Protein AF-A0A292ZFF1-F1 (afdb_monomer_lite)

Foldseek 3Di:
DQLLCQLQQVPHFPDDAPDDRRHDGDDPPDDAWDWDWDDFLWTQAQQVFFPVLADQKDWAQFKAKDKFWWFFDDKDWAPWDDPVPWDKDKDKDADQDPVRLCVVFAPDDWPKDFPFDKFAWFADPVDGPPPQDKIKIKTKMKTKHKHWDDADNVGSMTMIIMTMDITMMMTIITTDDPPDPRIDMHMWMKGATDMDRQCQQDDRRHGDVQSKDKGQRFDQDFDPDSGFDPNRRDIDIFTFLRIKAAAFAAADPFCVVHDPRHLLLDLADRADPPNNNGIHGQGQVRAWFQAPAPSGLPHGDQDMYIGRGRHTHGAAEDYQQQHIGATDDDNDNVVVVVSVVSGDDDHFHQLLNSLSVLLNSAACRHPVVVPHVADPVRHHDQAEAEAEDADQGFFDQRHQGSNHRCLRRVRHHDPPDDSDDPCSRVSVSSSSLSSNLSSLVVQVPGPNYFYAYEHQYDDDPVVQVSSVSSGDPPRYYYQPDPSSVSVSSVVVSVVVVVVVVVD

Sequence (503 aa):
MRCFYEIVARLDTVAQCDGDAPSGGTSAETQIRFGFVPYDTNVNVGKLLPSNWFKDFATYQSRERTVVYGKVVSTEDVGKTDWANISWTDKSARTATEALCKSTYVEPGELTASTAALTNGMNETNGGVQGNGNWQASQKWKDDQREFTSWVSGNNGCKYRIRSRSYTRWYTYVSTFQFDPNAVTFNAWRYHPVQVDLRALKNGTGWNSPASLVLPVGTTGLDTTDKVSSTNYSDQTISWDGCIEERRTVAATSYMPRPDDALDLDLDTPPTNDPDTQWAPALGQIIYKRGASFSDPTTRNRSEVVTFYNKFGKGSYTCTTAAAHLLEPWPNASAFDSYVDTLTPGGATYHDIGLIWGGRLLSPTGLFAANNATTPRGGEIQRHLIFMTDGEANAEVDTYQAYGIPYWDRRQTTDTQTEDLPNLDATLTQQINLRTQAACAAIKNMPNTTVWVVWFGTKNTTIENMLKSCASKDRFFSAQSSAALQQTFRNIANQISQLRLTS

Structure (mmCIF, N/CA/C/O backbone):
data_AF-A0A292ZFF1-F1
#
_entry.id   AF-A0A292ZFF1-F1
#
loop_
_atom_site.group_PDB
_atom_site.id
_atom_site.type_symbol
_atom_site.label_atom_id
_atom_site.label_alt_id
_atom_site.label_comp_id
_atom_site.label_asym_id
_atom_site.label_entity_id
_atom_site.label_seq_id
_atom_site.pdbx_PDB_ins_code
_atom_site.Cartn_x
_atom_site.Cartn_y
_atom_site.Cartn_z
_atom_site.occupancy
_atom_site.B_iso_or_equiv
_atom_site.auth_seq_id
_atom_site.auth_comp_id
_atom_site.auth_asym_id
_atom_site.auth_atom_id
_atom_site.pdbx_PDB_model_num
ATOM 1 N N . MET A 1 1 ? -5.929 11.041 27.156 1.00 87.75 1 MET A N 1
ATOM 2 C CA . MET A 1 1 ? -5.613 9.608 27.367 1.00 87.75 1 MET A CA 1
ATOM 3 C C . MET A 1 1 ? -4.994 9.361 28.737 1.00 87.75 1 MET A C 1
ATOM 5 O O . MET A 1 1 ? -5.653 8.714 29.532 1.00 87.75 1 MET A O 1
ATOM 9 N N . ARG A 1 2 ? -3.825 9.932 29.063 1.00 90.31 2 ARG A N 1
ATOM 10 C CA . ARG A 1 2 ? -3.194 9.834 30.401 1.00 90.31 2 ARG A CA 1
ATOM 11 C C . ARG A 1 2 ? -4.147 10.081 31.579 1.00 90.31 2 ARG A C 1
ATOM 13 O O . ARG A 1 2 ? -4.420 9.160 32.333 1.00 90.31 2 ARG A O 1
ATOM 20 N N . CYS A 1 3 ? -4.811 11.236 31.618 1.00 88.25 3 CYS A N 1
ATOM 21 C CA . CYS A 1 3 ? -5.791 11.546 32.673 1.00 88.25 3 CYS A CA 1
ATOM 22 C C . CYS A 1 3 ? -6.982 10.578 32.761 1.00 88.25 3 CYS A C 1
ATOM 24 O O . CYS A 1 3 ? -7.569 10.403 33.821 1.00 88.25 3 CYS A O 1
ATOM 26 N N . PHE A 1 4 ? -7.376 9.958 31.645 1.00 89.69 4 PHE A N 1
ATOM 27 C CA . PHE A 1 4 ? -8.429 8.941 31.661 1.00 89.69 4 PHE A CA 1
ATOM 28 C C . PHE A 1 4 ? -7.930 7.665 32.348 1.00 89.69 4 PHE A C 1
ATOM 30 O O . PHE A 1 4 ? -8.627 7.100 33.189 1.00 89.69 4 PHE A O 1
ATOM 37 N N . TYR A 1 5 ? -6.712 7.240 32.006 1.00 90.81 5 TYR A N 1
ATOM 38 C CA . TYR A 1 5 ? -6.061 6.086 32.610 1.00 90.81 5 TYR A CA 1
ATOM 39 C C . TYR A 1 5 ? -5.857 6.274 34.115 1.00 90.81 5 TYR A C 1
ATOM 41 O O . TYR A 1 5 ? -6.229 5.379 34.865 1.00 90.81 5 TYR A O 1
ATOM 49 N N . GLU A 1 6 ? -5.383 7.439 34.567 1.00 89.31 6 GLU A N 1
ATOM 50 C CA . GLU A 1 6 ? -5.208 7.725 36.001 1.00 89.31 6 GLU A CA 1
ATOM 51 C C . GLU A 1 6 ? -6.498 7.503 36.794 1.00 89.31 6 GLU A C 1
ATOM 53 O O . GLU A 1 6 ? -6.486 6.861 37.838 1.00 89.31 6 GLU A O 1
ATOM 58 N N . ILE A 1 7 ? -7.642 7.947 36.267 1.00 87.50 7 ILE A N 1
ATOM 59 C CA . ILE A 1 7 ? -8.927 7.813 36.963 1.00 87.50 7 ILE A CA 1
ATOM 60 C C . ILE A 1 7 ? -9.416 6.366 36.994 1.00 87.50 7 ILE A C 1
ATOM 62 O O . ILE A 1 7 ? -9.900 5.894 38.024 1.00 87.50 7 ILE A O 1
ATOM 66 N N . VAL A 1 8 ? -9.317 5.661 35.867 1.00 88.81 8 VAL A N 1
ATOM 67 C CA . VAL A 1 8 ? -9.838 4.293 35.752 1.00 88.81 8 VAL A CA 1
ATOM 68 C C . VAL A 1 8 ? -8.913 3.294 36.458 1.00 88.81 8 VAL A C 1
ATOM 70 O O . VAL A 1 8 ? -9.387 2.446 37.214 1.00 88.81 8 VAL A O 1
ATOM 73 N N . ALA A 1 9 ? -7.599 3.401 36.249 1.00 88.69 9 ALA A N 1
ATOM 74 C CA . ALA A 1 9 ? -6.589 2.502 36.809 1.00 88.69 9 ALA A CA 1
ATOM 75 C C . ALA A 1 9 ? -6.153 2.876 38.234 1.00 88.69 9 ALA A C 1
ATOM 77 O O . ALA A 1 9 ? -5.608 2.025 38.938 1.00 88.69 9 ALA A O 1
ATOM 78 N N . ARG A 1 10 ? -6.411 4.116 38.671 1.00 87.38 10 ARG A N 1
ATOM 79 C CA . ARG A 1 10 ? -5.931 4.686 39.941 1.00 87.38 10 ARG A CA 1
ATOM 80 C C . ARG A 1 10 ? -4.403 4.660 40.081 1.00 87.38 10 ARG A C 1
ATOM 82 O O . ARG A 1 10 ? -3.871 4.298 41.134 1.00 87.38 10 ARG A O 1
ATOM 89 N N . LEU A 1 11 ? -3.709 4.961 38.986 1.00 88.19 11 LEU A N 1
ATOM 90 C CA . LEU A 1 11 ? -2.250 4.967 38.882 1.00 88.19 11 LEU A CA 1
ATOM 91 C C . LEU A 1 11 ? -1.790 6.256 38.206 1.00 88.19 11 LEU A C 1
ATOM 93 O O . LEU A 1 11 ? -2.190 6.509 37.072 1.00 88.19 11 LEU A O 1
ATOM 97 N N . ASP A 1 12 ? -0.927 7.008 38.881 1.00 88.50 12 ASP A N 1
ATOM 98 C CA . ASP A 1 12 ? -0.452 8.318 38.427 1.00 88.50 12 ASP A CA 1
ATOM 99 C C . ASP A 1 12 ? 0.499 8.187 37.227 1.00 88.50 12 ASP A C 1
ATOM 101 O O . ASP A 1 12 ? 1.397 7.340 37.223 1.00 88.50 12 ASP A O 1
ATOM 105 N N . THR A 1 13 ? 0.312 9.035 36.215 1.00 89.88 13 THR A N 1
ATOM 106 C CA . THR A 1 13 ? 1.177 9.141 35.028 1.00 89.88 13 THR A CA 1
ATOM 107 C C . THR A 1 13 ? 2.023 10.414 35.090 1.00 89.88 13 THR A C 1
ATOM 109 O O . THR A 1 13 ? 1.974 11.168 36.060 1.00 89.88 13 THR A O 1
ATOM 112 N N . VAL A 1 14 ? 2.799 10.703 34.040 1.00 90.00 14 VAL A N 1
ATOM 113 C CA . VAL A 1 14 ? 3.518 11.989 33.923 1.00 90.00 14 VAL A CA 1
ATOM 114 C C . VAL A 1 14 ? 2.610 13.193 33.615 1.00 90.00 14 VAL A C 1
ATOM 116 O O . VAL A 1 14 ? 3.092 14.328 33.577 1.00 90.00 14 VAL A O 1
ATOM 119 N N . ALA A 1 15 ? 1.318 12.987 33.335 1.00 86.88 15 ALA A N 1
ATOM 120 C CA . ALA A 1 15 ? 0.411 14.080 32.995 1.00 86.88 15 ALA A CA 1
ATOM 121 C C . ALA A 1 15 ? 0.051 14.959 34.203 1.00 86.88 15 ALA A C 1
ATOM 123 O O . ALA A 1 15 ? 0.044 14.528 35.347 1.00 86.88 15 ALA A O 1
ATOM 124 N N . GLN A 1 16 ? -0.288 16.217 33.923 1.00 85.31 16 GLN A N 1
ATOM 125 C CA . GLN A 1 16 ? -0.939 17.107 34.883 1.00 85.31 16 GLN A CA 1
ATOM 126 C C . GLN A 1 16 ? -2.430 17.137 34.552 1.00 85.31 16 GLN A C 1
ATOM 128 O O . GLN A 1 16 ? -2.830 17.683 33.520 1.00 85.31 16 GLN A O 1
ATOM 133 N N . CYS A 1 17 ? -3.237 16.497 35.389 1.00 81.94 17 CYS A N 1
ATOM 134 C CA . CYS A 1 17 ? -4.666 16.313 35.172 1.00 81.94 17 CYS A CA 1
ATOM 135 C C . CYS A 1 17 ? -5.461 17.144 36.180 1.00 81.94 17 CYS A C 1
ATOM 137 O O . CYS A 1 17 ? -5.122 17.156 37.357 1.00 81.94 17 CYS A O 1
ATOM 139 N N . ASP A 1 18 ? -6.516 17.846 35.745 1.00 73.69 18 ASP A N 1
ATOM 140 C CA . ASP A 1 18 ? -7.317 18.622 36.708 1.00 73.69 18 ASP A CA 1
ATOM 141 C C . ASP A 1 18 ? -8.061 17.693 37.686 1.00 73.69 18 ASP A C 1
ATOM 143 O O . ASP A 1 18 ? -8.800 16.801 37.248 1.00 73.69 18 ASP A O 1
ATOM 147 N N . GLY A 1 19 ? -7.921 17.966 38.988 1.00 69.38 19 GLY A N 1
ATOM 148 C CA . GLY A 1 19 ? -8.511 17.209 40.099 1.00 69.38 19 GLY A CA 1
ATOM 149 C C . GLY A 1 19 ? -7.469 16.449 40.931 1.00 69.38 19 GLY A C 1
ATOM 150 O O . GLY A 1 19 ? -6.293 16.425 40.584 1.00 69.38 19 GLY A O 1
ATOM 151 N N . ASP A 1 20 ? -7.897 15.829 42.035 1.00 66.50 20 ASP A N 1
ATOM 152 C CA . ASP A 1 20 ? -7.018 14.958 42.826 1.00 66.50 20 ASP A CA 1
ATOM 153 C C . ASP A 1 20 ? -6.737 13.662 42.051 1.00 66.50 20 ASP A C 1
ATOM 155 O O . ASP A 1 20 ? -7.673 12.963 41.650 1.00 66.50 20 ASP A O 1
ATOM 159 N N . ALA A 1 21 ? -5.458 13.332 41.851 1.00 63.50 21 ALA A N 1
ATOM 160 C CA . ALA A 1 21 ? -5.031 12.105 41.185 1.00 63.50 21 ALA A CA 1
ATOM 161 C C . ALA A 1 21 ? -5.426 10.874 42.028 1.00 63.50 21 ALA A C 1
ATOM 163 O O . ALA A 1 21 ? -4.966 10.727 43.169 1.00 63.50 21 ALA A O 1
ATOM 164 N N . PRO A 1 22 ? -6.304 9.981 41.529 1.00 68.75 22 PRO A N 1
ATOM 165 C CA . PRO A 1 22 ? -6.652 8.774 42.259 1.00 68.75 22 PRO A CA 1
ATOM 166 C C . PRO A 1 22 ? -5.431 7.856 42.297 1.00 68.75 22 PRO A C 1
ATOM 168 O O . PRO A 1 22 ? -5.045 7.304 41.276 1.00 68.75 22 PRO A O 1
ATOM 171 N N . SER A 1 23 ? -4.854 7.651 43.477 1.00 67.44 23 SER A N 1
ATOM 172 C CA . SER A 1 23 ? -3.665 6.811 43.648 1.00 67.44 23 SER A CA 1
ATOM 173 C C . SER A 1 23 ? -3.971 5.514 44.412 1.00 67.44 23 SER A C 1
ATOM 175 O O . SER A 1 23 ? -5.069 5.325 44.958 1.00 67.44 23 SER A O 1
ATOM 177 N N . GLY A 1 24 ? -3.004 4.588 44.415 1.00 70.50 24 GLY A N 1
ATOM 178 C CA . GLY A 1 24 ? -3.053 3.321 45.163 1.00 70.50 24 GLY A CA 1
ATOM 179 C C . GLY A 1 24 ? -3.484 2.086 44.364 1.00 70.50 24 GLY A C 1
ATOM 180 O O . GLY A 1 24 ? -3.550 0.995 44.928 1.00 70.50 24 GLY A O 1
ATOM 181 N N . GLY A 1 25 ? -3.747 2.230 43.063 1.00 77.38 25 GLY A N 1
ATOM 182 C CA . GLY A 1 25 ? -4.175 1.140 42.192 1.00 77.38 25 GLY A CA 1
ATOM 183 C C . GLY A 1 25 ? -5.599 0.656 42.474 1.00 77.38 25 GLY A C 1
ATOM 184 O O . GLY A 1 25 ? -6.379 1.265 43.212 1.00 77.38 25 GLY A O 1
ATOM 185 N N . THR A 1 26 ? -5.965 -0.462 41.849 1.00 80.06 26 THR A N 1
ATOM 186 C CA . THR A 1 26 ? -7.254 -1.129 42.075 1.00 80.06 26 THR A CA 1
ATOM 187 C C . THR A 1 26 ? -7.071 -2.425 42.864 1.00 80.06 26 THR A C 1
ATOM 189 O O . THR A 1 26 ? -5.963 -2.953 42.944 1.00 80.06 26 THR A O 1
ATOM 192 N N . SER A 1 27 ? -8.139 -2.926 43.501 1.00 77.00 27 SER A N 1
ATOM 193 C CA . SER A 1 27 ? -8.065 -4.186 44.251 1.00 77.00 27 SER A CA 1
ATOM 194 C C . SER A 1 27 ? -7.664 -5.346 43.336 1.00 77.00 27 SER A C 1
ATOM 196 O O . SER A 1 27 ? -8.016 -5.357 42.158 1.00 77.00 27 SER A O 1
ATOM 198 N N . ALA A 1 28 ? -7.003 -6.367 43.891 1.00 72.12 28 ALA A N 1
ATOM 199 C CA . ALA A 1 28 ? -6.592 -7.568 43.150 1.00 72.12 28 ALA A CA 1
ATOM 200 C C . ALA A 1 28 ? -7.767 -8.360 42.535 1.00 72.12 28 ALA A C 1
ATOM 202 O O . ALA A 1 28 ? -7.569 -9.250 41.713 1.00 72.12 28 ALA A O 1
ATOM 203 N N . GLU A 1 29 ? -8.997 -8.054 42.945 1.00 75.12 29 GLU A N 1
ATOM 204 C CA . GLU A 1 29 ? -10.224 -8.648 42.415 1.00 75.12 29 GLU A CA 1
ATOM 205 C C . GLU A 1 29 ? -10.765 -7.899 41.194 1.00 75.12 29 GLU A C 1
ATOM 207 O O . GLU A 1 29 ? -11.642 -8.404 40.499 1.00 75.12 29 GLU A O 1
ATOM 212 N N . THR A 1 30 ? -10.239 -6.705 40.916 1.00 80.50 30 THR A N 1
ATOM 213 C CA . THR A 1 30 ? -10.659 -5.889 39.782 1.00 80.50 30 THR A CA 1
ATOM 214 C C . THR A 1 30 ? -9.737 -6.116 38.598 1.00 80.50 30 THR A C 1
ATOM 216 O O . THR A 1 30 ? -8.539 -5.859 38.661 1.00 80.50 30 THR A O 1
ATOM 219 N N . GLN A 1 31 ? -10.324 -6.521 37.477 1.00 85.25 31 GLN A N 1
ATOM 220 C CA . GLN A 1 31 ? -9.633 -6.559 36.199 1.00 85.25 31 GLN A CA 1
ATOM 221 C C . GLN A 1 31 ? -9.929 -5.280 35.410 1.00 85.25 31 GLN A C 1
ATOM 223 O O . GLN A 1 31 ? -11.083 -4.991 35.105 1.00 85.25 31 GLN A O 1
ATOM 228 N N . ILE A 1 32 ? -8.883 -4.542 35.037 1.00 89.38 32 ILE A N 1
ATOM 229 C CA . ILE A 1 32 ? -8.967 -3.396 34.125 1.00 89.38 32 ILE A CA 1
ATOM 230 C C . ILE A 1 32 ? -7.973 -3.616 32.999 1.00 89.38 32 ILE A C 1
ATOM 232 O O . ILE A 1 32 ? -6.831 -4.010 33.238 1.00 89.38 32 ILE A O 1
ATOM 236 N N . ARG A 1 33 ? -8.425 -3.390 31.768 1.00 92.62 33 ARG A N 1
ATOM 237 C CA . ARG A 1 33 ? -7.624 -3.570 30.563 1.00 92.62 33 ARG A CA 1
ATOM 238 C C . ARG A 1 33 ? -7.826 -2.390 29.633 1.00 92.62 33 ARG A C 1
ATOM 240 O O . ARG A 1 33 ? -8.950 -1.916 29.486 1.00 92.62 33 ARG A O 1
ATOM 247 N N . PHE A 1 34 ? -6.746 -1.943 29.009 1.00 94.12 34 PHE A N 1
ATOM 248 C CA . PHE A 1 34 ? -6.771 -0.872 28.021 1.00 94.12 34 PHE A CA 1
ATOM 249 C C . PHE A 1 34 ? -6.202 -1.399 26.712 1.00 94.12 34 PHE A C 1
ATOM 251 O O . PHE A 1 34 ? -5.219 -2.139 26.707 1.00 94.12 34 PHE A O 1
ATOM 258 N N . GLY A 1 35 ? -6.850 -1.019 25.620 1.00 94.38 35 GLY A N 1
ATOM 259 C CA . GLY A 1 35 ? -6.449 -1.327 24.259 1.00 94.38 35 GLY A CA 1
ATOM 260 C C . GLY A 1 35 ? -6.553 -0.063 23.422 1.00 94.38 35 GLY A C 1
ATOM 261 O O . GLY A 1 35 ? -7.274 0.873 23.779 1.00 94.38 35 GLY A O 1
ATOM 262 N N . PHE A 1 36 ? -5.813 -0.032 22.325 1.00 94.94 36 PHE A N 1
ATOM 263 C CA . PHE A 1 36 ? -5.671 1.149 21.488 1.00 94.94 36 PHE A CA 1
ATOM 264 C C . PHE A 1 36 ? -5.688 0.752 20.021 1.00 94.94 36 PHE A C 1
ATOM 266 O O . PHE A 1 36 ? -4.994 -0.177 19.616 1.00 94.94 36 PHE A O 1
ATOM 273 N N . VAL A 1 37 ? -6.456 1.492 19.227 1.00 95.56 37 VAL A N 1
ATOM 274 C CA . VAL A 1 37 ? -6.466 1.384 17.765 1.00 95.56 37 VAL A CA 1
ATOM 275 C C . VAL A 1 37 ? -6.224 2.781 17.202 1.00 95.56 37 VAL A C 1
ATOM 277 O O . VAL A 1 37 ? -7.180 3.517 16.950 1.00 95.56 37 VAL A O 1
ATOM 280 N N . PRO A 1 38 ? -4.953 3.195 17.069 1.00 93.62 38 PRO A N 1
ATOM 281 C CA . PRO A 1 38 ? -4.612 4.347 16.249 1.00 93.62 38 PRO A CA 1
ATOM 282 C C . PRO A 1 38 ? -5.053 4.063 14.811 1.00 93.62 38 PRO A C 1
ATOM 284 O O . PRO A 1 38 ? -4.863 2.949 14.320 1.00 93.62 38 PRO A O 1
ATOM 287 N N . TYR A 1 39 ? -5.652 5.049 14.151 1.00 92.88 39 TYR A N 1
ATOM 288 C CA . TYR A 1 39 ? -6.091 4.919 12.766 1.00 92.88 39 TYR A CA 1
ATOM 289 C C . TYR A 1 39 ? -5.870 6.226 12.007 1.00 92.88 39 TYR A C 1
ATOM 291 O O . TYR A 1 39 ? -5.919 7.308 12.597 1.00 92.88 39 TYR A O 1
ATOM 299 N N . ASP A 1 40 ? -5.642 6.102 10.706 1.00 90.31 40 ASP A N 1
ATOM 300 C CA . ASP A 1 40 ? -5.605 7.203 9.748 1.00 90.31 40 ASP A CA 1
ATOM 301 C C . ASP A 1 40 ? -6.319 6.785 8.449 1.00 90.31 40 ASP A C 1
ATOM 303 O O . ASP A 1 40 ? -7.538 6.633 8.453 1.00 90.31 40 ASP A O 1
ATOM 307 N N . THR A 1 41 ? -5.575 6.545 7.367 1.00 90.94 41 THR A N 1
ATOM 308 C CA . THR A 1 41 ? -6.007 5.840 6.151 1.00 90.94 41 THR A CA 1
ATOM 309 C C . THR A 1 41 ? -5.867 4.318 6.302 1.00 90.94 41 THR A C 1
ATOM 311 O O . THR A 1 41 ? -6.424 3.544 5.523 1.00 90.94 41 THR A O 1
ATOM 314 N N . ASN A 1 42 ? -5.118 3.863 7.309 1.00 92.94 42 ASN A N 1
ATOM 315 C CA . ASN A 1 42 ? -4.877 2.463 7.619 1.00 92.94 42 ASN A CA 1
ATOM 316 C C . ASN A 1 42 ? -4.791 2.255 9.149 1.00 92.94 42 ASN A C 1
ATOM 318 O O . ASN A 1 42 ? -5.074 3.156 9.941 1.00 92.94 42 ASN A O 1
ATOM 322 N N . VAL A 1 43 ? -4.447 1.038 9.573 1.00 95.25 43 VAL A N 1
ATOM 323 C CA . VAL A 1 43 ? -4.312 0.615 10.970 1.00 95.25 43 VAL A CA 1
ATOM 324 C C . VAL A 1 43 ? -3.162 -0.377 11.120 1.00 95.25 43 VAL A C 1
ATOM 326 O O . VAL A 1 43 ? -3.057 -1.359 10.383 1.00 95.25 43 VAL A O 1
ATOM 329 N N . ASN A 1 44 ? -2.306 -0.165 12.116 1.00 95.94 44 ASN A N 1
ATOM 330 C CA . ASN A 1 44 ? -1.151 -1.024 12.377 1.00 95.94 44 ASN A CA 1
ATOM 331 C C . ASN A 1 44 ? -1.494 -2.172 13.342 1.00 95.94 44 ASN A C 1
ATOM 333 O O . ASN A 1 44 ? -1.127 -2.169 14.515 1.00 95.94 44 ASN A O 1
ATOM 337 N N . VAL A 1 45 ? -2.258 -3.143 12.849 1.00 97.06 45 VAL A N 1
ATOM 338 C CA . VAL A 1 45 ? -2.815 -4.271 13.627 1.00 97.06 45 VAL A CA 1
ATOM 339 C C . VAL A 1 45 ? -2.222 -5.621 13.242 1.00 97.06 45 VAL A C 1
ATOM 341 O O . VAL A 1 45 ? -2.406 -6.603 13.955 1.00 97.06 45 VAL A O 1
ATOM 344 N N . GLY A 1 46 ? -1.514 -5.711 12.118 1.00 96.25 46 GLY A N 1
ATOM 345 C CA . GLY A 1 46 ? -1.170 -6.990 11.504 1.00 96.25 46 GLY A CA 1
ATOM 346 C C . GLY A 1 46 ? -0.248 -7.859 12.353 1.00 96.25 46 GLY A C 1
ATOM 347 O O . GLY A 1 46 ? -0.358 -9.082 12.324 1.00 96.25 46 GLY A O 1
ATOM 348 N N . LYS A 1 47 ? 0.611 -7.247 13.175 1.00 93.94 47 LYS A N 1
ATOM 349 C CA . LYS A 1 47 ? 1.493 -7.972 14.106 1.00 93.94 47 LYS A CA 1
ATOM 350 C C . LYS A 1 47 ? 0.761 -8.550 15.325 1.00 93.94 47 LYS A C 1
ATOM 352 O O . LYS A 1 47 ? 1.345 -9.368 16.026 1.00 93.94 47 LYS A O 1
ATOM 357 N N . LEU A 1 48 ? -0.500 -8.172 15.557 1.00 94.94 48 LEU A N 1
ATOM 358 C CA . LEU A 1 48 ? -1.370 -8.784 16.572 1.00 94.94 48 LEU A CA 1
ATOM 359 C C . LEU A 1 48 ? -1.993 -10.102 16.094 1.00 94.94 48 LEU A C 1
ATOM 361 O O . LEU A 1 48 ? -2.612 -10.816 16.880 1.00 94.94 48 LEU A O 1
ATOM 365 N N . LEU A 1 49 ? -1.880 -10.399 14.800 1.00 95.94 49 LEU A N 1
ATOM 366 C CA . LEU A 1 49 ? -2.599 -11.476 14.142 1.00 95.94 49 LEU A CA 1
ATOM 367 C C . LEU A 1 49 ? -1.635 -12.597 13.721 1.00 95.94 49 LEU A C 1
ATOM 369 O O . LEU A 1 49 ? -0.504 -12.315 13.303 1.00 95.94 49 LEU A O 1
ATOM 373 N N . PRO A 1 50 ? -2.087 -13.862 13.759 1.00 96.31 50 PRO A N 1
ATOM 374 C CA . PRO A 1 50 ? -1.360 -14.982 13.177 1.00 96.31 50 PRO A CA 1
ATOM 375 C C . PRO A 1 50 ? -1.059 -14.758 11.690 1.00 96.31 50 PRO A C 1
ATOM 377 O O . PRO A 1 50 ? -1.917 -14.319 10.927 1.00 96.31 50 PRO A O 1
ATOM 380 N N . SER A 1 51 ? 0.136 -15.109 11.225 1.00 97.25 51 SER A N 1
ATOM 381 C CA . SER A 1 51 ? 0.515 -14.895 9.819 1.00 97.25 51 SER A CA 1
ATOM 382 C C . SER A 1 51 ? -0.223 -15.810 8.829 1.00 97.25 51 SER A C 1
ATOM 384 O O . SER A 1 51 ? -0.328 -15.487 7.644 1.00 97.25 51 SER A O 1
ATOM 386 N N . ASN A 1 52 ? -0.803 -16.920 9.299 1.00 96.12 52 ASN A N 1
ATOM 387 C CA . ASN A 1 52 ? -1.688 -17.783 8.507 1.00 96.12 52 ASN A CA 1
ATOM 388 C C . ASN A 1 52 ? -3.102 -17.199 8.318 1.00 96.12 52 ASN A C 1
ATOM 390 O O . ASN A 1 52 ? -3.901 -17.777 7.592 1.00 96.12 52 ASN A O 1
ATOM 394 N N . TRP A 1 53 ? -3.414 -16.059 8.942 1.00 97.81 53 TRP A N 1
ATOM 395 C CA . TRP A 1 53 ? -4.623 -15.270 8.665 1.00 97.81 53 TRP A CA 1
ATOM 396 C C . TRP A 1 53 ? -4.446 -14.297 7.494 1.00 97.81 53 TRP A C 1
ATOM 398 O O . TRP A 1 53 ? -5.386 -13.596 7.111 1.00 97.81 53 TRP A O 1
ATOM 408 N N . PHE A 1 54 ? -3.240 -14.252 6.930 1.00 98.44 54 PHE A N 1
ATOM 409 C CA . PHE A 1 54 ? -2.896 -13.420 5.792 1.00 98.44 54 PHE A CA 1
ATOM 410 C C . PHE A 1 54 ? -2.748 -14.251 4.530 1.00 98.44 54 PHE A C 1
ATOM 412 O O . PHE A 1 54 ? -2.281 -15.390 4.576 1.00 98.44 54 PHE A O 1
ATOM 419 N N . LYS A 1 55 ? -3.045 -13.630 3.392 1.00 98.06 55 LYS A N 1
ATOM 420 C CA . LYS A 1 55 ? -2.823 -14.197 2.063 1.00 98.06 55 LYS A CA 1
ATOM 421 C C . LYS A 1 55 ? -1.355 -14.570 1.858 1.00 98.06 55 LYS A C 1
ATOM 423 O O . LYS A 1 55 ? -0.452 -13.907 2.370 1.00 98.06 55 LYS A O 1
ATOM 428 N N . ASP A 1 56 ? -1.112 -15.638 1.107 1.00 97.44 56 ASP A N 1
ATOM 429 C CA . ASP A 1 56 ? 0.224 -15.958 0.584 1.00 97.44 56 ASP A CA 1
ATOM 430 C C . ASP A 1 56 ? 0.545 -15.147 -0.672 1.00 97.44 56 ASP A C 1
ATOM 432 O O . ASP A 1 56 ? 1.705 -14.840 -0.921 1.00 97.44 56 ASP A O 1
ATOM 436 N N . PHE A 1 57 ? -0.484 -14.753 -1.425 1.00 97.94 57 PHE A N 1
ATOM 437 C CA . PHE A 1 57 ? -0.363 -13.927 -2.619 1.00 97.94 57 PHE A CA 1
ATOM 438 C C . PHE A 1 57 ? -1.381 -12.790 -2.572 1.00 97.94 57 PHE A C 1
ATOM 440 O O . PHE A 1 57 ? -2.570 -13.028 -2.358 1.00 97.94 57 PHE A O 1
ATOM 447 N N . ALA A 1 58 ? -0.933 -11.559 -2.801 1.00 97.94 58 ALA A N 1
ATOM 448 C CA . ALA A 1 58 ? -1.811 -10.395 -2.908 1.00 97.94 58 ALA A CA 1
ATOM 449 C C . ALA A 1 58 ? -1.430 -9.541 -4.117 1.00 97.94 58 ALA A C 1
ATOM 451 O O . ALA A 1 58 ? -0.283 -9.553 -4.559 1.00 97.94 58 ALA A O 1
ATOM 452 N N . THR A 1 59 ? -2.411 -8.833 -4.674 1.00 97.56 59 THR A N 1
ATOM 453 C CA . THR A 1 59 ? -2.219 -7.986 -5.856 1.00 97.56 59 THR A CA 1
ATOM 454 C C . THR A 1 59 ? -2.158 -6.527 -5.436 1.00 97.56 59 THR A C 1
ATOM 456 O O . THR A 1 59 ? -3.062 -6.055 -4.751 1.00 97.56 59 THR A O 1
ATOM 459 N N . TYR A 1 60 ? -1.125 -5.818 -5.887 1.00 97.00 60 TYR A N 1
ATOM 460 C CA . TYR A 1 60 ? -0.888 -4.411 -5.573 1.00 97.00 60 TYR A CA 1
ATOM 461 C C . TYR A 1 60 ? -0.786 -3.583 -6.851 1.00 97.00 60 TYR A C 1
ATOM 463 O O . TYR A 1 60 ? -0.241 -4.040 -7.856 1.00 97.00 60 TYR A O 1
ATOM 471 N N . GLN A 1 61 ? -1.252 -2.334 -6.811 1.00 95.12 61 GLN A N 1
ATOM 472 C CA . GLN A 1 61 ? -1.016 -1.367 -7.885 1.00 95.12 61 GLN A CA 1
ATOM 473 C C . GLN A 1 61 ? 0.470 -1.003 -7.901 1.00 95.12 61 GLN A C 1
ATOM 475 O O . GLN A 1 61 ? 0.935 -0.214 -7.080 1.00 95.12 61 GLN A O 1
ATOM 480 N N . SER A 1 62 ? 1.233 -1.643 -8.783 1.00 94.00 62 SER A N 1
ATOM 481 C CA . SER A 1 62 ? 2.691 -1.651 -8.714 1.00 94.00 62 SER A CA 1
ATOM 482 C C . SER A 1 62 ? 3.316 -1.610 -10.111 1.00 94.00 62 SER A C 1
ATOM 484 O O . SER A 1 62 ? 2.699 -1.175 -11.089 1.00 94.00 62 SER A O 1
ATOM 486 N N . ARG A 1 63 ? 4.580 -2.018 -10.197 1.00 91.06 63 ARG A N 1
ATOM 487 C CA . ARG A 1 63 ? 5.313 -2.189 -11.442 1.00 91.06 63 ARG A CA 1
ATOM 488 C C . ARG A 1 63 ? 6.265 -3.370 -11.357 1.00 91.06 63 ARG A C 1
ATOM 490 O O . ARG A 1 63 ? 6.755 -3.705 -10.283 1.00 91.06 63 ARG A O 1
ATOM 497 N N . GLU A 1 64 ? 6.609 -3.908 -12.512 1.00 90.94 64 GLU A N 1
ATOM 498 C CA . GLU A 1 64 ? 7.656 -4.912 -12.664 1.00 90.94 64 GLU A CA 1
ATOM 499 C C . GLU A 1 64 ? 8.568 -4.565 -13.841 1.00 90.94 64 GLU A C 1
ATOM 501 O O . GLU A 1 64 ? 8.185 -3.839 -14.767 1.00 90.94 64 GLU A O 1
ATOM 506 N N . ARG A 1 65 ? 9.799 -5.078 -13.807 1.00 89.50 65 ARG A N 1
ATOM 507 C CA . ARG A 1 65 ? 10.699 -4.993 -14.955 1.00 89.50 65 ARG A CA 1
ATOM 508 C C . ARG A 1 65 ? 10.189 -5.919 -16.055 1.00 89.50 65 ARG A C 1
ATOM 510 O O . ARG A 1 65 ? 10.039 -7.116 -15.835 1.00 89.50 65 ARG A O 1
ATOM 517 N N . THR A 1 66 ? 10.030 -5.379 -17.254 1.00 89.62 66 THR A N 1
ATOM 518 C CA . THR A 1 66 ? 9.763 -6.136 -18.477 1.00 89.62 66 THR A CA 1
ATOM 519 C C . THR A 1 66 ? 10.879 -5.921 -19.500 1.00 89.62 66 THR A C 1
ATOM 521 O O . THR A 1 66 ? 11.712 -5.024 -19.351 1.00 89.62 66 THR A O 1
ATOM 524 N N . VAL A 1 67 ? 10.905 -6.753 -20.538 1.00 90.44 67 VAL A N 1
ATOM 525 C CA . VAL A 1 67 ? 11.830 -6.634 -21.669 1.00 90.44 67 VAL A CA 1
ATOM 526 C C . VAL A 1 67 ? 11.034 -6.324 -22.926 1.00 90.44 67 VAL A C 1
ATOM 528 O O . VAL A 1 67 ? 10.043 -6.988 -23.220 1.00 90.44 67 VAL A O 1
ATOM 531 N N . VAL A 1 68 ? 11.495 -5.330 -23.679 1.00 90.38 68 VAL A N 1
ATOM 532 C CA . VAL A 1 68 ? 10.962 -4.971 -24.996 1.00 90.38 68 VAL A CA 1
ATOM 533 C C . VAL A 1 68 ? 12.047 -5.078 -26.062 1.00 90.38 68 VAL A C 1
ATOM 535 O O . VAL A 1 68 ? 13.239 -4.977 -25.766 1.00 90.38 68 VAL A O 1
ATOM 538 N N . TYR A 1 69 ? 11.635 -5.297 -27.308 1.00 91.88 69 TYR A N 1
ATOM 539 C CA . TYR A 1 69 ? 12.534 -5.589 -28.423 1.00 91.88 69 TYR A CA 1
ATOM 540 C C . TYR A 1 69 ? 12.370 -4.541 -29.515 1.00 91.88 69 TYR A C 1
ATOM 542 O O . TYR A 1 69 ? 11.259 -4.304 -29.985 1.00 91.88 69 TYR A O 1
ATOM 550 N N . GLY A 1 70 ? 13.476 -3.918 -29.917 1.00 91.25 70 GLY A N 1
ATOM 551 C CA . GLY A 1 70 ? 13.497 -2.865 -30.928 1.00 91.25 70 GLY A CA 1
ATOM 552 C C . GLY A 1 70 ? 14.319 -3.232 -32.147 1.00 91.25 70 GLY A C 1
ATOM 553 O O . GLY A 1 70 ? 15.390 -3.819 -32.016 1.00 91.25 70 GLY A O 1
ATOM 554 N N . LYS A 1 71 ? 13.869 -2.806 -33.327 1.00 92.75 71 LYS A N 1
ATOM 555 C CA . LYS A 1 71 ? 14.654 -2.840 -34.566 1.00 92.75 71 LYS A CA 1
ATOM 556 C C . LYS A 1 71 ? 15.022 -1.425 -34.993 1.00 92.75 71 LYS A C 1
ATOM 558 O O . LYS A 1 71 ? 14.143 -0.571 -35.080 1.00 92.75 71 LYS A O 1
ATOM 563 N N . VAL A 1 72 ? 16.303 -1.189 -35.282 1.00 94.56 72 VAL A N 1
ATOM 564 C CA . VAL A 1 72 ? 16.790 0.116 -35.762 1.00 94.56 72 VAL A CA 1
ATOM 565 C C . VAL A 1 72 ? 16.152 0.449 -37.113 1.00 94.56 72 VAL A C 1
ATOM 567 O O . VAL A 1 72 ? 16.194 -0.368 -38.034 1.00 94.56 72 VAL A O 1
ATOM 570 N N . VAL A 1 73 ? 15.615 1.662 -37.245 1.00 92.94 73 VAL A N 1
ATOM 571 C CA . VAL A 1 73 ? 15.092 2.207 -38.512 1.00 92.94 73 VAL A CA 1
ATOM 572 C C . VAL A 1 73 ? 15.824 3.451 -38.994 1.00 92.94 73 VAL A C 1
ATOM 574 O O . VAL A 1 73 ? 15.859 3.700 -40.196 1.00 92.94 73 VAL A O 1
ATOM 577 N N . SER A 1 74 ? 16.457 4.205 -38.097 1.00 94.38 74 SER A N 1
ATOM 578 C CA . SER A 1 74 ? 17.308 5.336 -38.470 1.00 94.38 74 SER A CA 1
ATOM 579 C C . SER A 1 74 ? 18.386 5.601 -37.429 1.00 94.38 74 SER A C 1
ATOM 581 O O . SER A 1 74 ? 18.278 5.182 -36.274 1.00 94.38 74 SER A O 1
ATOM 583 N N . THR A 1 75 ? 19.432 6.312 -37.851 1.00 95.31 75 THR A N 1
ATOM 584 C CA . THR A 1 75 ? 20.516 6.765 -36.977 1.00 95.31 75 THR A CA 1
ATOM 585 C C . THR A 1 75 ? 20.871 8.219 -37.240 1.00 95.31 75 THR A C 1
ATOM 587 O O . THR A 1 75 ? 20.888 8.640 -38.395 1.00 95.31 75 THR A O 1
ATOM 590 N N . GLU A 1 76 ? 21.246 8.944 -36.193 1.00 95.62 76 GLU A N 1
ATOM 591 C CA . GLU A 1 76 ? 21.715 10.328 -36.263 1.00 95.62 76 GLU A CA 1
ATOM 592 C C . GLU A 1 76 ? 23.018 10.488 -35.466 1.00 95.62 76 GLU A C 1
ATOM 594 O O . GLU A 1 76 ? 23.100 10.088 -34.305 1.00 95.62 76 GLU A O 1
ATOM 599 N N . ASP A 1 77 ? 24.048 11.079 -36.077 1.00 95.81 77 ASP A N 1
ATOM 600 C CA . ASP A 1 77 ? 25.337 11.331 -35.426 1.00 95.81 77 ASP A CA 1
ATOM 601 C C . ASP A 1 77 ? 25.402 12.778 -34.906 1.00 95.81 77 ASP A C 1
ATOM 603 O O . ASP A 1 77 ? 25.642 13.721 -35.658 1.00 95.81 77 ASP A O 1
ATOM 607 N N . VAL A 1 78 ? 25.239 12.959 -33.594 1.00 94.94 78 VAL A N 1
ATOM 608 C CA . VAL A 1 78 ? 25.233 14.275 -32.939 1.00 94.94 78 VAL A CA 1
ATOM 609 C C . VAL A 1 78 ? 26.622 14.627 -32.406 1.00 94.94 78 VAL A C 1
ATOM 611 O O . VAL A 1 78 ? 27.261 13.840 -31.695 1.00 94.94 78 VAL A O 1
ATOM 614 N N . GLY A 1 79 ? 27.078 15.844 -32.715 1.00 94.25 79 GLY A N 1
ATOM 615 C CA . GLY A 1 79 ? 28.395 16.354 -32.314 1.00 94.25 79 GLY A CA 1
ATOM 616 C C . GLY A 1 79 ? 29.557 15.789 -33.137 1.00 94.25 79 GLY A C 1
ATOM 617 O O . GLY A 1 79 ? 30.702 15.839 -32.695 1.00 94.25 79 GLY A O 1
ATOM 618 N N . LYS A 1 80 ? 29.279 15.222 -34.316 1.00 94.25 80 LYS A N 1
ATOM 619 C CA . LYS A 1 80 ? 30.291 14.656 -35.211 1.00 94.25 80 LYS A CA 1
ATOM 620 C C . LYS A 1 80 ? 30.964 15.753 -36.033 1.00 94.25 80 LYS A C 1
ATOM 622 O O . LYS A 1 80 ? 30.408 16.247 -37.007 1.00 94.25 80 LYS A O 1
ATOM 627 N N . THR A 1 81 ? 32.172 16.129 -35.631 1.00 93.50 81 THR A N 1
ATOM 628 C CA . THR A 1 81 ? 32.959 17.166 -36.310 1.00 93.50 81 THR A CA 1
ATOM 629 C C . THR A 1 81 ? 33.461 16.696 -37.681 1.00 93.50 81 THR A C 1
ATOM 631 O O . THR A 1 81 ? 33.915 15.556 -37.839 1.00 93.50 81 THR A O 1
ATOM 634 N N . ASP A 1 82 ? 33.406 17.592 -38.670 1.00 91.12 82 ASP A N 1
ATOM 635 C CA . ASP A 1 82 ? 34.017 17.379 -39.984 1.00 91.12 82 ASP A CA 1
ATOM 636 C C . ASP A 1 82 ? 35.540 17.233 -39.848 1.00 91.12 82 ASP A C 1
ATOM 638 O O . ASP A 1 82 ? 36.195 17.992 -39.130 1.00 91.12 82 ASP A O 1
ATOM 642 N N . TRP A 1 83 ? 36.108 16.267 -40.561 1.00 90.50 83 TRP A N 1
ATOM 643 C CA . TRP A 1 83 ? 37.542 16.022 -40.612 1.00 90.50 83 TRP A CA 1
ATOM 644 C C . TRP A 1 83 ? 38.362 17.237 -41.041 1.00 90.50 83 TRP A C 1
ATOM 646 O O . TRP A 1 83 ? 39.488 17.388 -40.565 1.00 90.50 83 TRP A O 1
ATOM 656 N N . ALA A 1 84 ? 37.810 18.113 -41.888 1.00 89.94 84 ALA A N 1
ATOM 657 C CA . ALA A 1 84 ? 38.461 19.362 -42.290 1.00 89.94 84 ALA A CA 1
ATOM 658 C C . ALA A 1 84 ? 38.805 20.269 -41.092 1.00 89.94 84 ALA A C 1
ATOM 660 O O . ALA A 1 84 ? 39.747 21.054 -41.162 1.00 89.94 84 ALA A O 1
ATOM 661 N N . ASN A 1 85 ? 38.089 20.115 -39.974 1.00 92.81 85 ASN A N 1
ATOM 662 C CA . ASN A 1 85 ? 38.255 20.914 -38.762 1.00 92.81 85 ASN A CA 1
ATOM 663 C C . ASN A 1 85 ? 39.076 20.205 -37.670 1.00 92.81 85 ASN A C 1
ATOM 665 O O . ASN A 1 85 ? 39.132 20.685 -36.538 1.00 92.81 85 ASN A O 1
ATOM 669 N N . ILE A 1 86 ? 39.693 19.056 -37.971 1.00 93.38 86 ILE A N 1
ATOM 670 C CA . ILE A 1 86 ? 40.465 18.274 -36.998 1.00 93.38 86 ILE A CA 1
ATOM 671 C C . ILE A 1 86 ? 41.908 18.144 -37.471 1.00 93.38 86 ILE A C 1
ATOM 673 O O . ILE A 1 86 ? 42.201 17.491 -38.476 1.00 93.38 86 ILE A O 1
ATOM 677 N N . SER A 1 87 ? 42.814 18.736 -36.696 1.00 94.31 87 SER A N 1
ATOM 678 C CA . SER A 1 87 ? 44.249 18.679 -36.953 1.00 94.31 87 SER A CA 1
ATOM 679 C C . SER A 1 87 ? 44.804 17.265 -36.806 1.00 94.31 87 SER A C 1
ATOM 681 O O . SER A 1 87 ? 44.449 16.509 -35.899 1.00 94.31 87 SER A O 1
ATOM 683 N N . TRP A 1 88 ? 45.742 16.937 -37.686 1.00 94.38 88 TRP A N 1
ATOM 684 C CA . TRP A 1 88 ? 46.530 15.718 -37.603 1.00 94.38 88 TRP A CA 1
ATOM 685 C C . TRP A 1 88 ? 47.509 15.750 -36.428 1.00 94.38 88 TRP A C 1
ATOM 687 O O . TRP A 1 88 ? 48.084 16.787 -36.106 1.00 94.38 88 TRP A O 1
ATOM 697 N N . THR A 1 89 ? 47.729 14.588 -35.815 1.00 96.06 89 THR A N 1
ATOM 698 C CA . THR A 1 89 ? 48.773 14.364 -34.810 1.00 96.06 89 THR A CA 1
ATOM 699 C C . THR A 1 89 ? 49.762 13.322 -35.317 1.00 96.06 89 THR A C 1
ATOM 701 O O . THR A 1 89 ? 49.371 12.188 -35.592 1.00 96.06 89 THR A O 1
ATOM 704 N N . ASP A 1 90 ? 51.046 13.666 -35.379 1.00 95.62 90 ASP A N 1
ATOM 705 C CA . ASP A 1 90 ? 52.095 12.729 -35.788 1.00 95.62 90 ASP A CA 1
ATOM 706 C C . ASP A 1 90 ? 52.378 11.667 -34.713 1.00 95.62 90 ASP A C 1
ATOM 708 O O . ASP A 1 90 ? 52.401 11.930 -33.506 1.00 95.62 90 ASP A O 1
ATOM 712 N N . LYS A 1 91 ? 52.610 10.434 -35.162 1.00 95.06 91 LYS A N 1
ATOM 713 C CA . LYS A 1 91 ? 52.874 9.244 -34.349 1.00 95.06 91 LYS A CA 1
ATOM 714 C C . LYS A 1 91 ? 53.948 8.366 -34.992 1.00 95.06 91 LYS A C 1
ATOM 716 O O . LYS A 1 91 ? 54.334 8.521 -36.151 1.00 95.06 91 LYS A O 1
ATOM 721 N N . SER A 1 92 ? 54.456 7.417 -34.209 1.00 94.00 92 SER A N 1
ATOM 722 C CA . SER A 1 92 ? 55.413 6.422 -34.687 1.00 94.00 92 SER A CA 1
ATOM 723 C C . SER A 1 92 ? 55.158 5.038 -34.114 1.00 94.00 92 SER A C 1
ATOM 725 O O . SER A 1 92 ? 54.751 4.914 -32.962 1.00 94.00 92 SER A O 1
ATOM 727 N N . ALA A 1 93 ? 55.457 4.014 -34.904 1.00 94.25 93 ALA A N 1
ATOM 728 C CA . ALA A 1 93 ? 55.414 2.602 -34.538 1.00 94.25 93 ALA A CA 1
ATOM 729 C C . ALA A 1 93 ? 56.615 1.855 -35.147 1.00 94.25 93 ALA A C 1
ATOM 731 O O . ALA A 1 93 ? 57.396 2.436 -35.904 1.00 94.25 93 ALA A O 1
ATOM 732 N N . ARG A 1 94 ? 56.773 0.564 -34.831 1.00 94.94 94 ARG A N 1
ATOM 733 C CA . ARG A 1 94 ? 57.732 -0.321 -35.511 1.00 94.94 94 ARG A CA 1
ATOM 734 C C . ARG A 1 94 ? 56.986 -1.345 -36.355 1.00 94.94 94 ARG A C 1
ATOM 736 O O . ARG A 1 94 ? 56.050 -1.966 -35.868 1.00 94.94 94 ARG A O 1
ATOM 743 N N . THR A 1 95 ? 57.408 -1.526 -37.603 1.00 93.06 95 THR A N 1
ATOM 744 C CA . THR A 1 95 ? 56.806 -2.492 -38.543 1.00 93.06 95 THR A CA 1
ATOM 745 C C . THR A 1 95 ? 57.902 -3.181 -39.346 1.00 93.06 95 THR A C 1
ATOM 747 O O . THR A 1 95 ? 58.886 -2.536 -39.700 1.00 93.06 95 THR A O 1
ATOM 750 N N . ALA A 1 96 ? 57.739 -4.476 -39.626 1.00 92.94 96 ALA A N 1
ATOM 751 C CA . ALA A 1 96 ? 58.774 -5.300 -40.257 1.00 92.94 96 ALA A CA 1
ATOM 752 C C . ALA A 1 96 ? 59.141 -4.858 -41.685 1.00 92.94 96 ALA A C 1
ATOM 754 O O . ALA A 1 96 ? 60.267 -5.076 -42.120 1.00 92.94 96 ALA A O 1
ATOM 755 N N . THR A 1 97 ? 58.205 -4.244 -42.413 1.00 93.81 97 THR A N 1
ATOM 756 C CA . THR A 1 97 ? 58.410 -3.769 -43.786 1.00 93.81 97 THR A CA 1
ATOM 757 C C . THR A 1 97 ? 57.661 -2.460 -44.025 1.00 93.81 97 THR A C 1
ATOM 759 O O . THR A 1 97 ? 56.651 -2.180 -43.372 1.00 93.81 97 THR A O 1
ATOM 762 N N . GLU A 1 98 ? 58.113 -1.679 -45.008 1.00 92.31 98 GLU A N 1
ATOM 763 C CA . GLU A 1 98 ? 57.383 -0.499 -45.486 1.00 92.31 98 GLU A CA 1
ATOM 764 C C . GLU A 1 98 ? 55.969 -0.861 -45.955 1.00 92.31 98 GLU A C 1
ATOM 766 O O . GLU A 1 98 ? 55.017 -0.141 -45.663 1.00 92.31 98 GLU A O 1
ATOM 771 N N . ALA A 1 99 ? 55.818 -2.000 -46.637 1.00 92.50 99 ALA A N 1
ATOM 772 C CA . ALA A 1 99 ? 54.524 -2.484 -47.108 1.00 92.50 99 ALA A CA 1
ATOM 773 C C . ALA A 1 99 ? 53.538 -2.704 -45.950 1.00 92.50 99 ALA A C 1
ATOM 775 O O . ALA A 1 99 ? 52.390 -2.279 -46.048 1.00 92.50 99 ALA A O 1
ATOM 776 N N . LEU A 1 100 ? 53.998 -3.285 -44.834 1.00 92.31 100 LEU A N 1
ATOM 777 C CA . LEU A 1 100 ? 53.180 -3.471 -43.635 1.00 92.31 100 LEU A CA 1
ATOM 778 C C . LEU A 1 100 ? 52.828 -2.134 -42.967 1.00 92.31 100 LEU A C 1
ATOM 780 O O . LEU A 1 100 ? 51.700 -1.952 -42.517 1.00 92.31 100 LEU A O 1
ATOM 784 N N . CYS A 1 101 ? 53.767 -1.184 -42.911 1.00 91.38 101 CYS A N 1
ATOM 785 C CA . CYS A 1 101 ? 53.505 0.171 -42.413 1.00 91.38 101 CYS A CA 1
ATOM 786 C C . CYS A 1 101 ? 52.414 0.860 -43.240 1.00 91.38 101 CYS A C 1
ATOM 788 O O . CYS A 1 101 ? 51.425 1.336 -42.681 1.00 91.38 101 CYS A O 1
ATOM 790 N N . LYS A 1 102 ? 52.555 0.837 -44.572 1.00 90.19 102 LYS A N 1
ATOM 791 C CA . LYS A 1 102 ? 51.564 1.382 -45.500 1.00 90.19 102 LYS A CA 1
ATOM 792 C C . LYS A 1 102 ? 50.218 0.690 -45.333 1.00 90.19 102 LYS A C 1
ATOM 794 O O . LYS A 1 102 ? 49.241 1.385 -45.140 1.00 90.19 102 LYS A O 1
ATOM 799 N N . SER A 1 103 ? 50.139 -0.640 -45.305 1.00 89.69 103 SER A N 1
ATOM 800 C CA . SER A 1 103 ? 48.849 -1.338 -45.175 1.00 89.69 103 SER A CA 1
ATOM 801 C C . SER A 1 103 ? 48.177 -1.163 -43.806 1.00 89.69 103 SER A C 1
ATOM 803 O O . SER A 1 103 ? 46.962 -1.284 -43.708 1.00 89.69 103 SER A O 1
ATOM 805 N N . THR A 1 104 ? 48.947 -0.894 -42.746 1.00 88.94 104 THR A N 1
ATOM 806 C CA . THR A 1 104 ? 48.425 -0.719 -41.375 1.00 88.94 104 THR A CA 1
ATOM 807 C C . THR A 1 104 ? 47.930 0.704 -41.110 1.00 88.94 104 THR A C 1
ATOM 809 O O . THR A 1 104 ? 46.993 0.899 -40.336 1.00 88.94 104 THR A O 1
ATOM 812 N N . TYR A 1 105 ? 48.571 1.701 -41.725 1.00 90.19 105 TYR A N 1
ATOM 813 C CA . TYR A 1 105 ? 48.286 3.124 -41.520 1.00 90.19 105 TYR A CA 1
ATOM 814 C C . TYR A 1 105 ? 47.913 3.834 -42.821 1.00 90.19 105 TYR A C 1
ATOM 816 O O . TYR A 1 105 ? 48.181 5.015 -42.966 1.00 90.19 105 TYR A O 1
ATOM 824 N N . VAL A 1 106 ? 47.352 3.136 -43.799 1.00 81.19 106 VAL A N 1
ATOM 825 C CA . VAL A 1 106 ? 46.835 3.784 -45.009 1.00 81.19 106 VAL A CA 1
ATOM 826 C C . VAL A 1 106 ? 45.589 4.604 -44.655 1.00 81.19 106 VAL A C 1
ATOM 828 O O . VAL A 1 106 ? 44.903 4.286 -43.683 1.00 81.19 106 VAL A O 1
ATOM 831 N N . GLU A 1 107 ? 45.266 5.605 -45.476 1.00 69.56 107 GLU A N 1
ATOM 832 C CA . GLU A 1 107 ? 43.910 6.160 -45.539 1.00 69.56 107 GLU A CA 1
ATOM 833 C C . GLU A 1 107 ? 42.980 5.228 -46.348 1.00 69.56 107 GLU A C 1
ATOM 835 O O . GLU A 1 107 ? 42.864 5.371 -47.567 1.00 69.56 107 GLU A O 1
ATOM 840 N N . PRO A 1 108 ? 42.319 4.244 -45.709 1.00 60.22 108 PRO A N 1
ATOM 841 C CA . PRO A 1 108 ? 41.026 3.811 -46.208 1.00 60.22 108 PRO A CA 1
ATOM 842 C C . PRO A 1 108 ? 40.068 3.507 -45.054 1.00 60.22 108 PRO A C 1
ATOM 844 O O . PRO A 1 108 ? 40.419 2.815 -44.104 1.00 60.22 108 PRO A O 1
ATOM 847 N N . GLY A 1 109 ? 38.822 3.959 -45.191 1.00 65.50 109 GLY A N 1
ATOM 848 C CA . GLY A 1 109 ? 37.747 3.658 -44.245 1.00 65.50 109 GLY A CA 1
ATOM 849 C C . GLY A 1 109 ? 37.959 4.282 -42.863 1.00 65.50 109 GLY A C 1
ATOM 850 O O . GLY A 1 109 ? 38.993 4.145 -42.218 1.00 65.50 109 GLY A O 1
ATOM 851 N N . GLU A 1 110 ? 36.952 4.990 -42.372 1.00 78.75 110 GLU A N 1
ATOM 852 C CA . GLU A 1 110 ? 36.951 5.431 -40.980 1.00 78.75 110 GLU A CA 1
ATOM 853 C C . GLU A 1 110 ? 36.959 4.190 -40.072 1.00 78.75 110 GLU A C 1
ATOM 855 O O . GLU A 1 110 ? 36.093 3.320 -40.194 1.00 78.75 110 GLU A O 1
ATOM 860 N N . LEU A 1 111 ? 37.943 4.080 -39.170 1.00 85.81 111 LEU A N 1
ATOM 861 C CA . LEU A 1 111 ? 37.899 3.061 -38.123 1.00 85.81 111 LEU A CA 1
ATOM 862 C C . LEU A 1 111 ? 36.893 3.520 -37.072 1.00 85.81 111 LEU A C 1
ATOM 864 O O . LEU A 1 111 ? 37.235 4.257 -36.148 1.00 85.81 111 LEU A O 1
ATOM 868 N N . THR A 1 112 ? 35.647 3.105 -37.261 1.00 89.62 112 THR A N 1
ATOM 869 C CA . THR A 1 112 ? 34.506 3.484 -36.432 1.00 89.62 112 THR A CA 1
ATOM 870 C C . THR A 1 112 ? 34.247 2.416 -35.376 1.00 89.62 112 THR A C 1
ATOM 872 O O . THR A 1 112 ? 33.978 1.260 -35.697 1.00 89.62 112 THR A O 1
ATOM 875 N N . ALA A 1 113 ? 34.317 2.799 -34.102 1.00 91.88 113 ALA A N 1
ATOM 876 C CA . ALA A 1 113 ? 34.053 1.902 -32.981 1.00 91.88 113 ALA A CA 1
ATOM 877 C C . ALA A 1 113 ? 33.202 2.582 -31.905 1.00 91.88 113 ALA A C 1
ATOM 879 O O . ALA A 1 113 ? 33.378 3.764 -31.594 1.00 91.88 113 ALA A O 1
ATOM 880 N N . SER A 1 114 ? 32.293 1.819 -31.297 1.00 92.00 114 SER A N 1
ATOM 881 C CA . SER A 1 114 ? 31.580 2.263 -30.104 1.00 92.00 114 SER A CA 1
ATOM 882 C C . SER A 1 114 ? 32.534 2.302 -28.910 1.00 92.00 114 SER A C 1
ATOM 884 O O . SER A 1 114 ? 33.290 1.357 -28.690 1.00 92.00 114 SER A O 1
ATOM 886 N N . THR A 1 115 ? 32.469 3.358 -28.106 1.00 92.94 115 THR A N 1
ATOM 887 C CA . THR A 1 115 ? 33.317 3.554 -26.917 1.00 92.94 115 THR A CA 1
ATOM 888 C C . THR A 1 115 ? 32.566 3.390 -25.597 1.00 92.94 115 THR A C 1
ATOM 890 O O . THR A 1 115 ? 33.180 3.434 -24.535 1.00 92.94 115 THR A O 1
ATOM 893 N N . ALA A 1 116 ? 31.248 3.189 -25.647 1.00 90.81 116 ALA A N 1
ATOM 894 C CA . ALA A 1 116 ? 30.401 2.940 -24.485 1.00 90.81 116 ALA A CA 1
ATOM 895 C C . ALA A 1 116 ? 29.305 1.921 -24.819 1.00 90.81 116 ALA A C 1
ATOM 897 O O . ALA A 1 116 ? 29.042 1.655 -25.991 1.00 90.81 116 ALA A O 1
ATOM 898 N N . ALA A 1 117 ? 28.645 1.377 -23.796 1.00 90.12 117 ALA A N 1
ATOM 899 C CA . ALA A 1 117 ? 27.439 0.574 -23.978 1.00 90.12 117 ALA A CA 1
ATOM 900 C C . ALA A 1 117 ? 26.289 1.423 -24.549 1.00 90.12 117 ALA A C 1
ATOM 902 O O . ALA A 1 117 ? 26.245 2.642 -24.351 1.00 90.12 117 ALA A O 1
ATOM 903 N N . LEU A 1 118 ? 25.365 0.771 -25.256 1.00 90.50 118 LEU A N 1
ATOM 904 C CA . LEU A 1 118 ? 24.099 1.378 -25.659 1.00 90.50 118 LEU A CA 1
ATOM 905 C C . LEU A 1 118 ? 23.326 1.806 -24.401 1.00 90.50 118 LEU A C 1
ATOM 907 O O . LEU A 1 118 ? 23.278 1.062 -23.420 1.00 90.50 118 LEU A O 1
ATOM 911 N N . THR A 1 119 ? 22.743 3.005 -24.408 1.00 87.75 119 THR A N 1
ATOM 912 C CA . THR A 1 119 ? 21.869 3.443 -23.315 1.00 87.75 119 THR A CA 1
ATOM 913 C C . THR A 1 119 ? 20.591 2.608 -23.270 1.00 87.75 119 THR A C 1
ATOM 915 O O . THR A 1 119 ? 20.231 1.936 -24.237 1.00 87.75 119 THR A O 1
ATOM 918 N N . ASN A 1 120 ? 19.848 2.711 -22.168 1.00 83.88 120 ASN A N 1
ATOM 919 C CA . ASN A 1 120 ? 18.459 2.262 -22.158 1.00 83.88 120 ASN A CA 1
ATOM 920 C C . ASN A 1 120 ? 17.633 2.997 -23.227 1.00 83.88 120 ASN A C 1
ATOM 922 O O . ASN A 1 120 ? 18.039 4.052 -23.734 1.00 83.88 120 ASN A O 1
ATOM 926 N N . GLY A 1 121 ? 16.470 2.423 -23.535 1.00 85.12 121 GLY A N 1
ATOM 927 C CA . GLY A 1 121 ? 15.478 3.062 -24.386 1.00 85.12 121 GLY A CA 1
ATOM 928 C C . GLY A 1 121 ? 14.907 4.322 -23.737 1.00 85.12 121 GLY A C 1
ATOM 929 O O . GLY A 1 121 ? 14.921 4.483 -22.516 1.00 85.12 121 GLY A O 1
ATOM 930 N N . MET A 1 122 ? 14.422 5.224 -24.575 1.00 83.88 122 MET A N 1
ATOM 931 C CA . MET A 1 122 ? 13.842 6.511 -24.215 1.00 83.88 122 MET A CA 1
ATOM 932 C C . MET A 1 122 ? 12.658 6.748 -25.151 1.00 83.88 122 MET A C 1
ATOM 934 O O . MET A 1 122 ? 12.829 6.737 -26.368 1.00 83.88 122 MET A O 1
ATOM 938 N N . ASN A 1 123 ? 11.450 6.886 -24.603 1.00 77.44 123 ASN A N 1
ATOM 939 C CA . ASN A 1 123 ? 10.242 7.087 -25.411 1.00 77.44 123 ASN A CA 1
ATOM 940 C C . ASN A 1 123 ? 10.319 8.411 -26.181 1.00 77.44 123 ASN A C 1
ATOM 942 O O . ASN A 1 123 ? 10.687 9.431 -25.602 1.00 77.44 123 ASN A O 1
ATOM 946 N N . GLU A 1 124 ? 9.885 8.415 -27.441 1.00 74.06 124 GLU A N 1
ATOM 947 C CA . GLU A 1 124 ? 9.651 9.663 -28.167 1.00 74.06 124 GLU A CA 1
ATOM 948 C C . GLU A 1 124 ? 8.320 10.309 -27.741 1.00 74.06 124 GLU A C 1
ATOM 950 O O . GLU A 1 124 ? 7.384 9.637 -27.295 1.00 74.06 124 GLU A O 1
ATOM 955 N N . THR A 1 125 ? 8.217 11.631 -27.919 1.00 62.47 125 THR A N 1
ATOM 956 C CA . THR A 1 125 ? 7.011 12.430 -27.627 1.00 62.47 125 THR A CA 1
ATOM 957 C C . THR A 1 125 ? 5.767 11.934 -28.382 1.00 62.47 125 THR A C 1
ATOM 959 O O . THR A 1 125 ? 4.652 12.147 -27.919 1.00 62.47 125 THR A O 1
ATOM 962 N N . ASN A 1 126 ? 5.948 11.229 -29.508 1.00 53.94 126 ASN A N 1
ATOM 963 C CA . ASN A 1 126 ? 4.879 10.780 -30.411 1.00 53.94 126 ASN A CA 1
ATOM 964 C C . ASN A 1 126 ? 4.440 9.314 -30.214 1.00 53.94 126 ASN A C 1
ATOM 966 O O . ASN A 1 126 ? 3.857 8.721 -31.119 1.00 53.94 126 ASN A O 1
ATOM 970 N N . GLY A 1 127 ? 4.687 8.733 -29.039 1.00 56.75 127 GLY A N 1
ATOM 971 C CA . GLY A 1 127 ? 4.184 7.407 -28.673 1.00 56.75 127 GLY A CA 1
ATOM 972 C C . GLY A 1 127 ? 5.317 6.431 -28.404 1.00 56.75 127 GLY A C 1
ATOM 973 O O . GLY A 1 127 ? 5.958 5.931 -29.317 1.00 56.75 127 GLY A O 1
ATOM 974 N N . GLY A 1 128 ? 5.568 6.166 -27.125 1.00 58.88 128 GLY A N 1
ATOM 975 C CA . GLY A 1 128 ? 6.571 5.203 -26.685 1.00 58.88 128 GLY A CA 1
ATOM 976 C C . GLY A 1 128 ? 6.132 3.743 -26.821 1.00 58.88 128 GLY A C 1
ATOM 977 O O . GLY A 1 128 ? 5.231 3.393 -27.585 1.00 58.88 128 GLY A O 1
ATOM 978 N N . VAL A 1 129 ? 6.756 2.903 -25.990 1.00 66.94 129 VAL A N 1
ATOM 979 C CA . VAL A 1 129 ? 6.643 1.429 -25.948 1.00 66.94 129 VAL A CA 1
ATOM 980 C C . VAL A 1 129 ? 5.205 0.888 -25.953 1.00 66.94 129 VAL A C 1
ATOM 982 O O . VAL A 1 129 ? 4.981 -0.259 -26.328 1.00 66.94 129 VAL A O 1
ATOM 985 N N . GLN A 1 130 ? 4.218 1.700 -25.585 1.00 61.78 130 GLN A N 1
ATOM 986 C CA . GLN A 1 130 ? 2.843 1.267 -25.389 1.00 61.78 130 GLN A CA 1
ATOM 987 C C . GLN A 1 130 ? 1.813 1.796 -26.400 1.00 61.78 130 GLN A C 1
ATOM 989 O O . GLN A 1 130 ? 0.616 1.806 -26.127 1.00 61.78 130 GLN A O 1
ATOM 994 N N . GLY A 1 131 ? 2.271 2.233 -27.573 1.00 54.53 131 GLY A N 1
ATOM 995 C CA . GLY A 1 131 ? 1.390 2.688 -28.653 1.00 54.53 131 GLY A CA 1
ATOM 996 C C . GLY A 1 131 ? 1.894 2.388 -30.064 1.00 54.53 131 GLY A C 1
ATOM 997 O O . GLY A 1 131 ? 1.413 3.004 -31.006 1.00 54.53 131 GLY A O 1
ATOM 998 N N . ASN A 1 132 ? 2.854 1.467 -30.230 1.00 57.69 132 ASN A N 1
ATOM 999 C CA . ASN A 1 132 ? 3.520 1.161 -31.510 1.00 57.69 132 ASN A CA 1
ATOM 1000 C C . ASN A 1 132 ? 4.257 2.347 -32.162 1.00 57.69 132 ASN A C 1
ATOM 1002 O O . ASN A 1 132 ? 4.464 2.343 -33.376 1.00 57.69 132 ASN A O 1
ATOM 1006 N N . GLY A 1 133 ? 4.664 3.352 -31.385 1.00 67.94 133 GLY A N 1
ATOM 1007 C CA . GLY A 1 133 ? 5.541 4.407 -31.882 1.00 67.94 133 GLY A CA 1
ATOM 1008 C C . GLY A 1 133 ? 7.018 4.093 -31.644 1.00 67.94 133 GLY A C 1
ATOM 1009 O O . GLY A 1 133 ? 7.390 3.060 -31.073 1.00 67.94 133 GLY A O 1
ATOM 1010 N N . ASN A 1 134 ? 7.870 4.975 -32.151 1.00 85.31 134 ASN A N 1
ATOM 1011 C CA . ASN A 1 134 ? 9.309 4.792 -32.102 1.00 85.31 134 ASN A CA 1
ATOM 1012 C C . ASN A 1 134 ? 9.881 5.170 -30.727 1.00 85.31 134 ASN A C 1
ATOM 1014 O O . ASN A 1 134 ? 9.313 5.958 -29.970 1.00 85.31 134 ASN A O 1
ATOM 1018 N N . TRP A 1 135 ? 11.055 4.636 -30.409 1.00 88.00 135 TRP A N 1
ATOM 1019 C CA . TRP A 1 135 ? 11.847 5.085 -29.265 1.00 88.00 135 TRP A CA 1
ATOM 1020 C C . TRP A 1 135 ? 13.310 5.234 -29.641 1.00 88.00 135 TRP A C 1
ATOM 1022 O O . TRP A 1 135 ? 13.767 4.704 -30.652 1.00 88.00 135 TRP A O 1
ATOM 1032 N N . GLN A 1 136 ? 14.062 5.929 -28.797 1.00 89.56 136 GLN A N 1
ATOM 1033 C CA . GLN A 1 136 ? 15.466 6.197 -29.038 1.00 89.56 136 GLN A CA 1
ATOM 1034 C C . GLN A 1 136 ? 16.368 5.512 -28.020 1.00 89.56 136 GLN A C 1
ATOM 1036 O O . GLN A 1 136 ? 16.011 5.326 -26.861 1.00 89.56 136 GLN A O 1
ATOM 1041 N N . ALA A 1 137 ? 17.576 5.173 -28.449 1.00 91.06 137 ALA A N 1
ATOM 1042 C CA . ALA A 1 137 ? 18.702 4.939 -27.555 1.00 91.06 137 ALA A CA 1
ATOM 1043 C C . ALA A 1 137 ? 19.955 5.547 -28.179 1.00 91.06 137 ALA A C 1
ATOM 1045 O O . ALA A 1 137 ? 20.002 5.809 -29.380 1.00 91.06 137 ALA A O 1
ATOM 1046 N N . SER A 1 138 ? 20.983 5.783 -27.375 1.00 92.06 138 SER A N 1
ATOM 1047 C CA . SER A 1 138 ? 22.210 6.420 -27.838 1.00 92.06 138 SER A CA 1
ATOM 1048 C C . SER A 1 138 ? 23.442 5.637 -27.414 1.00 92.06 138 SER A C 1
ATOM 1050 O O . SER A 1 138 ? 23.419 4.867 -26.457 1.00 92.06 138 SER A O 1
ATOM 1052 N N . GLN A 1 139 ? 24.537 5.821 -28.138 1.00 93.44 139 GLN A N 1
ATOM 1053 C CA . GLN A 1 139 ? 25.823 5.219 -27.812 1.00 93.44 139 GLN A CA 1
ATOM 1054 C C . GLN A 1 139 ? 26.943 6.190 -28.175 1.00 93.44 139 GLN A C 1
ATOM 1056 O O . GLN A 1 139 ? 26.840 6.943 -29.147 1.00 93.44 139 GLN A O 1
ATOM 1061 N N . LYS A 1 140 ? 28.027 6.195 -27.396 1.00 95.00 140 LYS A N 1
ATOM 1062 C CA . LYS A 1 140 ? 29.225 6.974 -27.733 1.00 95.00 140 LYS A CA 1
ATOM 1063 C C . LYS A 1 140 ? 30.048 6.233 -28.780 1.00 95.00 140 LYS A C 1
ATOM 1065 O O . LYS A 1 140 ? 30.263 5.028 -28.652 1.00 95.00 140 LYS A O 1
ATOM 1070 N N . TRP A 1 141 ? 30.512 6.969 -29.782 1.00 96.00 141 TRP A N 1
ATOM 1071 C CA . TRP A 1 141 ? 31.323 6.464 -30.885 1.00 96.00 141 TRP A CA 1
ATOM 1072 C C . TRP A 1 141 ? 32.587 7.293 -31.054 1.00 96.00 141 TRP A C 1
ATOM 1074 O O . TRP A 1 141 ? 32.631 8.476 -30.700 1.00 96.00 141 TRP A O 1
ATOM 1084 N N . LYS A 1 142 ? 33.611 6.648 -31.608 1.00 95.06 142 LYS A N 1
ATOM 1085 C CA . LYS A 1 142 ? 34.863 7.267 -32.015 1.00 95.06 142 LYS A CA 1
ATOM 1086 C C . LYS A 1 142 ? 35.223 6.788 -33.416 1.00 95.06 142 LYS A C 1
ATOM 1088 O O . LYS A 1 142 ? 35.218 5.583 -33.662 1.00 95.06 142 LYS A O 1
ATOM 1093 N N . ASP A 1 143 ? 35.569 7.731 -34.286 1.00 93.81 143 ASP A N 1
ATOM 1094 C CA . ASP A 1 143 ? 36.202 7.430 -35.570 1.00 93.81 143 ASP A CA 1
ATOM 1095 C C . ASP A 1 143 ? 37.682 7.813 -35.491 1.00 93.81 143 ASP A C 1
ATOM 1097 O O . ASP A 1 143 ? 38.016 8.894 -34.993 1.00 93.81 143 ASP A O 1
ATOM 1101 N N . ASP A 1 144 ? 38.551 6.953 -36.018 1.00 91.38 144 ASP A N 1
ATOM 1102 C CA . ASP A 1 144 ? 39.974 7.228 -36.202 1.00 91.38 144 ASP A CA 1
ATOM 1103 C C . ASP A 1 144 ? 40.337 7.182 -37.692 1.00 91.38 144 ASP A C 1
ATOM 1105 O O . ASP A 1 144 ? 40.074 6.191 -38.374 1.00 91.38 144 ASP A O 1
ATOM 1109 N N . GLN A 1 145 ? 41.000 8.235 -38.176 1.00 92.06 145 GLN A N 1
ATOM 1110 C CA . GLN A 1 145 ? 41.682 8.243 -39.470 1.00 92.06 145 GLN A CA 1
ATOM 1111 C C . GLN A 1 145 ? 43.187 8.227 -39.259 1.00 92.06 145 GLN A C 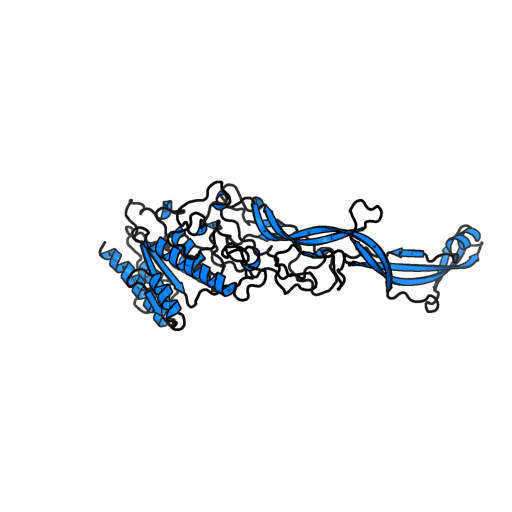1
ATOM 1113 O O . GLN A 1 145 ? 43.711 8.922 -38.384 1.00 92.06 145 GLN A O 1
ATOM 1118 N N . ARG A 1 146 ? 43.880 7.414 -40.054 1.00 91.31 146 ARG A N 1
ATOM 1119 C CA . ARG A 1 146 ? 45.327 7.223 -39.983 1.00 91.31 146 ARG A CA 1
ATOM 1120 C C . ARG A 1 146 ? 45.902 7.350 -41.380 1.00 91.31 146 ARG A C 1
ATOM 1122 O O . ARG A 1 146 ? 45.295 6.870 -42.325 1.00 91.31 146 ARG A O 1
ATOM 1129 N N . GLU A 1 147 ? 47.063 7.974 -41.482 1.00 92.12 147 GLU A N 1
ATOM 1130 C CA . GLU A 1 147 ? 47.748 8.137 -42.756 1.00 92.12 147 GLU A CA 1
ATOM 1131 C C . GLU A 1 147 ? 49.245 7.919 -42.601 1.00 92.12 147 GLU A C 1
ATOM 1133 O O . GLU A 1 147 ? 49.900 8.477 -41.716 1.00 92.12 147 GLU A O 1
ATOM 1138 N N . PHE A 1 148 ? 49.785 7.100 -43.489 1.00 92.88 148 PHE A N 1
ATOM 1139 C CA . PHE A 1 148 ? 51.190 6.789 -43.601 1.00 92.88 148 PHE A CA 1
ATOM 1140 C C . PHE A 1 148 ? 51.950 8.035 -44.047 1.00 92.88 148 PHE A C 1
ATOM 1142 O O . PHE A 1 148 ? 51.595 8.652 -45.046 1.00 92.88 148 PHE A O 1
ATOM 1149 N N . THR A 1 149 ? 53.037 8.367 -43.350 1.00 93.38 149 THR A N 1
ATOM 1150 C CA . THR A 1 149 ? 53.887 9.501 -43.737 1.00 93.38 149 THR A CA 1
ATOM 1151 C C . THR A 1 149 ? 55.257 9.050 -44.226 1.00 93.38 149 THR A C 1
ATOM 1153 O O . THR A 1 149 ? 55.725 9.529 -45.254 1.00 93.38 149 THR A O 1
ATOM 1156 N N . SER A 1 150 ? 55.923 8.128 -43.525 1.00 94.19 150 SER A N 1
ATOM 1157 C CA . SER A 1 150 ? 57.228 7.599 -43.950 1.00 94.19 150 SER A CA 1
ATOM 1158 C C . SER A 1 150 ? 57.598 6.287 -43.252 1.00 94.19 150 SER A C 1
ATOM 1160 O O . SER A 1 150 ? 57.054 5.944 -42.201 1.00 94.19 150 SER A O 1
ATOM 1162 N N . TRP A 1 151 ? 58.556 5.550 -43.823 1.00 95.69 151 TRP A N 1
ATOM 1163 C CA . TRP A 1 151 ? 59.163 4.370 -43.202 1.00 95.69 151 TRP A CA 1
ATOM 1164 C C . TRP A 1 151 ? 60.685 4.386 -43.362 1.00 95.69 151 TRP A C 1
ATOM 1166 O O . TRP A 1 151 ? 61.197 4.782 -44.406 1.00 95.69 151 TRP A O 1
ATOM 1176 N N . VAL A 1 152 ? 61.408 3.946 -42.329 1.00 94.56 152 VAL A N 1
ATOM 1177 C CA . VAL A 1 152 ? 62.876 3.898 -42.302 1.00 94.56 152 VAL A CA 1
ATOM 1178 C C . VAL A 1 152 ? 63.350 2.470 -42.036 1.00 94.56 152 VAL A C 1
ATOM 1180 O O . VAL A 1 152 ? 63.120 1.920 -40.957 1.00 94.56 152 VAL A O 1
ATOM 1183 N N . SER A 1 153 ? 64.068 1.887 -43.000 1.00 89.12 153 SER A N 1
ATOM 1184 C CA . SER A 1 153 ? 64.547 0.497 -42.945 1.00 89.12 153 SER A CA 1
ATOM 1185 C C . SER A 1 153 ? 65.528 0.224 -41.810 1.00 89.12 153 SER A C 1
ATOM 1187 O O . SER A 1 153 ? 65.413 -0.793 -41.134 1.00 89.12 153 SER A O 1
ATOM 1189 N N . GLY A 1 154 ? 66.455 1.148 -41.539 1.00 86.56 154 GLY A N 1
ATOM 1190 C CA . GLY A 1 154 ? 67.538 0.945 -40.567 1.00 86.56 154 GLY A CA 1
ATOM 1191 C C . GLY A 1 154 ? 67.087 0.737 -39.116 1.00 86.56 154 GLY A C 1
ATOM 1192 O O . GLY A 1 154 ? 67.853 0.229 -38.303 1.00 86.56 154 GLY A O 1
ATOM 1193 N N . ASN A 1 155 ? 65.851 1.108 -38.770 1.00 90.19 155 ASN A N 1
ATOM 1194 C CA . ASN A 1 155 ? 65.290 0.891 -37.436 1.00 90.19 155 ASN A CA 1
ATOM 1195 C C . ASN A 1 155 ? 63.850 0.349 -37.456 1.00 90.19 155 ASN A C 1
ATOM 1197 O O . ASN A 1 155 ? 63.188 0.358 -36.413 1.00 90.19 155 ASN A O 1
ATOM 1201 N N . ASN A 1 156 ? 63.360 -0.117 -38.610 1.00 91.88 156 ASN A N 1
ATOM 1202 C CA . ASN A 1 156 ? 61.968 -0.536 -38.808 1.00 91.88 156 ASN A CA 1
ATOM 1203 C C . ASN A 1 156 ? 60.944 0.540 -38.389 1.00 91.88 156 ASN A C 1
ATOM 1205 O O . ASN A 1 156 ? 59.843 0.222 -37.929 1.00 91.88 156 ASN A O 1
ATOM 1209 N N . GLY A 1 157 ? 61.322 1.818 -38.479 1.00 94.50 157 GLY A N 1
ATOM 1210 C CA . GLY A 1 157 ? 60.565 2.949 -37.960 1.00 94.50 157 GLY A CA 1
ATOM 1211 C C . GLY A 1 157 ? 59.461 3.371 -38.917 1.00 94.50 157 GLY A C 1
ATOM 1212 O O . GLY A 1 157 ? 59.736 3.893 -39.989 1.00 94.50 157 GLY A O 1
ATOM 1213 N N . CYS A 1 158 ? 58.213 3.185 -38.504 1.00 94.75 158 CYS A N 1
ATOM 1214 C CA . CYS A 1 158 ? 57.013 3.593 -39.223 1.00 94.75 158 CYS A CA 1
ATOM 1215 C C . CYS A 1 158 ? 56.500 4.917 -38.648 1.00 94.75 158 CYS A C 1
ATOM 1217 O O . CYS A 1 158 ? 56.283 5.023 -37.437 1.00 94.75 158 CYS A O 1
ATOM 1219 N N . LYS A 1 159 ? 56.316 5.928 -39.493 1.00 95.00 159 LYS A N 1
ATOM 1220 C CA . LYS A 1 159 ? 55.710 7.213 -39.142 1.00 95.00 159 LYS A CA 1
ATOM 1221 C C . LYS A 1 159 ? 54.344 7.310 -39.805 1.00 95.00 159 LYS A C 1
ATOM 1223 O O . LYS A 1 159 ? 54.177 6.968 -40.976 1.00 95.00 159 LYS A O 1
ATOM 1228 N N . TYR A 1 160 ? 53.375 7.762 -39.028 1.00 93.50 160 TYR A N 1
ATOM 1229 C CA . TYR A 1 160 ? 52.008 7.966 -39.476 1.00 93.50 160 TYR A CA 1
ATOM 1230 C C . TYR A 1 160 ? 51.413 9.144 -38.719 1.00 93.50 160 TYR A C 1
ATOM 1232 O O . TYR A 1 160 ? 51.879 9.482 -37.632 1.00 93.50 160 TYR A O 1
ATOM 1240 N N . ARG A 1 161 ? 50.368 9.748 -39.262 1.00 93.44 161 ARG A N 1
ATOM 1241 C CA . ARG A 1 161 ? 49.555 10.736 -38.560 1.00 93.44 161 ARG A CA 1
ATOM 1242 C C . ARG A 1 161 ? 48.183 10.159 -38.248 1.00 93.44 161 ARG A C 1
ATOM 1244 O O . ARG A 1 161 ? 47.692 9.294 -38.967 1.00 93.44 161 ARG A O 1
ATOM 1251 N N . ILE A 1 162 ? 47.596 10.586 -37.135 1.00 93.19 162 ILE A N 1
ATOM 1252 C CA . ILE A 1 162 ? 46.258 10.187 -36.689 1.00 93.19 162 ILE A CA 1
ATOM 1253 C C . ILE A 1 162 ? 45.431 11.421 -36.349 1.00 93.19 162 ILE A C 1
ATOM 1255 O O . ILE A 1 162 ? 45.941 12.374 -35.757 1.00 93.19 162 ILE A O 1
ATOM 1259 N N . ARG A 1 163 ? 44.148 11.390 -36.692 1.00 92.62 163 ARG A N 1
ATOM 1260 C CA . ARG A 1 163 ? 43.137 12.308 -36.167 1.00 92.62 163 ARG A CA 1
ATOM 1261 C C . ARG A 1 163 ? 41.919 11.512 -35.722 1.00 92.62 163 ARG A C 1
ATOM 1263 O O . ARG A 1 163 ? 41.603 10.471 -36.297 1.00 92.62 163 ARG A O 1
ATOM 1270 N N . SER A 1 164 ? 41.259 12.002 -34.682 1.00 93.81 164 SER A N 1
ATOM 1271 C CA . SER A 1 164 ? 40.155 11.312 -34.021 1.00 93.81 164 SER A CA 1
ATOM 1272 C C . SER A 1 164 ? 38.995 12.267 -33.803 1.00 93.81 164 SER A C 1
ATOM 1274 O O . SER A 1 164 ? 39.211 13.428 -33.458 1.00 93.81 164 SER A O 1
ATOM 1276 N N . ARG A 1 165 ? 37.770 11.756 -33.908 1.00 93.00 165 ARG A N 1
ATOM 1277 C 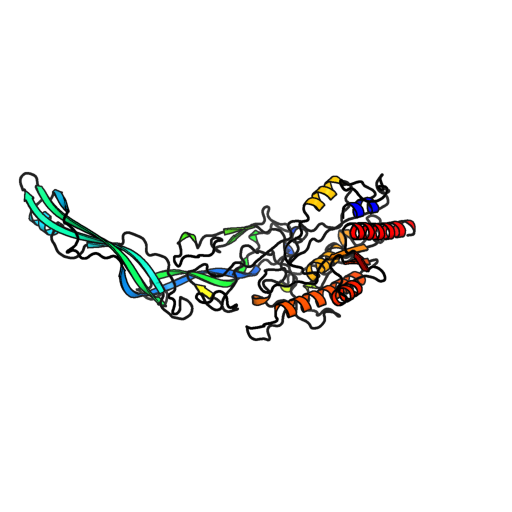CA . ARG A 1 165 ? 36.562 12.467 -33.473 1.00 93.00 165 ARG A CA 1
ATOM 1278 C C . ARG A 1 165 ? 35.700 11.575 -32.605 1.00 93.00 165 ARG A C 1
ATOM 1280 O O . ARG A 1 165 ? 35.639 10.368 -32.827 1.00 93.00 165 ARG A O 1
ATOM 1287 N N . SER A 1 166 ? 35.011 12.192 -31.657 1.00 95.19 166 SER A N 1
ATOM 1288 C CA . SER A 1 166 ? 34.054 11.525 -30.780 1.00 95.19 166 SER A CA 1
ATOM 1289 C C . SER A 1 166 ? 32.683 12.145 -30.983 1.00 95.19 166 SER A C 1
ATOM 1291 O O . SER A 1 166 ? 32.568 13.363 -31.077 1.00 95.19 166 SER A O 1
ATOM 1293 N N . TYR A 1 167 ? 31.650 11.315 -31.030 1.00 95.31 167 TYR A N 1
ATOM 1294 C CA . TYR A 1 167 ? 30.271 11.753 -31.228 1.00 95.31 167 TYR A CA 1
ATOM 1295 C C . TYR A 1 167 ? 29.306 10.820 -30.502 1.00 95.31 167 TYR A C 1
ATOM 1297 O O . TYR A 1 167 ? 29.693 9.802 -29.918 1.00 95.31 167 TYR A O 1
ATOM 1305 N N . THR A 1 168 ? 28.033 11.200 -30.489 1.00 95.75 168 THR A N 1
ATOM 1306 C CA . THR A 1 168 ? 26.958 10.351 -29.972 1.00 95.75 168 THR A CA 1
ATOM 1307 C C . THR A 1 168 ? 26.098 9.922 -31.141 1.00 95.75 168 THR A C 1
ATOM 1309 O O . THR A 1 168 ? 25.519 10.780 -31.800 1.00 95.75 168 THR A O 1
ATOM 1312 N N . ARG A 1 169 ? 26.006 8.616 -31.386 1.00 95.31 169 ARG A N 1
ATOM 1313 C CA . ARG A 1 169 ? 25.038 8.078 -32.338 1.00 95.31 169 ARG A CA 1
ATOM 1314 C C . ARG A 1 169 ? 23.736 7.821 -31.610 1.00 95.31 169 ARG A C 1
ATOM 1316 O O . ARG A 1 169 ? 23.720 7.086 -30.621 1.00 95.31 169 ARG A O 1
ATOM 1323 N N . TRP A 1 170 ? 22.678 8.429 -32.104 1.00 94.38 170 TRP A N 1
ATOM 1324 C CA . TRP A 1 170 ? 21.304 8.169 -31.723 1.00 94.38 170 TRP A CA 1
ATOM 1325 C C . TRP A 1 170 ? 20.708 7.169 -32.697 1.00 94.38 170 TRP A C 1
ATOM 1327 O O . TRP A 1 170 ? 20.972 7.232 -33.894 1.00 94.38 170 TRP A O 1
ATOM 1337 N N . TYR A 1 171 ? 19.938 6.231 -32.172 1.00 93.44 171 TYR A N 1
ATOM 1338 C CA . TYR A 1 171 ? 19.243 5.205 -32.929 1.00 93.44 171 TYR A CA 1
ATOM 1339 C C . TYR A 1 171 ? 17.759 5.351 -32.652 1.00 93.44 171 TYR A C 1
ATOM 1341 O O . TYR A 1 171 ? 17.372 5.394 -31.484 1.00 93.44 171 TYR A O 1
ATOM 1349 N N . THR A 1 172 ? 16.952 5.361 -33.703 1.00 92.44 172 THR A N 1
ATOM 1350 C CA . THR A 1 172 ? 15.500 5.238 -33.601 1.00 92.44 172 THR A CA 1
ATOM 1351 C C . THR A 1 172 ? 15.122 3.784 -33.835 1.00 92.44 172 THR A C 1
ATOM 1353 O O . THR A 1 172 ? 15.549 3.170 -34.817 1.00 92.44 172 THR A O 1
ATOM 1356 N N . TYR A 1 173 ? 14.320 3.243 -32.928 1.00 91.62 173 TYR A N 1
ATOM 1357 C CA . TYR A 1 173 ? 13.834 1.874 -32.924 1.00 91.62 173 TYR A CA 1
ATOM 1358 C C . TYR A 1 173 ? 12.325 1.839 -33.105 1.00 91.62 173 TYR A C 1
ATOM 1360 O O . TYR A 1 173 ? 11.621 2.708 -32.598 1.00 91.62 173 TYR A O 1
ATOM 1368 N N . VAL A 1 174 ? 11.845 0.782 -33.755 1.00 89.25 174 VAL A N 1
ATOM 1369 C CA . VAL A 1 174 ? 10.425 0.404 -33.780 1.00 89.25 174 VAL A CA 1
ATOM 1370 C C . VAL A 1 174 ? 10.250 -0.922 -33.055 1.00 89.25 174 VAL A C 1
ATOM 1372 O O . VAL A 1 174 ? 11.180 -1.737 -33.026 1.00 89.25 174 VAL A O 1
ATOM 1375 N N . SER A 1 175 ? 9.054 -1.157 -32.514 1.00 89.12 175 SER A N 1
ATOM 1376 C CA . SER A 1 175 ? 8.716 -2.422 -31.856 1.00 89.12 175 SER A CA 1
ATOM 1377 C C . SER A 1 175 ? 8.880 -3.609 -32.801 1.00 89.12 175 SER A C 1
ATOM 1379 O O . SER A 1 175 ? 8.390 -3.593 -33.930 1.00 89.12 175 SER A O 1
ATOM 1381 N N . THR A 1 176 ? 9.572 -4.646 -32.340 1.00 90.06 176 THR A N 1
ATOM 1382 C CA . THR A 1 176 ? 9.707 -5.923 -33.046 1.00 90.06 176 THR A CA 1
ATOM 1383 C C . THR A 1 176 ? 9.521 -7.092 -32.078 1.00 90.06 176 THR A C 1
ATOM 1385 O O . THR A 1 176 ? 9.332 -6.913 -30.876 1.00 90.06 176 THR A O 1
ATOM 1388 N N . PHE A 1 177 ? 9.556 -8.314 -32.601 1.00 90.19 177 PHE A N 1
ATOM 1389 C CA . PHE A 1 177 ? 9.463 -9.535 -31.809 1.00 90.19 177 PHE A CA 1
ATOM 1390 C C . PHE A 1 177 ? 10.848 -10.047 -31.414 1.00 90.19 177 PHE A C 1
ATOM 1392 O O . PHE A 1 177 ? 11.830 -9.840 -32.123 1.00 90.19 177 PHE A O 1
ATOM 1399 N N . GLN A 1 178 ? 10.910 -10.813 -30.324 1.00 91.75 178 GLN A N 1
ATOM 1400 C CA . GLN A 1 178 ? 12.153 -11.403 -29.808 1.00 91.75 178 GLN A CA 1
ATOM 1401 C C . GLN A 1 178 ? 12.901 -12.312 -30.799 1.00 91.75 178 GLN A C 1
ATOM 1403 O O . GLN A 1 178 ? 14.077 -12.596 -30.605 1.00 91.75 178 GLN A O 1
ATOM 1408 N N . PHE A 1 179 ? 12.213 -12.798 -31.835 1.00 93.44 179 PHE A N 1
ATOM 1409 C CA . PHE A 1 179 ? 12.768 -13.704 -32.840 1.00 93.44 179 PHE A CA 1
ATOM 1410 C C . PHE A 1 179 ? 13.266 -12.986 -34.104 1.00 93.44 179 PHE A C 1
ATOM 1412 O O . PHE A 1 179 ? 13.756 -13.649 -35.016 1.00 93.44 179 PHE A O 1
ATOM 1419 N N . ASP A 1 180 ? 13.136 -11.656 -34.195 1.00 93.00 180 ASP A N 1
ATOM 1420 C CA . ASP A 1 180 ? 13.762 -10.901 -35.284 1.00 93.00 180 ASP A CA 1
ATOM 1421 C C . ASP A 1 180 ? 15.292 -10.967 -35.113 1.00 93.00 180 ASP A C 1
ATOM 1423 O O . ASP A 1 180 ? 15.798 -10.606 -34.047 1.00 93.00 180 ASP A O 1
ATOM 1427 N N . PRO A 1 181 ? 16.057 -11.402 -36.132 1.00 94.06 181 PRO A N 1
ATOM 1428 C CA . PRO A 1 181 ? 17.513 -11.511 -36.034 1.00 94.06 181 PRO A CA 1
ATOM 1429 C C . PRO A 1 181 ? 18.217 -10.167 -35.787 1.00 94.06 181 PRO A C 1
ATOM 1431 O O . PRO A 1 181 ? 19.385 -10.158 -35.406 1.00 94.06 181 PRO A O 1
ATOM 1434 N N . ASN A 1 182 ? 17.528 -9.040 -35.995 1.00 92.81 182 ASN A N 1
ATOM 1435 C CA . ASN A 1 182 ? 18.036 -7.692 -35.743 1.00 92.81 182 ASN A CA 1
ATOM 1436 C C . ASN A 1 182 ? 17.423 -7.048 -34.487 1.00 92.81 182 ASN A C 1
ATOM 1438 O O . ASN A 1 182 ? 17.535 -5.831 -34.313 1.00 92.81 182 ASN A O 1
ATOM 1442 N N . ALA A 1 183 ? 16.737 -7.823 -33.642 1.00 92.75 183 ALA A N 1
ATOM 1443 C CA . ALA A 1 183 ? 16.162 -7.318 -32.405 1.00 92.75 183 ALA A CA 1
ATOM 1444 C C . ALA A 1 183 ? 17.255 -6.919 -31.404 1.00 92.75 183 ALA A C 1
ATOM 1446 O O . ALA A 1 183 ? 18.147 -7.698 -31.069 1.00 92.75 183 ALA A O 1
ATOM 1447 N N . VAL A 1 184 ? 17.130 -5.709 -30.868 1.00 92.94 184 VAL A N 1
ATOM 1448 C CA . VAL A 1 184 ? 17.896 -5.214 -29.725 1.00 92.94 184 VAL A CA 1
ATOM 1449 C C . VAL A 1 184 ? 16.988 -5.206 -28.501 1.00 92.94 184 VAL A C 1
ATOM 1451 O O . VAL A 1 184 ? 15.849 -4.745 -28.563 1.00 92.94 184 VAL A O 1
ATOM 1454 N N . THR A 1 185 ? 17.483 -5.729 -27.383 1.00 91.88 185 THR A N 1
ATOM 1455 C CA . THR A 1 185 ? 16.716 -5.871 -26.140 1.00 91.88 185 THR A CA 1
ATOM 1456 C C . THR A 1 185 ? 16.845 -4.638 -25.255 1.00 91.88 185 THR A C 1
ATOM 1458 O O . THR A 1 185 ? 17.960 -4.175 -25.005 1.00 91.88 185 THR A O 1
ATOM 1461 N N . PHE A 1 186 ? 15.734 -4.179 -24.688 1.00 88.81 186 PHE A N 1
ATOM 1462 C CA . PHE A 1 186 ? 15.706 -3.089 -23.718 1.00 88.81 186 PHE A CA 1
ATOM 1463 C C . PHE A 1 186 ? 14.885 -3.479 -22.491 1.00 88.81 186 PHE A C 1
ATOM 1465 O O . PHE A 1 186 ? 13.810 -4.058 -22.615 1.00 88.81 186 PHE A O 1
ATOM 1472 N N . ASN A 1 187 ? 15.365 -3.117 -21.301 1.00 88.00 187 ASN A N 1
ATOM 1473 C CA . ASN A 1 187 ? 14.542 -3.172 -20.094 1.00 88.00 187 ASN A CA 1
ATOM 1474 C C . ASN A 1 187 ? 13.557 -2.004 -20.095 1.00 88.00 187 ASN A C 1
ATOM 1476 O O . ASN A 1 187 ? 13.948 -0.894 -20.453 1.00 88.00 187 ASN A O 1
ATOM 1480 N N . ALA A 1 188 ? 12.331 -2.249 -19.647 1.00 86.81 188 ALA A N 1
ATOM 1481 C CA . ALA A 1 188 ? 11.294 -1.248 -19.426 1.00 86.81 188 ALA A CA 1
ATOM 1482 C C . ALA A 1 188 ? 10.548 -1.535 -18.114 1.00 86.81 188 ALA A C 1
ATOM 1484 O O . ALA A 1 188 ? 10.604 -2.639 -17.571 1.00 86.81 188 ALA A O 1
ATOM 1485 N N . TRP A 1 189 ? 9.834 -0.541 -17.599 1.00 88.12 189 TRP A N 1
ATOM 1486 C CA . TRP A 1 189 ? 8.850 -0.720 -16.541 1.00 88.12 189 TRP A CA 1
ATOM 1487 C C . TRP A 1 189 ? 7.494 -1.045 -17.133 1.00 88.12 189 TRP A C 1
ATOM 1489 O O . TRP A 1 189 ? 7.016 -0.334 -18.014 1.00 88.12 189 TRP A O 1
ATOM 1499 N N . ARG A 1 190 ? 6.859 -2.079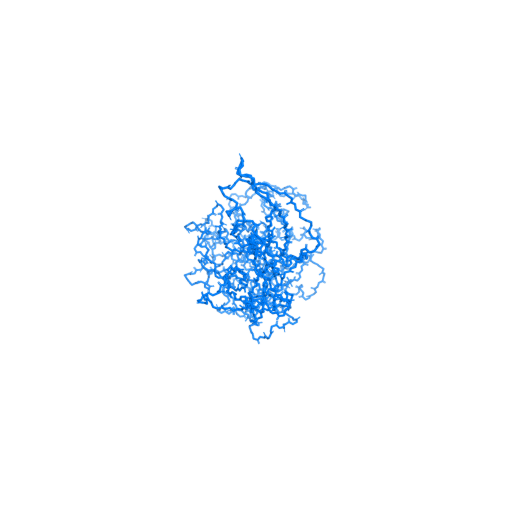 -16.591 1.00 90.00 190 ARG A N 1
ATOM 1500 C CA . ARG A 1 190 ? 5.455 -2.400 -16.804 1.00 90.00 190 ARG A CA 1
ATOM 1501 C C . ARG A 1 190 ? 4.692 -2.062 -15.532 1.00 90.00 190 ARG A C 1
ATOM 1503 O O . ARG A 1 190 ? 4.833 -2.749 -14.527 1.00 90.00 190 ARG A O 1
ATOM 1510 N N . TYR A 1 191 ? 3.923 -0.987 -15.563 1.00 91.25 191 TYR A N 1
ATOM 1511 C CA . TYR A 1 191 ? 3.041 -0.561 -14.489 1.00 91.25 191 TYR A CA 1
ATOM 1512 C C . TYR A 1 191 ? 1.688 -1.239 -14.666 1.00 91.25 191 TYR A C 1
ATOM 1514 O O . TYR A 1 191 ? 1.014 -1.009 -15.668 1.00 91.25 191 TYR A O 1
ATOM 1522 N N . HIS A 1 192 ? 1.274 -2.052 -13.700 1.00 93.19 192 HIS A N 1
ATOM 1523 C CA . HIS A 1 192 ? -0.004 -2.772 -13.703 1.00 93.19 192 HIS A CA 1
ATOM 1524 C C . HIS A 1 192 ? -0.276 -3.361 -12.306 1.00 93.19 192 HIS A C 1
ATOM 1526 O O . HIS A 1 192 ? 0.571 -3.229 -11.419 1.00 93.19 192 HIS A O 1
ATOM 1532 N N . PRO A 1 193 ? -1.446 -3.969 -12.051 1.00 95.75 193 PRO A N 1
ATOM 1533 C CA . PRO A 1 193 ? -1.640 -4.773 -10.850 1.00 95.75 193 PRO A CA 1
ATOM 1534 C C . PRO A 1 193 ? -0.665 -5.967 -10.823 1.00 95.75 193 PRO A C 1
ATOM 1536 O O . PRO A 1 193 ? -0.765 -6.873 -11.643 1.00 95.75 193 PRO A O 1
ATOM 1539 N N . VAL A 1 194 ? 0.271 -5.982 -9.871 1.00 96.44 194 VAL A N 1
ATOM 1540 C CA . VAL A 1 194 ? 1.288 -7.038 -9.727 1.00 96.44 194 VAL A CA 1
ATOM 1541 C C . VAL A 1 194 ? 0.919 -7.951 -8.567 1.00 96.44 194 VAL A C 1
ATOM 1543 O O . VAL A 1 194 ? 0.693 -7.479 -7.450 1.00 96.44 194 VAL A O 1
ATOM 1546 N N . GLN A 1 195 ? 0.894 -9.259 -8.817 1.00 97.75 195 GLN A N 1
ATOM 1547 C CA . GLN A 1 195 ? 0.766 -10.264 -7.766 1.00 97.75 195 GLN A CA 1
ATOM 1548 C C . GLN A 1 195 ? 2.120 -10.478 -7.075 1.00 97.75 195 GLN A C 1
ATOM 1550 O O . GLN A 1 195 ? 3.124 -10.756 -7.727 1.00 97.75 195 GLN A O 1
ATOM 1555 N N . VAL A 1 196 ? 2.141 -10.364 -5.751 1.00 97.88 196 VAL A N 1
ATOM 1556 C CA . VAL A 1 196 ? 3.335 -10.489 -4.908 1.00 97.88 196 VAL A CA 1
ATOM 1557 C C . VAL A 1 196 ? 3.206 -11.713 -4.010 1.00 97.88 196 VAL A C 1
ATOM 1559 O O . VAL A 1 196 ? 2.161 -11.916 -3.393 1.00 97.88 196 VAL A O 1
ATOM 1562 N N . ASP A 1 197 ? 4.279 -12.499 -3.916 1.00 97.75 197 ASP A N 1
ATOM 1563 C CA . ASP A 1 197 ? 4.419 -13.592 -2.949 1.00 97.75 197 ASP A CA 1
ATOM 1564 C C . ASP A 1 197 ? 4.833 -13.040 -1.578 1.00 97.75 197 ASP A C 1
ATOM 1566 O O . ASP A 1 197 ? 5.908 -12.462 -1.406 1.00 97.75 197 ASP A O 1
ATOM 1570 N N . LEU A 1 198 ? 3.957 -13.218 -0.596 1.00 97.69 198 LEU A N 1
ATOM 1571 C CA . LEU A 1 198 ? 4.072 -12.680 0.755 1.00 97.69 198 LEU A CA 1
ATOM 1572 C C . LEU A 1 198 ? 4.637 -13.695 1.749 1.00 97.69 198 LEU A C 1
ATOM 1574 O O . LEU A 1 198 ? 4.861 -13.352 2.912 1.00 97.69 198 LEU A O 1
ATOM 1578 N N . ARG A 1 199 ? 4.880 -14.944 1.331 1.00 97.00 199 ARG A N 1
ATOM 1579 C CA . ARG A 1 199 ? 5.338 -16.013 2.234 1.00 97.00 199 ARG A CA 1
ATOM 1580 C C . ARG A 1 199 ? 6.684 -15.694 2.875 1.00 97.00 199 ARG A C 1
ATOM 1582 O O . ARG A 1 199 ? 6.914 -16.082 4.014 1.00 97.00 199 ARG A O 1
ATOM 1589 N N . ALA A 1 200 ? 7.526 -14.914 2.197 1.00 96.88 200 ALA A N 1
ATOM 1590 C CA . ALA A 1 200 ? 8.798 -14.429 2.732 1.00 96.88 200 ALA A CA 1
ATOM 1591 C C . ALA A 1 200 ? 8.653 -13.555 3.998 1.00 96.88 200 ALA A C 1
ATOM 1593 O O . ALA A 1 200 ? 9.603 -13.436 4.766 1.00 96.88 200 ALA A O 1
ATOM 1594 N N . LEU A 1 201 ? 7.474 -12.984 4.272 1.00 97.69 201 LEU A N 1
ATOM 1595 C CA . LEU A 1 201 ? 7.214 -12.227 5.505 1.00 97.69 201 LEU A CA 1
ATOM 1596 C C . LEU A 1 201 ? 6.918 -13.138 6.704 1.00 97.69 201 LEU A C 1
ATOM 1598 O O . LEU A 1 201 ? 7.000 -12.690 7.849 1.00 97.69 201 LEU A O 1
ATOM 1602 N N . LYS A 1 202 ? 6.552 -14.399 6.458 1.00 96.62 202 LYS A N 1
ATOM 1603 C CA . LYS A 1 202 ? 5.971 -15.309 7.450 1.00 96.62 202 LYS A CA 1
ATOM 1604 C C . LYS A 1 202 ? 7.017 -16.268 8.022 1.00 96.62 202 LYS A C 1
ATOM 1606 O O . LYS A 1 202 ? 7.953 -16.675 7.339 1.00 96.62 202 LYS A O 1
ATOM 1611 N N . ASN A 1 203 ? 6.811 -16.669 9.275 1.00 94.75 203 ASN A N 1
ATOM 1612 C CA . ASN A 1 203 ? 7.587 -17.688 9.977 1.00 94.75 203 ASN A CA 1
ATOM 1613 C C . ASN A 1 203 ? 6.651 -18.583 10.805 1.00 94.75 203 ASN A C 1
ATOM 1615 O O . ASN A 1 203 ? 6.276 -18.239 11.929 1.00 94.75 203 ASN A O 1
ATOM 1619 N N . GLY A 1 204 ? 6.224 -19.713 10.235 1.00 92.06 204 GLY A N 1
ATOM 1620 C CA . GLY A 1 204 ? 5.190 -20.555 10.840 1.00 92.06 204 GLY A CA 1
ATOM 1621 C C . GLY A 1 204 ? 3.875 -19.786 10.992 1.00 92.06 204 GLY A C 1
ATOM 1622 O O . GLY A 1 204 ? 3.364 -19.251 10.015 1.00 92.06 204 GLY A O 1
ATOM 1623 N N . THR A 1 205 ? 3.344 -19.706 12.215 1.00 91.88 205 THR A N 1
ATOM 1624 C CA . THR A 1 205 ? 2.163 -18.885 12.554 1.00 91.88 205 THR A CA 1
ATOM 1625 C C . THR A 1 205 ? 2.513 -17.442 12.937 1.00 91.88 205 THR A C 1
ATOM 1627 O O . THR A 1 205 ? 1.615 -16.654 13.228 1.00 91.88 205 THR A O 1
ATOM 1630 N N . GLY A 1 206 ? 3.803 -17.093 12.972 1.00 95.44 206 GLY A N 1
ATOM 1631 C CA . GLY A 1 206 ? 4.310 -15.758 13.279 1.00 95.44 206 GLY A CA 1
ATOM 1632 C C . GLY A 1 206 ? 4.928 -15.062 12.066 1.00 95.44 206 GLY A C 1
ATOM 1633 O O . GLY A 1 206 ? 4.813 -15.518 10.925 1.00 95.44 206 GLY A O 1
ATOM 1634 N N . TRP A 1 207 ? 5.606 -13.950 12.327 1.00 96.56 207 TRP A N 1
ATOM 1635 C CA . TRP A 1 207 ? 6.254 -13.107 11.322 1.00 96.56 207 TRP A CA 1
ATOM 1636 C C . TRP A 1 207 ? 7.776 -13.210 11.418 1.00 96.56 207 TRP A C 1
ATOM 1638 O O . TRP A 1 207 ? 8.323 -13.441 12.498 1.00 96.56 207 TRP A O 1
ATOM 1648 N N . ASN A 1 208 ? 8.471 -13.021 10.297 1.00 96.56 208 ASN A N 1
ATOM 1649 C CA . ASN A 1 208 ? 9.920 -12.839 10.311 1.00 96.56 208 ASN A CA 1
ATOM 1650 C C . ASN A 1 208 ? 10.306 -11.551 11.059 1.00 96.56 208 ASN A C 1
ATOM 1652 O O . ASN A 1 208 ? 9.508 -10.621 11.191 1.00 96.56 208 ASN A O 1
ATOM 1656 N N . SER A 1 209 ? 11.547 -11.492 11.548 1.00 92.62 209 SER A N 1
ATOM 1657 C CA . SER A 1 209 ? 12.099 -10.322 12.238 1.00 92.62 209 SER A CA 1
ATOM 1658 C C . SER A 1 209 ? 13.457 -9.938 11.630 1.00 92.62 209 SER A C 1
ATOM 1660 O O . SER A 1 209 ? 14.460 -10.569 11.971 1.00 92.62 209 SER A O 1
ATOM 1662 N N . PRO A 1 210 ? 13.518 -8.916 10.753 1.00 92.94 210 PRO A N 1
ATOM 1663 C CA . PRO A 1 210 ? 12.390 -8.125 10.251 1.00 92.94 210 PRO A CA 1
ATOM 1664 C C . PRO A 1 210 ? 11.502 -8.919 9.278 1.00 92.94 210 PRO A C 1
ATOM 1666 O O . PRO A 1 210 ? 11.975 -9.813 8.580 1.00 92.94 210 PRO A O 1
ATOM 1669 N N . ALA A 1 211 ? 10.218 -8.567 9.204 1.00 95.75 211 ALA A N 1
ATOM 1670 C CA . ALA A 1 211 ? 9.317 -9.078 8.177 1.00 95.75 211 ALA A CA 1
ATOM 1671 C C . ALA A 1 211 ? 9.607 -8.327 6.874 1.00 95.75 211 ALA A C 1
ATOM 1673 O O . ALA A 1 211 ? 9.106 -7.219 6.668 1.00 95.75 211 ALA A O 1
ATOM 1674 N N . SER A 1 212 ? 10.465 -8.894 6.027 1.00 96.69 212 SER A N 1
ATOM 1675 C CA . SER A 1 212 ? 10.879 -8.272 4.771 1.00 96.69 212 SER A CA 1
ATOM 1676 C C . SER A 1 212 ? 10.915 -9.249 3.598 1.00 96.69 212 SER A C 1
ATOM 1678 O O . SER A 1 212 ? 10.975 -10.465 3.768 1.00 96.69 212 SER A O 1
ATOM 1680 N N . LEU A 1 213 ? 10.852 -8.695 2.389 1.00 96.12 213 LEU A N 1
ATOM 1681 C CA . LEU A 1 213 ? 10.945 -9.423 1.126 1.00 96.12 213 LEU A CA 1
ATOM 1682 C C . LEU A 1 213 ? 11.711 -8.589 0.093 1.00 96.12 213 LEU A C 1
ATOM 1684 O O . LEU A 1 213 ? 11.834 -7.374 0.240 1.00 96.12 213 LEU A O 1
ATOM 1688 N N . VAL A 1 214 ? 12.250 -9.231 -0.941 1.00 94.62 214 VAL A N 1
ATOM 1689 C CA . VAL A 1 214 ? 13.024 -8.563 -1.998 1.00 94.62 214 VAL A CA 1
ATOM 1690 C C . VAL A 1 214 ? 12.209 -8.561 -3.286 1.00 94.62 214 VAL A C 1
ATOM 1692 O O . VAL A 1 214 ? 11.781 -9.624 -3.730 1.00 94.62 214 VAL A O 1
ATOM 1695 N N . LEU A 1 215 ? 11.990 -7.384 -3.884 1.00 92.94 215 LEU A N 1
ATOM 1696 C CA . LEU A 1 215 ? 11.229 -7.243 -5.133 1.00 92.94 215 LEU A CA 1
ATOM 1697 C C . LEU A 1 215 ? 11.965 -6.407 -6.185 1.00 92.94 215 LEU A C 1
ATOM 1699 O O . LEU A 1 215 ? 12.568 -5.389 -5.835 1.00 92.94 215 LEU A O 1
ATOM 1703 N N . PRO A 1 216 ? 11.840 -6.755 -7.480 1.00 89.44 216 PRO A N 1
ATOM 1704 C CA . PRO A 1 216 ? 12.468 -6.044 -8.594 1.00 89.44 216 PRO A CA 1
ATOM 1705 C C . PRO A 1 216 ? 11.689 -4.773 -8.983 1.00 89.44 216 PRO A C 1
ATOM 1707 O O . PRO A 1 216 ? 11.301 -4.590 -10.137 1.00 89.44 216 PRO A O 1
ATOM 1710 N N . VAL A 1 217 ? 11.421 -3.892 -8.015 1.00 86.75 217 VAL A N 1
ATOM 1711 C CA . VAL A 1 217 ? 10.603 -2.676 -8.198 1.00 86.75 217 VAL A CA 1
ATOM 1712 C C . VAL A 1 217 ? 11.426 -1.410 -8.438 1.00 86.75 217 VAL A C 1
ATOM 1714 O O . VAL A 1 217 ? 10.845 -0.348 -8.653 1.00 86.75 217 VAL A O 1
ATOM 1717 N N . GLY A 1 218 ? 12.759 -1.486 -8.444 1.00 81.38 218 GLY A N 1
ATOM 1718 C CA . GLY A 1 218 ? 13.640 -0.356 -8.744 1.00 81.38 218 GLY A CA 1
ATOM 1719 C C . GLY A 1 218 ? 13.704 0.715 -7.654 1.00 81.38 218 GLY A C 1
ATOM 1720 O O . GLY A 1 218 ? 12.951 0.701 -6.682 1.00 81.38 218 GLY A O 1
ATOM 1721 N N . THR A 1 219 ? 14.604 1.683 -7.815 1.00 71.44 219 THR A N 1
ATOM 1722 C CA . THR A 1 219 ? 14.847 2.738 -6.815 1.00 71.44 219 THR A CA 1
ATOM 1723 C C . THR A 1 219 ? 13.693 3.749 -6.689 1.00 71.44 219 THR A C 1
ATOM 1725 O O . THR A 1 219 ? 12.783 3.831 -7.520 1.00 71.44 219 THR A O 1
ATOM 1728 N N . THR A 1 220 ? 13.711 4.520 -5.595 1.00 57.28 220 THR A N 1
ATOM 1729 C CA . THR A 1 220 ? 12.582 5.324 -5.093 1.00 57.28 220 THR A CA 1
ATOM 1730 C C . THR A 1 220 ? 12.452 6.746 -5.662 1.00 57.28 220 THR A C 1
ATOM 1732 O O . THR A 1 220 ? 11.520 7.446 -5.277 1.00 57.28 220 THR A O 1
ATOM 1735 N N . GLY A 1 221 ? 13.309 7.181 -6.590 1.00 59.81 221 GLY A N 1
ATOM 1736 C CA . GLY A 1 221 ? 13.265 8.537 -7.160 1.00 59.81 221 GLY A CA 1
ATOM 1737 C C . GLY A 1 221 ? 12.549 8.608 -8.509 1.00 59.81 221 GLY A C 1
ATOM 1738 O O . GLY A 1 221 ? 12.856 7.809 -9.394 1.00 59.81 221 GLY A O 1
ATOM 1739 N N . LEU A 1 222 ? 11.623 9.564 -8.676 1.00 59.31 222 LEU A N 1
ATOM 1740 C CA . LEU A 1 222 ? 11.085 9.917 -9.995 1.00 59.31 222 LEU A CA 1
ATOM 1741 C C . LEU A 1 222 ? 12.235 10.326 -10.917 1.00 59.31 222 LEU A C 1
ATOM 1743 O O . LEU A 1 222 ? 13.101 11.106 -10.519 1.00 59.31 222 LEU A O 1
ATOM 1747 N N . ASP A 1 223 ? 12.232 9.812 -12.143 1.00 61.34 223 ASP A N 1
ATOM 1748 C CA . ASP A 1 223 ? 13.191 10.259 -13.146 1.00 61.34 223 ASP A CA 1
ATOM 1749 C C . ASP A 1 223 ? 12.697 11.589 -13.718 1.00 61.34 223 ASP A C 1
ATOM 1751 O O . ASP A 1 223 ? 11.769 11.636 -14.529 1.00 61.34 223 ASP A O 1
ATOM 1755 N N . THR A 1 224 ? 13.268 12.688 -13.225 1.00 52.84 224 THR A N 1
ATOM 1756 C CA . THR A 1 224 ? 12.995 14.039 -13.736 1.00 52.84 224 THR A CA 1
ATOM 1757 C C . THR A 1 224 ? 13.798 14.346 -14.997 1.00 52.84 224 THR A C 1
ATOM 1759 O O . THR A 1 224 ? 13.590 15.390 -15.613 1.00 52.84 224 THR A O 1
ATOM 1762 N N . THR A 1 225 ? 14.705 13.450 -15.395 1.00 54.91 225 THR A N 1
ATOM 1763 C CA . THR A 1 225 ? 15.493 13.574 -16.616 1.00 54.91 225 THR A CA 1
ATOM 1764 C C . THR A 1 225 ? 14.979 12.596 -17.662 1.00 54.91 225 THR A C 1
ATOM 1766 O O . THR A 1 225 ? 14.600 11.474 -17.352 1.00 54.91 225 THR A O 1
ATOM 1769 N N . ASP A 1 226 ? 14.996 12.964 -18.941 1.00 51.50 226 ASP A N 1
ATOM 1770 C CA . ASP A 1 226 ? 14.602 12.029 -20.003 1.00 51.50 226 ASP A CA 1
ATOM 1771 C C . ASP A 1 226 ? 15.663 10.926 -20.250 1.00 51.50 226 ASP A C 1
ATOM 1773 O O . ASP A 1 226 ? 15.700 10.351 -21.335 1.00 51.50 226 ASP A O 1
ATOM 1777 N N . LYS A 1 227 ? 16.505 10.582 -19.257 1.00 55.38 227 LYS A N 1
ATOM 1778 C CA . LYS A 1 227 ? 17.608 9.613 -19.360 1.00 55.38 227 LYS A CA 1
ATOM 1779 C C . LYS A 1 227 ? 17.583 8.588 -18.226 1.00 55.38 227 LYS A C 1
ATOM 1781 O O . LYS A 1 227 ? 17.986 8.867 -17.104 1.00 55.38 227 LYS A O 1
ATOM 1786 N N . VAL A 1 228 ? 17.260 7.346 -18.573 1.00 56.41 228 VAL A N 1
ATOM 1787 C CA . VAL A 1 228 ? 17.144 6.249 -17.606 1.00 56.41 228 VAL A CA 1
ATOM 1788 C C . VAL A 1 228 ? 18.496 5.563 -17.410 1.00 56.41 228 VAL A C 1
ATOM 1790 O O . VAL A 1 228 ? 19.020 4.922 -18.325 1.00 56.41 228 VAL A O 1
ATOM 1793 N N . SER A 1 229 ? 19.044 5.628 -16.196 1.00 61.34 229 SER A N 1
ATOM 1794 C CA . SER A 1 229 ? 20.219 4.839 -15.796 1.00 61.34 229 SER A CA 1
ATOM 1795 C C . SER A 1 229 ? 19.880 3.345 -15.693 1.00 61.34 229 SER A C 1
ATOM 1797 O O . SER A 1 229 ? 18.807 2.972 -15.217 1.00 61.34 229 SER A O 1
ATOM 1799 N N . SER A 1 230 ? 20.806 2.460 -16.078 1.00 58.88 230 SER A N 1
ATOM 1800 C CA . SER A 1 230 ? 20.673 1.002 -15.889 1.00 58.88 230 SER A CA 1
ATOM 1801 C C . SER A 1 230 ? 20.507 0.599 -14.419 1.00 58.88 230 SER A C 1
ATOM 1803 O O . SER A 1 230 ? 19.934 -0.449 -14.132 1.00 58.88 230 SER A O 1
ATOM 1805 N N . THR A 1 231 ? 20.922 1.459 -13.485 1.00 61.22 231 THR A N 1
ATOM 1806 C CA . THR A 1 231 ? 20.754 1.276 -12.036 1.00 61.22 231 THR A CA 1
ATOM 1807 C C . THR A 1 231 ? 19.305 1.389 -11.557 1.00 61.22 231 THR A C 1
ATOM 1809 O O . THR A 1 231 ? 19.034 1.080 -10.399 1.00 61.22 231 THR A O 1
ATOM 1812 N N . ASN A 1 232 ? 18.371 1.825 -12.413 1.00 72.50 232 ASN A N 1
ATOM 1813 C CA . ASN A 1 232 ? 16.971 1.996 -12.028 1.00 72.50 232 ASN A CA 1
ATOM 1814 C C . ASN A 1 232 ? 16.235 0.661 -11.867 1.00 72.50 232 ASN A C 1
ATOM 1816 O O . ASN A 1 232 ? 15.308 0.608 -11.074 1.00 72.50 232 ASN A O 1
ATOM 1820 N N . TYR A 1 233 ? 16.666 -0.418 -12.530 1.00 78.25 233 TYR A N 1
ATOM 1821 C CA . TYR A 1 233 ? 16.012 -1.738 -12.529 1.00 78.25 233 TYR A CA 1
ATOM 1822 C C . TYR A 1 233 ? 16.494 -2.687 -11.417 1.00 78.25 233 TYR A C 1
ATOM 1824 O O . TYR A 1 233 ? 16.644 -3.890 -11.645 1.00 78.25 233 TYR A O 1
ATOM 1832 N N . SER A 1 234 ? 16.806 -2.145 -10.243 1.00 83.00 234 SER A N 1
ATOM 1833 C CA . SER A 1 234 ? 17.365 -2.897 -9.120 1.00 83.00 234 SER A CA 1
ATOM 1834 C C . SER A 1 234 ? 16.302 -3.542 -8.231 1.00 83.00 234 SER A C 1
ATOM 1836 O O . SER A 1 234 ? 15.166 -3.074 -8.127 1.00 83.00 234 SER A O 1
ATOM 1838 N N . ASP A 1 235 ? 16.711 -4.596 -7.534 1.00 89.44 235 ASP A N 1
ATOM 1839 C CA . ASP A 1 235 ? 15.919 -5.190 -6.467 1.00 89.44 235 ASP A CA 1
ATOM 1840 C C . ASP A 1 235 ? 15.907 -4.275 -5.237 1.00 89.44 235 ASP A C 1
ATOM 1842 O O . ASP A 1 235 ? 16.882 -3.573 -4.954 1.00 89.44 235 ASP A O 1
ATOM 1846 N N . GLN A 1 236 ? 14.794 -4.268 -4.508 1.00 89.75 236 GLN A N 1
ATOM 1847 C CA . GLN A 1 236 ? 14.607 -3.500 -3.283 1.00 89.75 236 GLN A CA 1
ATOM 1848 C C . GLN A 1 236 ? 14.148 -4.412 -2.152 1.00 89.75 236 GLN A C 1
ATOM 1850 O O . GLN A 1 236 ? 13.245 -5.228 -2.336 1.00 89.75 236 GLN A O 1
ATOM 1855 N N . THR A 1 237 ? 14.728 -4.220 -0.967 1.00 94.00 237 THR A N 1
ATOM 1856 C CA . THR A 1 237 ? 14.217 -4.817 0.269 1.00 94.00 237 THR A CA 1
ATOM 1857 C C . THR A 1 237 ? 13.027 -4.005 0.764 1.00 94.00 237 THR A C 1
ATOM 1859 O O . THR A 1 237 ? 13.150 -2.822 1.087 1.00 94.00 237 THR A O 1
ATOM 1862 N N . ILE A 1 238 ? 11.875 -4.655 0.825 1.00 94.12 238 ILE A N 1
ATOM 1863 C CA . ILE A 1 238 ? 10.608 -4.111 1.298 1.00 94.12 238 ILE A CA 1
ATOM 1864 C C . ILE A 1 238 ? 10.383 -4.630 2.710 1.00 94.12 238 ILE A C 1
ATOM 1866 O O . ILE A 1 238 ? 10.427 -5.839 2.929 1.00 94.12 238 ILE A O 1
ATOM 1870 N N . SER A 1 239 ? 10.155 -3.726 3.655 1.00 94.75 239 SER A N 1
ATOM 1871 C CA . SER A 1 239 ? 9.923 -4.050 5.060 1.00 94.75 239 SER A CA 1
ATOM 1872 C C . SER A 1 239 ? 8.473 -3.767 5.402 1.00 94.75 239 SER A C 1
ATOM 1874 O O . SER A 1 239 ? 7.977 -2.667 5.174 1.00 94.75 239 SER A O 1
ATOM 1876 N N . TRP A 1 240 ? 7.798 -4.748 5.984 1.00 96.62 240 TRP A N 1
ATOM 1877 C CA . TRP A 1 240 ? 6.424 -4.576 6.415 1.00 96.62 240 TRP A CA 1
ATOM 1878 C C . TRP A 1 240 ? 6.353 -3.911 7.797 1.00 96.62 240 TRP A C 1
ATOM 1880 O O . TRP A 1 240 ? 6.927 -4.384 8.785 1.00 96.62 240 TRP A O 1
ATOM 1890 N N . ASP A 1 241 ? 5.639 -2.791 7.867 1.00 94.19 241 ASP A N 1
ATOM 1891 C CA . ASP A 1 241 ? 5.477 -1.970 9.072 1.00 94.19 241 ASP A CA 1
ATOM 1892 C C . ASP A 1 241 ? 4.474 -2.567 10.077 1.00 94.19 241 ASP A C 1
ATOM 1894 O O . ASP A 1 241 ? 4.669 -2.425 11.289 1.00 94.19 241 ASP A O 1
ATOM 1898 N N . GLY A 1 242 ? 3.499 -3.336 9.592 1.00 95.94 242 GLY A N 1
ATOM 1899 C CA . GLY A 1 242 ? 2.432 -3.964 10.372 1.00 95.94 242 GLY A CA 1
ATOM 1900 C C . GLY A 1 242 ? 1.020 -3.531 9.958 1.00 95.94 242 GLY A C 1
ATOM 1901 O O . GLY A 1 242 ? 0.053 -4.108 10.455 1.00 95.94 242 GLY A O 1
ATOM 1902 N N . CYS A 1 243 ? 0.869 -2.573 9.038 1.00 97.00 243 CYS A N 1
ATOM 1903 C CA . CYS A 1 243 ? -0.438 -2.191 8.500 1.00 97.00 243 CYS A CA 1
ATOM 1904 C C . CYS A 1 243 ? -1.006 -3.228 7.525 1.00 97.00 243 CYS A C 1
ATOM 1906 O O . CYS A 1 243 ? -0.279 -4.057 6.978 1.00 97.00 243 CYS A O 1
ATOM 1908 N N . ILE A 1 244 ? -2.317 -3.207 7.300 1.00 98.00 244 ILE A N 1
ATOM 1909 C CA . ILE A 1 244 ? -3.013 -4.268 6.559 1.00 98.00 244 ILE A CA 1
ATOM 1910 C C . ILE A 1 244 ? -3.754 -3.725 5.334 1.00 98.00 244 ILE A C 1
ATOM 1912 O O . ILE A 1 244 ? -4.133 -2.559 5.284 1.00 98.00 244 ILE A O 1
ATOM 1916 N N . GLU A 1 245 ? -3.961 -4.571 4.330 1.00 98.12 245 GLU A N 1
ATOM 1917 C CA . GLU A 1 245 ? -5.146 -4.475 3.487 1.00 98.12 245 GLU A CA 1
ATOM 1918 C C . GLU A 1 245 ? -6.236 -5.375 4.074 1.00 98.12 245 GLU A C 1
ATOM 1920 O O . GLU A 1 245 ? -5.977 -6.515 4.476 1.00 98.12 245 GLU A O 1
ATOM 1925 N N . GLU A 1 246 ? -7.453 -4.849 4.124 1.00 97.94 246 GLU A N 1
ATOM 1926 C CA . GLU A 1 246 ? -8.638 -5.518 4.630 1.00 97.94 246 GLU A CA 1
ATOM 1927 C C . GLU A 1 246 ? -9.072 -6.712 3.787 1.00 97.94 246 GLU A C 1
ATOM 1929 O O . GLU A 1 246 ? -8.662 -6.913 2.636 1.00 97.94 246 GLU A O 1
ATOM 1934 N N . ARG A 1 247 ? -9.947 -7.502 4.409 1.00 97.06 247 ARG A N 1
ATOM 1935 C CA . ARG A 1 247 ? -10.689 -8.576 3.754 1.00 97.06 247 ARG A CA 1
ATOM 1936 C C . ARG A 1 247 ? -11.551 -8.030 2.617 1.00 97.06 247 ARG A C 1
ATOM 1938 O O . ARG A 1 247 ? -11.693 -6.818 2.428 1.00 97.06 247 ARG A O 1
ATOM 1945 N N . ARG A 1 248 ? -12.155 -8.942 1.854 1.00 96.50 248 ARG A N 1
ATOM 1946 C CA . ARG A 1 248 ? -13.099 -8.571 0.799 1.00 96.50 248 ARG A CA 1
ATOM 1947 C C . ARG A 1 248 ? -14.200 -7.651 1.339 1.00 96.50 248 ARG A C 1
ATOM 1949 O O . ARG A 1 248 ? -14.691 -7.814 2.452 1.00 96.50 248 ARG A O 1
ATOM 1956 N N . THR A 1 249 ? -14.574 -6.701 0.494 1.00 95.75 249 THR A N 1
ATOM 1957 C CA . THR A 1 249 ? -15.657 -5.746 0.708 1.00 95.75 249 THR A CA 1
ATOM 1958 C C . THR A 1 249 ? -16.498 -5.648 -0.561 1.00 95.75 249 THR A C 1
ATOM 1960 O O . THR A 1 249 ? -16.071 -6.076 -1.636 1.00 95.75 249 THR A O 1
ATOM 1963 N N . VAL A 1 250 ? -17.659 -5.009 -0.454 1.00 93.50 250 VAL A N 1
ATOM 1964 C CA . VAL A 1 250 ? -18.493 -4.606 -1.586 1.00 93.50 250 VAL A CA 1
ATOM 1965 C C . VAL A 1 250 ? -18.990 -3.181 -1.371 1.00 93.50 250 VAL A C 1
ATOM 1967 O O . VAL A 1 250 ? -19.223 -2.782 -0.235 1.00 93.50 250 VAL A O 1
ATOM 1970 N N . ALA A 1 251 ? -19.161 -2.412 -2.446 1.00 92.38 251 ALA A N 1
ATOM 1971 C CA . ALA A 1 251 ? -19.835 -1.121 -2.381 1.00 92.38 251 ALA A CA 1
ATOM 1972 C C . ALA A 1 251 ? -21.350 -1.322 -2.224 1.00 92.38 251 ALA A C 1
ATOM 1974 O O . ALA A 1 251 ? -21.962 -2.072 -2.987 1.00 92.38 251 ALA A O 1
ATOM 1975 N N . ALA A 1 252 ? -21.972 -0.617 -1.282 1.00 92.31 252 ALA A N 1
ATOM 1976 C CA . ALA A 1 252 ? -23.409 -0.708 -1.045 1.00 92.31 252 ALA A CA 1
ATOM 1977 C C . ALA A 1 252 ? -24.018 0.661 -0.720 1.00 92.31 252 ALA A C 1
ATOM 1979 O O . ALA A 1 252 ? -23.329 1.592 -0.304 1.00 92.31 252 ALA A O 1
ATOM 1980 N N . THR A 1 253 ? -25.333 0.793 -0.901 1.00 92.25 253 THR A N 1
ATOM 1981 C CA . THR A 1 253 ? -26.090 1.982 -0.470 1.00 92.25 253 THR A CA 1
ATOM 1982 C C . THR A 1 253 ? -26.414 1.955 1.026 1.00 92.25 253 THR A C 1
ATOM 1984 O O . THR A 1 253 ? -26.716 2.993 1.610 1.00 92.25 253 THR A O 1
ATOM 1987 N N . SER A 1 254 ? -26.336 0.778 1.650 1.00 93.69 254 SER A N 1
ATOM 1988 C CA . SER A 1 254 ? -26.453 0.548 3.088 1.00 93.69 254 SER A CA 1
ATOM 1989 C C . SER A 1 254 ? -25.656 -0.699 3.467 1.00 93.69 254 SER A C 1
ATOM 1991 O O . SER A 1 254 ? -25.585 -1.647 2.687 1.00 93.69 254 SER A O 1
ATOM 1993 N N . TYR A 1 255 ? -25.112 -0.711 4.683 1.00 96.94 255 TYR A N 1
ATOM 1994 C CA . TYR A 1 255 ? -24.469 -1.879 5.297 1.00 96.94 255 TYR A CA 1
ATOM 1995 C C . TYR A 1 255 ? -25.250 -2.395 6.517 1.00 96.94 255 TYR A C 1
ATOM 1997 O O . TYR A 1 255 ? -24.708 -3.078 7.383 1.00 96.94 255 TYR A O 1
ATOM 2005 N N . MET A 1 256 ? -26.531 -2.029 6.610 1.00 95.00 256 MET A N 1
ATOM 2006 C CA . MET A 1 256 ? -27.456 -2.459 7.656 1.00 95.00 256 MET A CA 1
ATOM 2007 C C . MET A 1 256 ? -28.751 -2.981 6.996 1.00 95.00 256 MET A C 1
ATOM 2009 O O . MET A 1 256 ? -29.555 -2.159 6.546 1.00 95.00 256 MET A O 1
ATOM 2013 N N . PRO A 1 257 ? -28.964 -4.314 6.914 1.00 95.88 257 PRO A N 1
ATOM 2014 C CA . PRO A 1 257 ? -28.049 -5.376 7.354 1.00 95.88 257 PRO A CA 1
ATOM 2015 C C . PRO A 1 257 ? -26.762 -5.439 6.513 1.00 95.88 257 PRO A C 1
ATOM 2017 O O . PRO A 1 257 ? -26.722 -4.945 5.386 1.00 95.88 257 PRO A O 1
ATOM 2020 N N . ARG A 1 258 ? -25.708 -6.041 7.076 1.00 96.19 258 ARG A N 1
ATOM 2021 C CA . ARG A 1 258 ? -24.412 -6.222 6.406 1.00 96.19 258 ARG A CA 1
ATOM 2022 C C . ARG A 1 258 ? -24.588 -7.114 5.164 1.00 96.19 258 ARG A C 1
ATOM 2024 O O . ARG A 1 258 ? -25.102 -8.218 5.328 1.00 96.19 258 ARG A O 1
ATOM 2031 N N . PRO A 1 259 ? -24.147 -6.694 3.963 1.00 96.50 259 PRO A N 1
ATOM 2032 C CA . PRO A 1 259 ? -24.049 -7.581 2.806 1.00 96.50 259 PRO A CA 1
ATOM 2033 C C . PRO A 1 259 ? -23.128 -8.772 3.097 1.00 96.50 259 PRO A C 1
ATOM 2035 O O . PRO A 1 259 ? -22.097 -8.596 3.745 1.00 96.50 259 PRO A O 1
ATOM 2038 N N . ASP A 1 260 ? -23.456 -9.961 2.591 1.00 94.62 260 ASP A N 1
ATOM 2039 C CA . ASP A 1 260 ? -22.655 -11.172 2.841 1.00 94.62 260 ASP A CA 1
ATOM 2040 C C . ASP A 1 260 ? -21.207 -11.029 2.341 1.00 94.62 260 ASP A C 1
ATOM 2042 O O . ASP A 1 260 ? -20.273 -11.439 3.024 1.00 94.62 260 ASP A O 1
ATOM 2046 N N . ASP A 1 261 ? -21.017 -10.344 1.210 1.00 94.00 261 ASP A N 1
ATOM 2047 C CA . ASP A 1 261 ? -19.706 -10.077 0.602 1.00 94.00 261 ASP A CA 1
ATOM 2048 C C . ASP A 1 261 ? -18.906 -8.947 1.291 1.00 94.00 261 ASP A C 1
ATOM 2050 O O . ASP A 1 261 ? -17.744 -8.720 0.948 1.00 94.00 261 ASP A O 1
ATOM 2054 N N . ALA A 1 262 ? -19.491 -8.222 2.256 1.00 96.88 262 ALA A N 1
ATOM 2055 C CA . ALA A 1 262 ? -18.797 -7.205 3.058 1.00 96.88 262 ALA A CA 1
ATOM 2056 C C . ALA A 1 262 ? -18.086 -7.848 4.268 1.00 96.88 262 ALA A C 1
ATOM 2058 O O . ALA A 1 262 ? -18.425 -7.586 5.427 1.00 96.88 262 ALA A O 1
ATOM 2059 N N . LEU A 1 263 ? -17.139 -8.753 3.995 1.00 97.69 263 LEU A N 1
ATOM 2060 C CA . LEU A 1 263 ? -16.450 -9.583 4.998 1.00 97.69 263 LEU A CA 1
ATOM 2061 C C . LEU A 1 263 ? -15.567 -8.787 5.966 1.00 97.69 263 LEU A C 1
ATOM 2063 O O . LEU A 1 263 ? -15.278 -9.223 7.079 1.00 97.69 263 LEU A O 1
ATOM 2067 N N . ASP A 1 264 ? -15.127 -7.616 5.545 1.00 97.62 264 ASP A N 1
ATOM 2068 C CA . ASP A 1 264 ? -14.435 -6.624 6.356 1.00 97.62 264 ASP A CA 1
ATOM 2069 C C . ASP A 1 264 ? -15.294 -6.053 7.497 1.00 97.62 264 ASP A C 1
ATOM 2071 O O . ASP A 1 264 ? -14.772 -5.785 8.579 1.00 97.62 264 ASP A O 1
ATOM 2075 N N . LEU A 1 265 ? -16.611 -5.942 7.308 1.00 98.00 265 LEU A N 1
ATOM 2076 C CA . LEU A 1 265 ? -17.553 -5.574 8.370 1.00 98.00 265 LEU A CA 1
ATOM 2077 C C . LEU A 1 265 ? -17.939 -6.749 9.283 1.00 98.00 265 LEU A C 1
ATOM 2079 O O . LEU A 1 265 ? -18.735 -6.575 10.206 1.00 98.00 265 LEU A O 1
ATOM 2083 N N . ASP A 1 266 ? -17.400 -7.949 9.055 1.00 97.12 266 ASP A N 1
ATOM 2084 C CA . ASP A 1 266 ? -17.414 -9.014 10.055 1.00 97.12 266 ASP A CA 1
ATOM 2085 C C . ASP A 1 266 ? -16.380 -8.736 11.153 1.00 97.12 266 ASP A C 1
ATOM 2087 O O . ASP A 1 266 ? -15.167 -8.697 10.912 1.00 97.12 266 ASP A O 1
ATOM 2091 N N . LEU A 1 267 ? -16.871 -8.523 12.374 1.00 97.12 267 LEU A N 1
ATOM 2092 C CA . LEU A 1 267 ? -16.030 -8.219 13.528 1.00 97.12 267 LEU A CA 1
ATOM 2093 C C . LEU A 1 267 ? -15.555 -9.475 14.272 1.00 97.12 267 LEU A C 1
ATOM 2095 O O . LEU A 1 267 ? -14.637 -9.378 15.087 1.00 97.12 267 LEU A O 1
ATOM 2099 N N . ASP A 1 268 ? -16.137 -10.641 13.992 1.00 96.62 268 ASP A N 1
ATOM 2100 C CA . ASP A 1 268 ? -15.986 -11.808 14.859 1.00 96.62 268 ASP A CA 1
ATOM 2101 C C . ASP A 1 268 ? -15.321 -12.990 14.162 1.00 96.62 268 ASP A C 1
ATOM 2103 O O . ASP A 1 268 ? -14.474 -13.668 14.748 1.00 96.62 268 ASP A O 1
ATOM 2107 N N . THR A 1 269 ? -15.662 -13.233 12.901 1.00 96.50 269 THR A N 1
ATOM 2108 C CA . THR A 1 269 ? -15.267 -14.471 12.229 1.00 96.50 269 THR A CA 1
ATOM 2109 C C . THR A 1 269 ? -13.768 -14.461 11.882 1.00 96.50 269 THR A C 1
ATOM 2111 O O . THR A 1 269 ? -13.309 -13.538 11.198 1.00 96.50 269 THR A O 1
ATOM 2114 N N . PRO A 1 270 ? -12.960 -15.456 12.304 1.00 95.88 270 PRO A N 1
ATOM 2115 C CA . PRO A 1 270 ? -11.568 -15.584 11.867 1.00 95.88 270 PRO A CA 1
ATOM 2116 C C . PRO A 1 270 ? -11.476 -15.987 10.383 1.00 95.88 270 PRO A C 1
ATOM 2118 O O . PRO A 1 270 ? -12.422 -16.573 9.854 1.00 95.88 270 PRO A O 1
ATOM 2121 N N . PRO A 1 271 ? -10.355 -15.706 9.691 1.00 96.69 271 PRO A N 1
ATOM 2122 C CA . PRO A 1 271 ? -10.186 -16.127 8.305 1.00 96.69 271 PRO A CA 1
ATOM 2123 C C . PRO A 1 271 ? -10.194 -17.644 8.148 1.00 96.69 271 PRO A C 1
ATOM 2125 O O . PRO A 1 271 ? -9.815 -18.393 9.050 1.00 96.69 271 PRO A O 1
ATOM 2128 N N . THR A 1 272 ? -10.564 -18.081 6.954 1.00 95.69 272 THR A N 1
ATOM 2129 C CA . THR A 1 272 ? -10.487 -19.474 6.515 1.00 95.69 272 THR A CA 1
ATOM 2130 C C . THR A 1 272 ? -9.359 -19.636 5.485 1.00 95.69 272 THR A C 1
ATOM 2132 O O . THR A 1 272 ? -8.498 -18.766 5.339 1.00 95.69 272 THR A O 1
ATOM 2135 N N . ASN A 1 273 ? -9.356 -20.755 4.755 1.00 93.88 273 ASN A N 1
ATOM 2136 C CA . ASN A 1 273 ? -8.461 -20.955 3.613 1.00 93.88 273 ASN A CA 1
ATOM 2137 C C . ASN A 1 273 ? -8.905 -20.179 2.360 1.00 93.88 273 ASN A C 1
ATOM 2139 O O . ASN A 1 273 ? -8.162 -20.154 1.383 1.00 93.88 273 ASN A O 1
ATOM 2143 N N . ASP A 1 274 ? -10.097 -19.576 2.371 1.00 96.44 274 ASP A N 1
ATOM 2144 C CA . ASP A 1 274 ? -10.544 -18.673 1.314 1.00 96.44 274 ASP A CA 1
ATOM 2145 C C . ASP A 1 274 ? -9.779 -17.337 1.403 1.00 96.44 274 ASP A C 1
ATOM 2147 O O . ASP A 1 274 ? -9.910 -16.635 2.419 1.00 96.44 274 ASP A O 1
ATOM 2151 N N . PRO A 1 275 ? -9.016 -16.947 0.362 1.00 96.31 275 PRO A N 1
ATOM 2152 C CA . PRO A 1 275 ? -8.317 -15.669 0.328 1.00 96.31 275 PRO A CA 1
ATOM 2153 C C . PRO A 1 275 ? -9.221 -14.457 0.581 1.00 96.31 275 PRO A C 1
ATOM 2155 O O . PRO A 1 275 ? -8.751 -13.483 1.161 1.00 96.31 275 PRO A O 1
ATOM 2158 N N . ASP A 1 276 ? -10.503 -14.480 0.210 1.00 96.69 276 ASP A N 1
ATOM 2159 C CA . ASP A 1 276 ? -11.402 -13.334 0.421 1.00 96.69 276 ASP A CA 1
ATOM 2160 C C . ASP A 1 276 ? -11.651 -13.041 1.908 1.00 96.69 276 ASP A C 1
ATOM 2162 O O . ASP A 1 276 ? -11.892 -11.892 2.294 1.00 96.69 276 ASP A O 1
ATOM 2166 N N . THR A 1 277 ? -11.506 -14.061 2.758 1.00 97.81 277 THR A N 1
ATOM 2167 C CA . THR A 1 277 ? -11.616 -13.942 4.219 1.00 97.81 277 THR A CA 1
ATOM 2168 C C . THR A 1 277 ? -10.315 -13.493 4.893 1.00 97.81 277 THR A C 1
ATOM 2170 O O . THR A 1 277 ? -10.318 -13.206 6.089 1.00 97.81 277 THR A O 1
ATOM 2173 N N . GLN A 1 278 ? -9.201 -13.439 4.159 1.00 98.44 278 GLN A N 1
ATOM 2174 C CA . GLN A 1 278 ? -7.863 -13.161 4.685 1.00 98.44 278 GLN A CA 1
ATOM 2175 C C . GLN A 1 278 ? -7.443 -11.707 4.452 1.00 98.44 278 GLN A C 1
ATOM 2177 O O . GLN A 1 278 ? -7.792 -11.085 3.447 1.00 98.44 278 GLN A O 1
ATOM 2182 N N . TRP A 1 279 ? -6.619 -11.188 5.361 1.00 98.56 279 TRP A N 1
ATOM 2183 C CA . TRP A 1 279 ? -5.951 -9.896 5.189 1.00 98.56 279 TRP A CA 1
ATOM 2184 C C . TRP A 1 279 ? -4.734 -10.016 4.267 1.00 98.56 279 TRP A C 1
ATOM 2186 O O . TRP A 1 279 ? -4.227 -11.112 4.019 1.00 98.56 279 TRP A O 1
ATOM 2196 N N . ALA A 1 280 ? -4.210 -8.892 3.788 1.00 98.38 280 ALA A N 1
ATOM 2197 C CA . ALA A 1 280 ? -2.865 -8.834 3.212 1.00 98.38 280 ALA A CA 1
ATOM 2198 C C . ALA A 1 280 ? -1.997 -7.826 3.983 1.00 98.38 280 ALA A C 1
ATOM 2200 O O . ALA A 1 280 ? -2.532 -6.898 4.580 1.00 98.38 280 ALA A O 1
ATOM 2201 N N . PRO A 1 281 ? -0.665 -7.973 4.011 1.00 98.00 281 PRO A N 1
ATOM 2202 C CA . PRO A 1 281 ? 0.228 -6.914 4.469 1.00 98.00 281 PRO A CA 1
ATOM 2203 C C . PRO A 1 281 ? 0.078 -5.681 3.565 1.00 98.00 281 PRO A C 1
ATOM 2205 O O . PRO A 1 281 ? 0.129 -5.815 2.342 1.00 98.00 281 PRO A O 1
ATOM 2208 N N . ALA A 1 282 ? -0.087 -4.483 4.123 1.00 97.12 282 ALA A N 1
ATOM 2209 C CA . ALA A 1 282 ? -0.003 -3.254 3.336 1.00 97.12 282 ALA A CA 1
ATOM 2210 C C . ALA A 1 282 ? 1.465 -2.982 2.978 1.00 97.12 282 ALA A C 1
ATOM 2212 O O . ALA A 1 282 ? 2.319 -2.890 3.858 1.00 97.12 282 ALA A O 1
ATOM 2213 N N . LEU A 1 283 ? 1.779 -2.866 1.684 1.00 95.56 283 LEU A N 1
ATOM 2214 C CA . LEU A 1 283 ? 3.154 -2.685 1.201 1.00 95.56 283 LEU A CA 1
ATOM 2215 C C . LEU A 1 283 ? 3.308 -1.351 0.459 1.00 95.56 283 LEU A C 1
ATOM 2217 O O . LEU A 1 283 ? 3.610 -1.313 -0.732 1.00 95.56 283 LEU A O 1
ATOM 2221 N N . GLY A 1 284 ? 3.148 -0.227 1.163 1.00 92.62 284 GLY A N 1
ATOM 2222 C CA . GLY A 1 284 ? 3.191 1.113 0.556 1.00 92.62 284 GLY A CA 1
ATOM 2223 C C . GLY A 1 284 ? 4.452 1.417 -0.267 1.00 92.62 284 GLY A C 1
ATOM 2224 O O . GLY A 1 284 ? 4.409 2.154 -1.251 1.00 92.62 284 GLY A O 1
ATOM 2225 N N . GLN A 1 285 ? 5.583 0.787 0.071 1.00 91.62 285 GLN A N 1
ATOM 2226 C CA . GLN A 1 285 ? 6.855 0.962 -0.636 1.00 91.62 285 GLN A CA 1
ATOM 2227 C C . GLN A 1 285 ? 6.820 0.501 -2.101 1.00 91.62 285 GLN A C 1
ATOM 2229 O O . GLN A 1 285 ? 7.647 0.972 -2.889 1.00 91.62 285 GLN A O 1
ATOM 2234 N N . ILE A 1 286 ? 5.897 -0.392 -2.469 1.00 92.38 286 ILE A N 1
ATOM 2235 C CA . ILE A 1 286 ? 5.776 -0.940 -3.827 1.00 92.38 286 ILE A CA 1
ATOM 2236 C C . ILE A 1 286 ? 4.598 -0.358 -4.599 1.00 92.38 286 ILE A C 1
ATOM 2238 O O . ILE A 1 286 ? 4.276 -0.854 -5.675 1.00 92.38 286 ILE A O 1
ATOM 2242 N N . ILE A 1 287 ? 3.948 0.677 -4.072 1.00 93.06 287 ILE A N 1
ATOM 2243 C CA . ILE A 1 287 ? 2.760 1.235 -4.698 1.00 93.06 287 ILE A CA 1
ATOM 2244 C C . ILE A 1 287 ? 3.148 2.266 -5.752 1.00 93.06 287 ILE A C 1
ATOM 2246 O O . ILE A 1 287 ? 3.708 3.321 -5.443 1.00 93.06 287 ILE A O 1
ATOM 2250 N N . TYR A 1 288 ? 2.812 1.965 -7.003 1.00 90.06 288 TYR A N 1
ATOM 2251 C CA . TYR A 1 288 ? 3.038 2.827 -8.155 1.00 90.06 288 TYR A CA 1
ATOM 2252 C C . TYR A 1 288 ? 1.708 3.133 -8.842 1.00 90.06 288 TYR A C 1
ATOM 2254 O O . TYR A 1 288 ? 0.962 2.230 -9.223 1.00 90.06 288 TYR A O 1
ATOM 2262 N N . LYS A 1 289 ? 1.426 4.428 -9.009 1.00 87.50 289 LYS A N 1
ATOM 2263 C CA . LYS A 1 289 ? 0.239 4.918 -9.721 1.00 87.50 289 LYS A CA 1
ATOM 2264 C C . LYS A 1 289 ? 0.392 4.711 -11.233 1.00 87.50 289 LYS A C 1
ATOM 2266 O O . LYS A 1 289 ? 1.490 4.429 -11.718 1.00 87.50 289 LYS A O 1
ATOM 2271 N N . ARG A 1 290 ? -0.700 4.887 -11.984 1.00 87.25 290 ARG A N 1
ATOM 2272 C CA . ARG A 1 290 ? -0.695 4.887 -13.459 1.00 87.25 290 ARG A CA 1
ATOM 2273 C C . ARG A 1 290 ? -1.434 6.086 -14.029 1.00 87.25 290 ARG A C 1
ATOM 2275 O O . ARG A 1 290 ? -2.566 6.361 -13.638 1.00 87.25 290 ARG A O 1
ATOM 2282 N N . GLY A 1 291 ? -0.783 6.775 -14.956 1.00 83.62 291 GLY A N 1
ATOM 2283 C CA . GLY A 1 291 ? -1.416 7.801 -15.777 1.00 83.62 291 GLY A CA 1
ATOM 2284 C C . GLY A 1 291 ? -1.950 7.230 -17.093 1.00 83.62 291 GLY A C 1
ATOM 2285 O O . GLY A 1 291 ? -1.750 6.053 -17.384 1.00 83.62 291 GLY A O 1
ATOM 2286 N N . ALA A 1 292 ? -2.586 8.070 -17.904 1.00 83.00 292 ALA A N 1
ATOM 2287 C CA . ALA A 1 292 ? -3.132 7.720 -19.213 1.00 83.00 292 ALA A CA 1
ATOM 2288 C C . ALA A 1 292 ? -2.045 7.300 -20.202 1.00 83.00 292 ALA A C 1
ATOM 2290 O O . ALA A 1 292 ? -2.273 6.457 -21.065 1.00 83.00 292 ALA A O 1
ATOM 2291 N N . SER A 1 293 ? -0.848 7.875 -20.080 1.00 81.81 293 SER A N 1
ATOM 2292 C CA . SER A 1 293 ? 0.316 7.473 -20.865 1.00 81.81 293 SER A CA 1
ATOM 2293 C C . SER A 1 293 ? 1.611 7.926 -20.193 1.00 81.81 293 SER A C 1
ATOM 2295 O O . SER A 1 293 ? 1.607 8.598 -19.166 1.00 81.81 293 SER A O 1
ATOM 2297 N N . PHE A 1 294 ? 2.756 7.600 -20.793 1.00 78.56 294 PHE A N 1
ATOM 2298 C CA . PHE A 1 294 ? 4.033 8.168 -20.360 1.00 78.56 294 PHE A CA 1
ATOM 2299 C C . PHE A 1 294 ? 4.104 9.703 -20.526 1.00 78.56 294 PHE A C 1
ATOM 2301 O O . PHE A 1 294 ? 4.731 10.374 -19.706 1.00 78.56 294 PHE A O 1
ATOM 2308 N N . SER A 1 295 ? 3.493 10.251 -21.584 1.00 79.19 295 SER A N 1
ATOM 2309 C CA . SER A 1 295 ? 3.448 11.695 -21.864 1.00 79.19 295 SER A CA 1
ATOM 2310 C C . SER A 1 295 ? 2.368 12.430 -21.071 1.00 79.19 295 SER A C 1
ATOM 2312 O O . SER A 1 295 ? 2.465 13.640 -20.900 1.00 79.19 295 SER A O 1
ATOM 2314 N N . ASP A 1 296 ? 1.377 11.699 -20.563 1.00 81.88 296 ASP A N 1
ATOM 2315 C CA . ASP A 1 296 ? 0.345 12.197 -19.656 1.00 81.88 296 ASP A CA 1
ATOM 2316 C C . ASP A 1 296 ? 0.334 11.367 -18.358 1.00 81.88 296 ASP A C 1
ATOM 2318 O O . ASP A 1 296 ? -0.522 10.493 -18.167 1.00 81.88 296 ASP A O 1
ATOM 2322 N N . PRO A 1 297 ? 1.321 11.594 -17.468 1.00 79.69 297 PRO A N 1
ATOM 2323 C CA . PRO A 1 297 ? 1.414 10.883 -16.200 1.00 79.69 297 PRO A CA 1
ATOM 2324 C C . PRO A 1 297 ? 0.421 11.388 -15.144 1.00 79.69 297 PRO A C 1
ATOM 2326 O O . PRO A 1 297 ? 0.342 10.793 -14.069 1.00 79.69 297 PRO A O 1
ATOM 2329 N N . THR A 1 298 ? -0.298 12.482 -15.418 1.00 83.12 298 THR A N 1
ATOM 2330 C CA . THR A 1 298 ? -1.190 13.159 -14.465 1.00 83.12 298 THR A CA 1
ATOM 2331 C C . THR A 1 298 ? -2.645 12.738 -14.601 1.00 83.12 298 THR A C 1
ATOM 2333 O O . THR A 1 298 ? -3.337 12.635 -13.588 1.00 83.12 298 THR A O 1
ATOM 2336 N N . THR A 1 299 ? -3.118 12.473 -15.820 1.00 86.19 299 THR A N 1
ATOM 2337 C CA . THR A 1 299 ? -4.471 11.953 -16.036 1.00 86.19 299 THR A CA 1
ATOM 2338 C C . THR A 1 299 ? -4.511 10.514 -15.566 1.00 86.19 299 THR A C 1
ATOM 2340 O O . THR A 1 299 ? -3.775 9.682 -16.081 1.00 86.19 299 THR A O 1
ATOM 2343 N N . ARG A 1 300 ? -5.338 10.202 -14.573 1.00 85.94 300 ARG A N 1
ATOM 2344 C CA . ARG A 1 300 ? -5.415 8.851 -14.011 1.00 85.94 300 ARG A CA 1
ATOM 2345 C C . ARG A 1 300 ? -5.981 7.878 -15.046 1.00 85.94 300 ARG A C 1
ATOM 2347 O O . ARG A 1 300 ? -6.888 8.224 -15.795 1.00 85.94 300 ARG A O 1
ATOM 2354 N N . ASN A 1 301 ? -5.453 6.659 -15.079 1.00 85.62 301 ASN A N 1
ATOM 2355 C CA . ASN A 1 301 ? -5.970 5.606 -15.950 1.00 85.62 301 ASN A CA 1
ATOM 2356 C C . ASN A 1 301 ? -5.705 4.226 -15.344 1.00 85.62 301 ASN A C 1
ATOM 2358 O O . ASN A 1 301 ? -4.699 4.026 -14.655 1.00 85.62 301 ASN A O 1
ATOM 2362 N N . ARG A 1 302 ? -6.613 3.268 -15.563 1.00 87.38 302 ARG A N 1
ATOM 2363 C CA . ARG A 1 302 ? -6.465 1.907 -15.022 1.00 87.38 302 ARG A CA 1
ATOM 2364 C C . ARG A 1 302 ? -5.675 0.981 -15.929 1.00 87.38 302 ARG A C 1
ATOM 2366 O O . ARG A 1 302 ? -5.126 0.003 -15.408 1.00 87.38 302 ARG A O 1
ATOM 2373 N N . SER A 1 303 ? -5.588 1.307 -17.215 1.00 87.81 303 SER A N 1
ATOM 2374 C CA . SER A 1 303 ? -4.812 0.571 -18.206 1.00 87.81 303 SER A CA 1
ATOM 2375 C C . SER A 1 303 ? -3.380 0.382 -17.729 1.00 87.81 303 SER A C 1
ATOM 2377 O O . SER A 1 303 ? -2.817 1.200 -16.997 1.00 87.81 303 SER A O 1
ATOM 2379 N N . GLU A 1 304 ? -2.802 -0.748 -18.116 1.00 89.81 304 GLU A N 1
ATOM 2380 C CA . GLU A 1 304 ? -1.371 -0.983 -17.968 1.00 89.81 304 GLU A CA 1
ATOM 2381 C C . GLU A 1 304 ? -0.587 0.192 -18.566 1.00 89.81 304 GLU A C 1
ATOM 2383 O O . GLU A 1 304 ? -1.074 0.801 -19.520 1.00 89.81 304 GLU A O 1
ATOM 2388 N N . VAL A 1 305 ? 0.622 0.479 -18.057 1.00 87.19 305 VAL A N 1
ATOM 2389 C CA . VAL A 1 305 ? 1.594 1.332 -18.753 1.00 87.19 305 VAL A CA 1
ATOM 2390 C C . VAL A 1 305 ? 2.963 0.686 -18.938 1.00 87.19 305 VAL A C 1
ATOM 2392 O O . VAL A 1 305 ? 3.590 0.315 -17.953 1.00 87.19 305 VAL A O 1
ATOM 2395 N N . VAL A 1 306 ? 3.481 0.624 -20.172 1.00 87.62 306 VAL A N 1
ATOM 2396 C CA . VAL A 1 306 ? 4.870 0.213 -20.444 1.00 87.62 306 VAL A CA 1
ATOM 2397 C C . VAL A 1 306 ? 5.707 1.416 -20.852 1.00 87.62 306 VAL A C 1
ATOM 2399 O O . VAL A 1 306 ? 5.393 2.128 -21.804 1.00 87.62 306 VAL A O 1
ATOM 2402 N N . THR A 1 307 ? 6.791 1.663 -20.128 1.00 84.56 307 THR A N 1
ATOM 2403 C CA . THR A 1 307 ? 7.644 2.826 -20.357 1.00 84.56 307 THR A CA 1
ATOM 2404 C C . THR A 1 307 ? 9.061 2.569 -19.875 1.00 84.56 307 THR A C 1
ATOM 2406 O O . THR A 1 307 ? 9.282 1.836 -18.917 1.00 84.56 307 THR A O 1
ATOM 2409 N N . PHE A 1 308 ? 10.043 3.211 -20.494 1.00 83.56 308 PHE A N 1
ATOM 2410 C CA . PHE A 1 308 ? 11.411 3.186 -19.984 1.00 83.56 308 PHE A CA 1
ATOM 2411 C C . PHE A 1 308 ? 11.577 3.973 -18.677 1.00 83.56 308 PHE A C 1
ATOM 2413 O O . PHE A 1 308 ? 12.531 3.752 -17.936 1.00 83.56 308 PHE A O 1
ATOM 2420 N N . TYR A 1 309 ? 10.644 4.873 -18.365 1.00 77.12 309 TYR A N 1
ATOM 2421 C CA . TYR A 1 309 ? 10.833 5.892 -17.342 1.00 77.12 309 TYR A CA 1
ATOM 2422 C C . TYR A 1 309 ? 10.135 5.614 -16.022 1.00 77.12 309 TYR A C 1
ATOM 2424 O O . TYR A 1 309 ? 9.045 5.051 -15.971 1.00 77.12 309 TYR A O 1
ATOM 2432 N N . ASN A 1 310 ? 10.713 6.169 -14.958 1.00 76.25 310 ASN A N 1
ATOM 2433 C CA . ASN A 1 310 ? 10.060 6.282 -13.663 1.00 76.25 310 ASN A CA 1
ATOM 2434 C C . ASN A 1 310 ? 9.292 7.613 -13.530 1.00 76.25 310 ASN A C 1
ATOM 2436 O O . ASN A 1 310 ? 9.676 8.445 -12.712 1.00 76.25 310 ASN A O 1
ATOM 2440 N N . LYS A 1 311 ? 8.264 7.852 -14.364 1.00 71.94 311 LYS A N 1
ATOM 2441 C CA . LYS A 1 311 ? 7.478 9.112 -14.335 1.00 71.94 311 LYS A CA 1
ATOM 2442 C C . LYS A 1 311 ? 6.194 9.054 -13.507 1.00 71.94 311 LYS A C 1
ATOM 2444 O O . LYS A 1 311 ? 5.678 10.102 -13.135 1.00 71.94 311 LYS A O 1
ATOM 2449 N N . PHE A 1 312 ? 5.686 7.867 -13.185 1.00 76.81 312 PHE A N 1
ATOM 2450 C CA . PHE A 1 312 ? 4.488 7.760 -12.355 1.00 76.81 312 PHE A CA 1
ATOM 2451 C C . PHE A 1 312 ? 4.846 7.870 -10.873 1.00 76.81 312 PHE A C 1
ATOM 2453 O O . PHE A 1 312 ? 5.710 7.143 -10.377 1.00 76.81 312 PHE A O 1
ATOM 2460 N N . GLY A 1 313 ? 4.180 8.794 -10.176 1.00 68.50 313 GLY A N 1
ATOM 2461 C CA . GLY A 1 313 ? 4.344 8.996 -8.738 1.00 68.50 313 GLY A CA 1
ATOM 2462 C C . GLY A 1 313 ? 4.063 7.722 -7.943 1.00 68.50 313 GLY A C 1
ATOM 2463 O O . GLY A 1 313 ? 3.189 6.926 -8.301 1.00 68.50 313 GLY A O 1
ATOM 2464 N N . LYS A 1 314 ? 4.782 7.540 -6.830 1.00 78.00 314 LYS A N 1
ATOM 2465 C CA . LYS A 1 314 ? 4.393 6.534 -5.839 1.00 78.00 314 LYS A CA 1
ATOM 2466 C 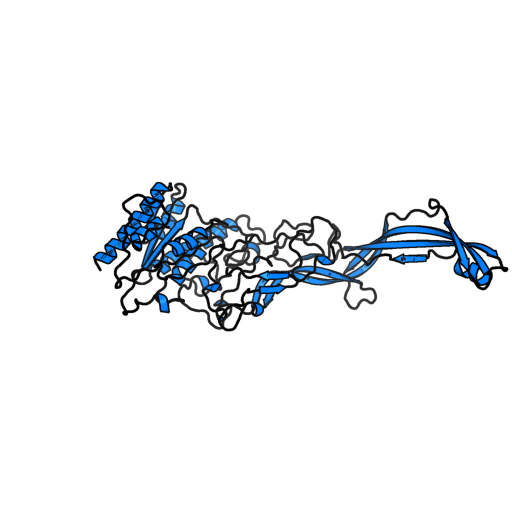C . LYS A 1 314 ? 3.032 6.882 -5.233 1.00 78.00 314 LYS A C 1
ATOM 2468 O O . LYS A 1 314 ? 2.657 8.055 -5.150 1.00 78.00 314 LYS A O 1
ATOM 2473 N N . GLY A 1 315 ? 2.300 5.852 -4.813 1.00 74.81 315 GLY A N 1
ATOM 2474 C CA . GLY A 1 315 ? 1.162 6.007 -3.906 1.00 74.81 315 GLY A CA 1
ATOM 2475 C C . GLY A 1 315 ? 1.578 6.810 -2.677 1.00 74.81 315 GLY A C 1
ATOM 2476 O O . GLY A 1 315 ? 2.644 6.542 -2.123 1.00 74.81 315 GLY A O 1
ATOM 2477 N N . SER A 1 316 ? 0.763 7.782 -2.255 1.00 85.50 316 SER A N 1
ATOM 2478 C CA . SER A 1 316 ? 0.898 8.277 -0.881 1.00 85.50 316 SER A CA 1
ATOM 2479 C C . SER A 1 316 ? 0.495 7.134 0.041 1.00 85.50 316 SER A C 1
ATOM 2481 O O . SER A 1 316 ? -0.472 6.435 -0.257 1.00 85.50 316 SER A O 1
ATOM 2483 N N . TYR A 1 317 ? 1.251 6.907 1.106 1.00 89.25 317 TYR A N 1
ATOM 2484 C CA . TYR A 1 317 ? 0.969 5.861 2.075 1.00 89.25 317 TYR A CA 1
ATOM 2485 C C . TYR A 1 317 ? 1.430 6.318 3.446 1.00 89.25 317 TYR A C 1
ATOM 2487 O O . TYR A 1 317 ? 2.580 6.737 3.614 1.00 89.25 317 TYR A O 1
ATOM 2495 N N . THR A 1 318 ? 0.542 6.185 4.418 1.00 87.75 318 THR A N 1
ATOM 2496 C CA . THR A 1 318 ? 0.868 6.312 5.828 1.00 87.75 318 THR A CA 1
ATOM 2497 C C . THR A 1 318 ? 0.409 5.048 6.536 1.00 87.75 318 THR A C 1
ATOM 2499 O O . THR A 1 318 ? -0.686 4.543 6.305 1.00 87.75 318 THR A O 1
ATOM 2502 N N . CYS A 1 319 ? 1.289 4.511 7.371 1.00 89.38 319 CYS A N 1
ATOM 2503 C CA . CYS A 1 319 ? 0.914 3.540 8.379 1.00 89.38 319 CYS A CA 1
ATOM 2504 C C . CYS A 1 319 ? 1.005 4.238 9.724 1.00 89.38 319 CYS A C 1
ATOM 2506 O O . CYS A 1 319 ? 1.987 4.943 9.984 1.00 89.38 319 CYS A O 1
ATOM 2508 N N . THR A 1 320 ? 0.017 4.025 10.587 1.00 86.81 320 THR A N 1
ATOM 2509 C CA . THR A 1 320 ? 0.074 4.539 11.951 1.00 86.81 320 THR A CA 1
ATOM 2510 C C . THR A 1 320 ? 1.339 4.012 12.631 1.00 86.81 320 THR A C 1
ATOM 2512 O O . THR A 1 320 ? 1.542 2.803 12.771 1.00 86.81 320 THR A O 1
ATOM 2515 N N . THR A 1 321 ? 2.221 4.930 13.025 1.00 80.38 321 THR A N 1
ATOM 2516 C CA . THR A 1 321 ? 3.535 4.620 13.614 1.00 80.38 321 THR A CA 1
ATOM 2517 C C . THR A 1 321 ? 3.395 3.769 14.870 1.00 80.38 321 THR A C 1
ATOM 2519 O O . THR A 1 321 ? 4.119 2.790 15.048 1.00 80.38 321 THR A O 1
ATOM 2522 N N . ALA A 1 322 ? 2.418 4.106 15.710 1.00 84.94 322 ALA A N 1
ATOM 2523 C CA . ALA A 1 322 ? 2.014 3.293 16.839 1.00 84.94 322 ALA A CA 1
ATOM 2524 C C . ALA A 1 322 ? 1.259 2.045 16.364 1.00 84.94 322 ALA A C 1
ATOM 2526 O O . ALA A 1 322 ? 0.224 2.136 15.696 1.00 84.94 322 ALA A O 1
ATOM 2527 N N . ALA A 1 323 ? 1.762 0.877 16.761 1.00 88.88 323 ALA A N 1
ATOM 2528 C CA . ALA A 1 323 ? 1.019 -0.367 16.638 1.00 88.88 323 ALA A CA 1
ATOM 2529 C C . ALA A 1 323 ? -0.242 -0.316 17.514 1.00 88.88 323 ALA A C 1
ATOM 2531 O O . ALA A 1 323 ? -0.245 0.258 18.610 1.00 88.88 323 ALA A O 1
ATOM 2532 N N . ALA A 1 324 ? -1.313 -0.945 17.042 1.00 92.69 324 ALA A N 1
ATOM 2533 C CA . ALA A 1 324 ? -2.473 -1.208 17.869 1.00 92.69 324 ALA A CA 1
ATOM 2534 C C . ALA A 1 324 ? -2.074 -2.079 19.067 1.00 92.69 324 ALA A C 1
ATOM 2536 O O . ALA A 1 324 ? -1.165 -2.908 18.992 1.00 92.69 324 ALA A O 1
ATOM 2537 N N . HIS A 1 325 ? -2.774 -1.887 20.176 1.00 93.19 325 HIS A N 1
ATOM 2538 C CA . HIS A 1 325 ? -2.531 -2.599 21.420 1.00 93.19 325 HIS A CA 1
ATOM 2539 C C . HIS A 1 325 ? -3.788 -3.365 21.819 1.00 93.19 325 HIS A C 1
ATOM 2541 O O . HIS A 1 325 ? -4.872 -2.780 21.902 1.00 93.19 325 HIS A O 1
ATOM 2547 N N . LEU A 1 326 ? -3.647 -4.664 22.091 1.00 93.75 326 LEU A N 1
ATOM 2548 C CA . LEU A 1 326 ? -4.749 -5.496 22.578 1.00 93.75 326 LEU A CA 1
ATOM 2549 C C . LEU A 1 326 ? -5.239 -5.027 23.952 1.00 93.75 326 LEU A C 1
ATOM 2551 O O . LEU A 1 326 ? -4.545 -4.316 24.675 1.00 93.75 326 LEU A O 1
ATOM 2555 N N . LEU A 1 327 ? -6.452 -5.434 24.328 1.00 92.44 327 LEU A N 1
ATOM 2556 C CA . LEU A 1 327 ? -6.976 -5.191 25.670 1.00 92.44 327 LEU A CA 1
ATOM 2557 C C . LEU A 1 327 ? -6.196 -6.011 26.702 1.00 92.44 327 LEU A C 1
ATOM 2559 O O . LEU A 1 327 ? -6.496 -7.187 26.931 1.00 92.44 327 LEU A O 1
ATOM 2563 N N . GLU A 1 328 ? -5.261 -5.359 27.387 1.00 91.06 328 GLU A N 1
ATOM 2564 C CA . GLU A 1 328 ? -4.430 -5.967 28.430 1.00 91.06 328 GLU A CA 1
ATOM 2565 C C . GLU A 1 328 ? -4.310 -5.066 29.666 1.00 91.06 328 GLU A C 1
ATOM 2567 O O . GLU A 1 328 ? -4.594 -3.866 29.585 1.00 91.06 328 GLU A O 1
ATOM 2572 N N . PRO A 1 329 ? -3.950 -5.619 30.840 1.00 90.00 329 PRO A N 1
ATOM 2573 C CA . PRO A 1 329 ? -3.668 -4.814 32.019 1.00 90.00 329 PRO A CA 1
ATOM 2574 C C . PRO A 1 329 ? -2.437 -3.933 31.806 1.00 90.00 329 PRO A C 1
ATOM 2576 O O . PRO A 1 329 ? -1.415 -4.389 31.304 1.00 90.00 329 PRO A O 1
ATOM 2579 N N . TRP A 1 330 ? -2.508 -2.698 32.294 1.00 90.19 330 TRP A N 1
ATOM 2580 C CA . TRP A 1 330 ? -1.373 -1.779 32.359 1.00 90.19 330 TRP A CA 1
ATOM 2581 C C . TRP A 1 330 ? -1.060 -1.526 33.836 1.00 90.19 330 TRP A C 1
ATOM 2583 O O . TRP A 1 330 ? -1.572 -0.576 34.412 1.00 90.19 330 TRP A O 1
ATOM 2593 N N . PRO A 1 331 ? -0.296 -2.403 34.510 1.00 86.50 331 PRO A N 1
ATOM 2594 C CA . PRO A 1 331 ? 0.009 -2.234 35.933 1.00 86.50 331 PRO A CA 1
ATOM 2595 C C . PRO A 1 331 ? 1.092 -1.173 36.188 1.00 86.50 331 PRO A C 1
ATO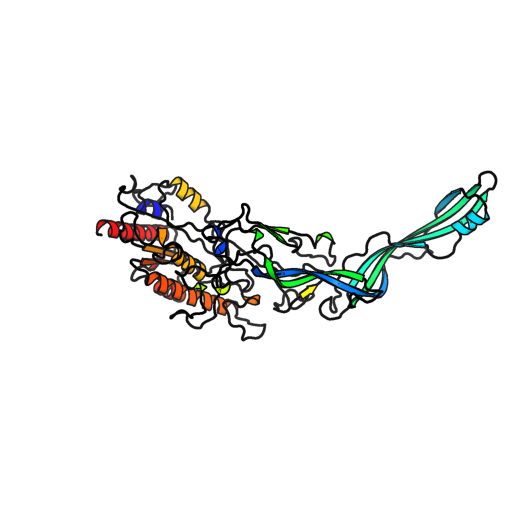M 2597 O O . PRO A 1 331 ? 1.325 -0.796 37.332 1.00 86.50 331 PRO A O 1
ATOM 2600 N N . ASN A 1 332 ? 1.777 -0.714 35.136 1.00 87.38 332 ASN A N 1
ATOM 2601 C CA . ASN A 1 332 ? 2.869 0.248 35.210 1.00 87.38 332 ASN A CA 1
ATOM 2602 C C . ASN A 1 332 ? 2.539 1.487 34.365 1.00 87.38 332 ASN A C 1
ATOM 2604 O O . ASN A 1 332 ? 2.503 1.415 33.135 1.00 87.38 332 ASN A O 1
ATOM 2608 N N . ALA A 1 333 ? 2.359 2.630 35.029 1.00 89.88 333 ALA A N 1
ATOM 2609 C CA . ALA A 1 333 ? 2.060 3.902 34.377 1.00 89.88 333 ALA A CA 1
ATOM 2610 C C . ALA A 1 333 ? 3.162 4.361 33.404 1.00 89.88 333 ALA A C 1
ATOM 2612 O O . ALA A 1 333 ? 2.848 4.891 32.347 1.00 89.88 333 ALA A O 1
ATOM 2613 N N . SER A 1 334 ? 4.441 4.073 33.680 1.00 91.56 334 SER A N 1
ATOM 2614 C CA . SER A 1 334 ? 5.540 4.443 32.771 1.00 91.56 334 SER A CA 1
ATOM 2615 C C . SER A 1 334 ? 5.496 3.691 31.435 1.00 91.56 334 SER A C 1
ATOM 2617 O O . SER A 1 334 ? 5.842 4.252 30.394 1.00 91.56 334 SER A O 1
ATOM 2619 N N . ALA A 1 335 ? 5.024 2.438 31.437 1.00 92.19 335 ALA A N 1
ATOM 2620 C CA . ALA A 1 335 ? 4.802 1.689 30.202 1.00 92.19 335 ALA A CA 1
ATOM 2621 C C . ALA A 1 335 ? 3.656 2.317 29.397 1.00 92.19 335 ALA A C 1
ATOM 2623 O O . ALA A 1 335 ? 3.790 2.510 28.189 1.00 92.19 335 ALA A O 1
ATOM 2624 N N . PHE A 1 336 ? 2.568 2.700 30.080 1.00 92.81 336 PHE A N 1
ATOM 2625 C CA . PHE A 1 336 ? 1.443 3.424 29.482 1.00 92.81 336 PHE A CA 1
ATOM 2626 C C . PHE A 1 336 ? 1.882 4.748 28.863 1.00 92.81 336 PHE A C 1
ATOM 2628 O O . PHE A 1 336 ? 1.556 5.029 27.710 1.00 92.81 336 PHE A O 1
ATOM 2635 N N . ASP A 1 337 ? 2.683 5.525 29.588 1.00 93.81 337 ASP A N 1
ATOM 2636 C CA . ASP A 1 337 ? 3.237 6.781 29.095 1.00 93.81 337 ASP A CA 1
ATOM 2637 C C . ASP A 1 337 ? 4.095 6.584 27.851 1.00 93.81 337 ASP A C 1
ATOM 2639 O O . ASP A 1 337 ? 3.884 7.294 26.868 1.00 93.81 337 ASP A O 1
ATOM 2643 N N . SER A 1 338 ? 4.971 5.576 27.864 1.00 94.38 338 SER A N 1
ATOM 2644 C CA . SER A 1 338 ? 5.835 5.245 26.726 1.00 94.38 338 SER A CA 1
ATOM 2645 C C . SER A 1 338 ? 5.028 4.892 25.478 1.00 94.38 338 SER A C 1
ATOM 2647 O O . SER A 1 338 ? 5.387 5.310 24.383 1.00 94.38 338 SER A O 1
ATOM 2649 N N . TYR A 1 339 ? 3.924 4.151 25.623 1.00 94.25 339 TYR A N 1
ATOM 2650 C CA . TYR A 1 339 ? 3.037 3.858 24.498 1.00 94.25 339 TYR A CA 1
ATOM 2651 C C . TYR A 1 339 ? 2.322 5.112 23.997 1.00 94.25 339 TYR A C 1
ATOM 2653 O O . TYR A 1 339 ? 2.310 5.369 22.794 1.00 94.25 339 TYR A O 1
ATOM 2661 N N . VAL A 1 340 ? 1.755 5.917 24.903 1.00 92.81 340 VAL A N 1
ATOM 2662 C CA . VAL A 1 340 ? 1.060 7.158 24.533 1.00 92.81 340 VAL A CA 1
ATOM 2663 C C . VAL A 1 340 ? 1.991 8.124 23.796 1.00 92.81 340 VAL A C 1
ATOM 2665 O O . VAL A 1 340 ? 1.539 8.779 22.862 1.00 92.81 340 VAL A O 1
ATOM 2668 N N . ASP A 1 341 ? 3.281 8.171 24.138 1.00 93.38 341 ASP A N 1
ATOM 2669 C CA . ASP A 1 341 ? 4.276 8.991 23.429 1.00 93.38 341 ASP A CA 1
ATOM 2670 C C . ASP A 1 341 ? 4.541 8.536 21.984 1.00 93.38 341 ASP A C 1
ATOM 2672 O O . ASP A 1 341 ? 5.029 9.324 21.175 1.00 93.38 341 ASP A O 1
ATOM 2676 N N . THR A 1 342 ? 4.191 7.297 21.620 1.00 92.62 342 THR A N 1
ATOM 2677 C CA . THR A 1 342 ? 4.280 6.829 20.223 1.00 92.62 342 THR A CA 1
ATOM 2678 C C . THR A 1 342 ? 3.110 7.294 19.354 1.00 92.62 342 THR A C 1
ATOM 2680 O O . THR A 1 342 ? 3.185 7.202 18.128 1.00 92.62 342 THR A O 1
ATOM 2683 N N . LEU A 1 343 ? 2.026 7.793 19.960 1.00 90.00 343 LEU A N 1
ATOM 2684 C CA . LEU A 1 343 ? 0.824 8.211 19.244 1.00 90.00 343 LEU A CA 1
ATOM 2685 C C . LEU A 1 343 ? 1.050 9.563 18.563 1.00 90.00 343 LEU A C 1
ATOM 2687 O O . LEU A 1 343 ? 1.013 10.616 19.199 1.00 90.00 343 LEU A O 1
ATOM 2691 N N . THR A 1 344 ? 1.224 9.537 17.244 1.00 87.00 344 THR A N 1
ATOM 2692 C CA . THR A 1 344 ? 1.347 10.742 16.415 1.00 87.00 344 THR A CA 1
ATOM 2693 C C . THR A 1 344 ? 0.180 10.834 15.432 1.00 87.00 344 THR A C 1
ATOM 2695 O O . THR A 1 344 ? -0.009 9.886 14.665 1.00 87.00 344 THR A O 1
ATOM 2698 N N . PRO A 1 345 ? -0.592 11.938 15.403 1.00 82.81 345 PRO A N 1
ATOM 2699 C CA . PRO A 1 345 ? -1.605 12.131 14.372 1.00 82.81 345 PRO A CA 1
ATOM 2700 C C . PRO A 1 345 ? -0.934 12.304 13.002 1.00 82.81 345 PRO A C 1
ATOM 2702 O O . PRO A 1 345 ? 0.111 12.946 12.889 1.00 82.81 345 PRO A O 1
ATOM 2705 N N . GLY A 1 346 ? -1.537 11.743 11.960 1.00 80.62 346 GLY A N 1
ATOM 2706 C CA . GLY A 1 346 ? -1.043 11.821 10.589 1.00 80.62 346 GLY A CA 1
ATOM 2707 C C . GLY A 1 346 ? -2.059 11.255 9.603 1.00 80.62 346 GLY A C 1
ATOM 2708 O O . GLY A 1 346 ? -3.043 10.649 10.017 1.00 80.62 346 GLY A O 1
ATOM 2709 N N . GLY A 1 347 ? -1.816 11.468 8.310 1.00 81.69 347 GLY A N 1
ATOM 2710 C CA . GLY A 1 347 ? -2.679 10.964 7.241 1.00 81.69 347 GLY A CA 1
ATOM 2711 C C . GLY A 1 347 ? -4.045 11.655 7.158 1.00 81.69 347 GLY A C 1
ATOM 2712 O O . GLY A 1 347 ? -4.252 12.746 7.689 1.00 81.69 347 GLY A O 1
ATOM 2713 N N . ALA A 1 348 ? -4.958 11.011 6.433 1.00 86.88 348 ALA A N 1
ATOM 2714 C CA . ALA A 1 348 ? -6.349 11.427 6.278 1.00 86.88 348 ALA A CA 1
ATOM 2715 C C . ALA A 1 348 ? -7.274 10.628 7.220 1.00 86.88 348 ALA A C 1
ATOM 2717 O O . ALA A 1 348 ? -6.818 9.767 7.971 1.00 86.88 348 ALA A O 1
ATOM 2718 N N . THR A 1 349 ? -8.577 10.911 7.211 1.00 88.62 349 THR A N 1
ATOM 2719 C CA . THR A 1 349 ? -9.492 10.473 8.277 1.00 88.62 349 THR A CA 1
ATOM 2720 C C . THR A 1 349 ? -10.447 9.379 7.795 1.00 88.62 349 THR A C 1
ATOM 2722 O O . THR A 1 349 ? -11.494 9.684 7.227 1.00 88.62 349 THR A O 1
ATOM 2725 N N . TYR A 1 350 ? -10.123 8.104 8.047 1.00 93.12 350 TYR A N 1
ATOM 2726 C CA . TYR A 1 350 ? -10.973 6.958 7.686 1.00 93.12 350 TYR A CA 1
ATOM 2727 C C . TYR A 1 350 ? -11.556 6.325 8.955 1.00 93.12 350 TYR A C 1
ATOM 2729 O O . TYR A 1 350 ? -10.989 5.415 9.553 1.00 93.12 350 TYR A O 1
ATOM 2737 N N . HIS A 1 351 ? -12.695 6.842 9.421 1.00 94.38 351 HIS A N 1
ATOM 2738 C CA . HIS A 1 351 ? -13.302 6.396 10.684 1.00 94.38 351 HIS A CA 1
ATOM 2739 C C . HIS A 1 351 ? -13.670 4.908 10.703 1.00 94.38 351 HIS A C 1
ATOM 2741 O O . HIS A 1 351 ? -13.630 4.275 11.762 1.00 94.38 351 HIS A O 1
ATOM 2747 N N . ASP A 1 352 ? -14.049 4.356 9.549 1.00 96.31 352 ASP A N 1
ATOM 2748 C CA . ASP A 1 352 ? -14.530 2.987 9.435 1.00 96.31 352 ASP A CA 1
ATOM 2749 C C . ASP A 1 352 ? -13.450 1.985 9.843 1.00 96.31 352 ASP A C 1
ATOM 2751 O O . ASP A 1 352 ? -13.718 1.143 10.697 1.00 96.31 352 ASP A O 1
ATOM 2755 N N . ILE A 1 353 ? -12.221 2.105 9.328 1.00 96.44 353 ILE A N 1
ATOM 2756 C CA . ILE A 1 353 ? -11.145 1.155 9.645 1.00 96.44 353 ILE A CA 1
ATOM 2757 C C . ILE A 1 353 ? -10.790 1.156 11.140 1.00 96.44 353 ILE A C 1
ATOM 2759 O O . ILE A 1 353 ? -10.611 0.088 11.732 1.00 96.44 353 ILE A O 1
ATOM 2763 N N . GLY A 1 354 ? -10.783 2.331 11.780 1.00 95.75 354 GLY A N 1
ATOM 2764 C CA . GLY A 1 354 ? -10.553 2.459 13.220 1.00 95.75 354 GLY A CA 1
ATOM 2765 C C . GLY A 1 354 ? -11.651 1.797 14.055 1.00 95.75 354 GLY A C 1
ATOM 2766 O O . GLY A 1 354 ? -11.358 1.078 15.012 1.00 95.75 354 GLY A O 1
ATOM 2767 N N . LEU A 1 355 ? -12.921 1.982 13.681 1.00 97.81 355 LEU A N 1
ATOM 2768 C CA . LEU A 1 355 ? -14.057 1.367 14.375 1.00 97.81 355 LEU A CA 1
ATOM 2769 C C . LEU A 1 355 ? -14.157 -0.139 14.129 1.00 97.81 355 LEU A C 1
ATOM 2771 O O . LEU A 1 355 ? -14.421 -0.874 15.076 1.00 97.81 355 LEU A O 1
ATOM 2775 N N . ILE A 1 356 ? -13.911 -0.613 12.905 1.00 98.25 356 ILE A N 1
ATOM 2776 C CA . ILE A 1 356 ? -13.884 -2.047 12.575 1.00 98.25 356 ILE A CA 1
ATOM 2777 C C . ILE A 1 356 ? -12.864 -2.761 13.466 1.00 98.25 356 ILE A C 1
ATOM 2779 O O . ILE A 1 356 ? -13.199 -3.731 14.149 1.00 98.25 356 ILE A O 1
ATOM 2783 N N . TRP A 1 357 ? -11.632 -2.253 13.536 1.00 98.06 357 TRP A N 1
ATOM 2784 C CA . TRP A 1 357 ? -10.605 -2.862 14.379 1.00 98.06 357 TRP A CA 1
ATOM 2785 C C . TRP A 1 357 ? -10.833 -2.638 15.869 1.00 98.06 357 TRP A C 1
ATOM 2787 O O . TRP A 1 357 ? -10.605 -3.559 16.649 1.00 98.06 357 TRP A O 1
ATOM 2797 N N . GLY A 1 358 ? -11.369 -1.485 16.274 1.00 97.44 358 GLY A N 1
ATOM 2798 C CA . GLY A 1 358 ? -11.815 -1.262 17.650 1.00 97.44 358 GLY A CA 1
ATOM 2799 C C . GLY A 1 358 ? -12.863 -2.288 18.091 1.00 97.44 358 GLY A C 1
ATOM 2800 O O . GLY A 1 358 ? -12.760 -2.847 19.180 1.00 97.44 358 GLY A O 1
ATOM 2801 N N . GLY A 1 359 ? -13.827 -2.598 17.221 1.00 97.88 359 GLY A N 1
ATOM 2802 C CA . GLY A 1 359 ? -14.835 -3.630 17.442 1.00 97.88 359 GLY A CA 1
ATOM 2803 C C . GLY A 1 359 ? -14.244 -5.037 17.515 1.00 97.88 359 GLY A C 1
ATOM 2804 O O . GLY A 1 359 ? -14.523 -5.759 18.469 1.00 97.88 359 GLY A O 1
ATOM 2805 N N . ARG A 1 360 ? -13.369 -5.406 16.571 1.00 98.06 360 ARG A N 1
ATOM 2806 C CA . ARG A 1 360 ? -12.665 -6.703 16.572 1.00 98.06 360 ARG A CA 1
ATOM 2807 C C . ARG A 1 360 ? -11.846 -6.917 17.845 1.00 98.06 360 ARG A C 1
ATOM 2809 O O . ARG A 1 360 ? -11.901 -7.993 18.435 1.00 98.06 360 ARG A O 1
ATOM 2816 N N . LEU A 1 361 ? -11.119 -5.891 18.295 1.00 96.69 361 LEU A N 1
ATOM 2817 C CA . LEU A 1 361 ? -10.327 -5.938 19.528 1.00 96.69 361 LEU A CA 1
ATOM 2818 C C . LEU A 1 361 ? -11.188 -6.017 20.789 1.00 96.69 361 LEU A C 1
ATOM 2820 O O . LEU A 1 361 ? -10.700 -6.510 21.801 1.00 96.69 361 LEU A O 1
ATOM 2824 N N . LEU A 1 362 ? -12.428 -5.523 20.746 1.00 96.25 362 LEU A N 1
ATOM 2825 C CA . LEU A 1 362 ? -13.349 -5.497 21.884 1.00 96.25 362 LEU A CA 1
ATOM 2826 C C . LEU A 1 362 ? -14.243 -6.741 21.967 1.00 96.25 362 LEU A C 1
ATOM 2828 O O . LEU A 1 362 ? -14.719 -7.079 23.054 1.00 96.25 362 LEU A O 1
ATOM 2832 N N . SER A 1 363 ? -14.478 -7.408 20.837 1.00 96.44 363 SER A N 1
ATOM 2833 C CA . SER A 1 363 ? -15.480 -8.463 20.715 1.00 96.44 363 SER A CA 1
ATOM 2834 C C . SER A 1 363 ? -15.263 -9.619 21.709 1.00 96.44 363 SER A C 1
ATOM 2836 O O . SER A 1 363 ? -14.142 -10.130 21.824 1.00 96.44 363 SER A O 1
ATOM 2838 N N . PRO A 1 364 ? -16.320 -10.070 22.419 1.00 95.56 364 PRO A N 1
ATOM 2839 C CA . PRO A 1 364 ? -16.263 -11.246 23.290 1.00 95.56 364 PRO A CA 1
ATOM 2840 C C . PRO A 1 364 ? -16.268 -12.579 22.546 1.00 95.56 364 PRO A C 1
ATOM 2842 O O . PRO A 1 364 ? -15.885 -13.593 23.123 1.00 95.56 364 PRO A O 1
ATOM 2845 N N . THR A 1 365 ? -16.747 -12.584 21.308 1.00 95.81 365 THR A N 1
ATOM 2846 C CA . THR A 1 365 ? -16.992 -13.780 20.490 1.00 95.81 365 THR A CA 1
ATOM 2847 C C . THR A 1 365 ? -16.082 -13.846 19.273 1.00 95.81 365 THR A C 1
ATOM 2849 O O . THR A 1 365 ? -16.097 -14.842 18.556 1.00 95.81 365 THR A O 1
ATOM 2852 N N . GLY A 1 366 ? -15.288 -12.797 19.051 1.00 95.88 366 GLY A N 1
ATOM 2853 C CA . GLY A 1 366 ? -14.470 -12.638 17.864 1.00 95.88 366 GLY A CA 1
ATOM 2854 C C . GLY A 1 366 ? -13.030 -13.128 17.979 1.00 95.88 366 GLY A C 1
ATOM 2855 O O . GLY A 1 366 ? -12.681 -13.996 18.779 1.00 95.88 366 GLY A O 1
ATOM 2856 N N . LEU A 1 367 ? -12.169 -12.499 17.178 1.00 95.75 367 LEU A N 1
ATOM 2857 C CA . LEU A 1 367 ? -10.759 -12.857 16.977 1.00 95.75 367 LEU A CA 1
ATOM 2858 C C . LEU A 1 367 ? -9.952 -12.992 18.279 1.00 95.75 367 LEU A C 1
ATOM 2860 O O . LEU A 1 367 ? -9.049 -13.820 18.366 1.00 95.75 367 LEU A O 1
ATOM 2864 N N . PHE A 1 368 ? -10.292 -12.183 19.284 1.00 95.44 368 PHE A N 1
ATOM 2865 C CA . PHE A 1 368 ? -9.616 -12.124 20.582 1.00 95.44 368 PHE A CA 1
ATOM 2866 C C . PHE A 1 368 ? -10.523 -12.587 21.734 1.00 95.44 368 PHE A C 1
ATOM 2868 O O . PHE A 1 368 ? -10.341 -12.175 22.882 1.00 95.44 368 PHE A O 1
ATOM 2875 N N . ALA A 1 369 ? -11.504 -13.455 21.456 1.00 94.38 369 ALA A N 1
ATOM 2876 C CA . ALA A 1 369 ? -12.437 -13.983 22.455 1.00 94.38 369 ALA A CA 1
ATOM 2877 C C . ALA A 1 369 ? -11.728 -14.609 23.668 1.00 94.38 369 ALA A C 1
ATOM 2879 O O . ALA A 1 369 ? -12.180 -14.434 24.797 1.00 94.38 369 ALA A O 1
ATOM 2880 N N . ALA A 1 370 ? -10.573 -15.255 23.468 1.00 91.81 370 ALA A N 1
ATOM 2881 C CA . ALA A 1 370 ? -9.762 -15.810 24.557 1.00 91.81 370 ALA A CA 1
ATOM 2882 C C . ALA A 1 370 ? -9.368 -14.759 25.615 1.00 91.81 370 ALA A C 1
ATOM 2884 O O . ALA A 1 370 ? -9.248 -15.080 26.794 1.00 91.81 370 ALA A O 1
ATOM 2885 N N . ASN A 1 371 ? -9.212 -13.498 25.208 1.00 89.94 371 ASN A N 1
ATOM 2886 C CA . ASN A 1 371 ? -8.916 -12.382 26.098 1.00 89.94 371 ASN A CA 1
ATOM 2887 C C . ASN A 1 371 ? -10.200 -11.702 26.594 1.00 89.94 371 ASN A C 1
ATOM 2889 O O . ASN A 1 371 ? -10.201 -11.087 27.657 1.00 89.94 371 ASN A O 1
ATOM 2893 N N . ASN A 1 372 ? -11.291 -11.756 25.828 1.00 92.00 372 ASN A N 1
ATOM 2894 C CA . ASN A 1 372 ? -12.419 -10.837 25.982 1.00 92.00 372 ASN A CA 1
ATOM 2895 C C . ASN A 1 372 ? -13.755 -11.469 26.358 1.00 92.00 372 ASN A C 1
ATOM 2897 O O . ASN A 1 372 ? -14.663 -10.712 26.693 1.00 92.00 372 ASN A O 1
ATOM 2901 N N . ALA A 1 373 ? -13.905 -12.791 26.319 1.00 92.75 373 ALA A N 1
ATOM 2902 C CA . ALA A 1 373 ? -15.177 -13.454 26.594 1.00 92.75 373 ALA A CA 1
ATOM 2903 C C . ALA A 1 373 ? -15.611 -13.265 28.056 1.00 92.75 373 ALA A C 1
ATOM 2905 O O . ALA A 1 373 ? -16.678 -12.708 28.324 1.00 92.75 373 ALA A O 1
ATOM 2906 N N . THR A 1 374 ? -14.751 -13.664 28.995 1.00 91.81 374 THR A N 1
ATOM 2907 C CA . THR A 1 374 ? -15.007 -13.623 30.441 1.00 91.81 374 THR A CA 1
ATOM 2908 C C . THR A 1 374 ? -13.756 -13.219 31.213 1.00 91.81 374 THR A C 1
ATOM 2910 O O . THR A 1 374 ? -12.636 -13.326 30.713 1.00 91.81 374 THR A O 1
ATOM 2913 N N . THR A 1 375 ? -13.924 -12.785 32.463 1.00 89.00 375 THR A N 1
ATOM 2914 C CA . THR A 1 375 ? -12.789 -12.615 33.382 1.00 89.00 375 THR A CA 1
ATOM 2915 C C . THR A 1 375 ? -12.108 -13.968 33.650 1.00 89.00 375 THR A C 1
ATOM 2917 O O . THR A 1 375 ? -12.717 -15.018 33.416 1.00 89.00 375 THR A O 1
ATOM 2920 N N . PRO A 1 376 ? -10.885 -14.001 34.221 1.00 85.44 376 PRO A N 1
ATOM 2921 C CA . PRO A 1 376 ? -10.233 -15.254 34.618 1.00 85.44 376 PRO A CA 1
ATOM 2922 C C . PRO A 1 376 ? -11.048 -16.119 35.594 1.00 85.44 376 PRO A C 1
ATOM 2924 O O . PRO A 1 376 ? -10.781 -17.307 35.734 1.00 85.44 376 PRO A O 1
ATOM 2927 N N . ARG A 1 377 ? -12.040 -15.529 36.279 1.00 86.31 377 ARG A N 1
ATOM 2928 C CA . ARG A 1 377 ? -12.966 -16.221 37.191 1.00 86.31 377 ARG A CA 1
ATOM 2929 C C . ARG A 1 377 ? -14.319 -16.555 36.540 1.00 86.31 377 ARG A C 1
ATOM 2931 O O . ARG A 1 377 ? -15.238 -16.950 37.245 1.00 86.31 377 ARG A O 1
ATOM 2938 N N . GLY A 1 378 ? -14.461 -16.367 35.226 1.00 87.00 378 GLY A N 1
ATOM 2939 C CA . GLY A 1 378 ? -15.691 -16.646 34.475 1.00 87.00 378 GLY A CA 1
ATOM 2940 C C . GLY A 1 378 ? -16.771 -15.561 34.561 1.00 87.00 378 GLY A C 1
ATOM 2941 O O . GLY A 1 378 ? -17.887 -15.785 34.110 1.00 87.00 378 GLY A O 1
ATOM 2942 N N . GLY A 1 379 ? -16.463 -14.394 35.134 1.00 87.69 379 GLY A N 1
ATOM 2943 C CA . GLY A 1 379 ? -17.409 -13.279 35.238 1.00 87.69 379 GLY A CA 1
ATOM 2944 C C . GLY A 1 379 ? -17.596 -12.530 33.918 1.00 87.69 379 GLY A C 1
ATOM 2945 O O . GLY A 1 379 ? -16.717 -12.542 33.052 1.00 87.69 379 GLY A O 1
ATOM 2946 N N . GLU A 1 380 ? -18.727 -11.839 33.784 1.00 89.12 380 GLU A N 1
ATOM 2947 C CA . GLU A 1 380 ? -18.978 -10.951 32.650 1.00 89.12 380 GLU A CA 1
ATOM 2948 C C . GLU A 1 380 ? -18.035 -9.740 32.656 1.00 89.12 380 GLU A C 1
ATOM 2950 O O . GLU A 1 380 ? -17.575 -9.278 33.700 1.00 89.12 380 GLU A O 1
ATOM 2955 N N . ILE A 1 381 ? -17.760 -9.207 31.465 1.00 91.44 381 ILE A N 1
ATOM 2956 C CA . ILE A 1 381 ? -16.921 -8.021 31.276 1.00 91.44 381 ILE A CA 1
ATOM 2957 C C . ILE A 1 381 ? -17.793 -6.881 30.758 1.00 91.44 381 ILE A C 1
ATOM 2959 O O . ILE A 1 381 ? -18.493 -7.045 29.759 1.00 91.44 381 ILE A O 1
ATOM 2963 N N . GLN A 1 382 ? -17.717 -5.727 31.419 1.00 93.06 382 GLN A N 1
ATOM 2964 C CA . GLN A 1 382 ? -18.246 -4.465 30.903 1.00 93.06 382 GLN A CA 1
ATOM 2965 C C . GLN A 1 382 ? -17.264 -3.891 29.877 1.00 93.06 382 GLN A C 1
ATOM 2967 O O . GLN A 1 382 ? -16.066 -3.773 30.142 1.00 93.06 382 GLN A O 1
ATOM 2972 N N . ARG A 1 383 ? -17.764 -3.566 28.686 1.00 94.50 383 ARG A N 1
ATOM 2973 C CA . ARG A 1 383 ? -16.966 -3.165 27.524 1.00 94.50 383 ARG A CA 1
ATOM 2974 C C . ARG A 1 383 ? -17.262 -1.716 27.171 1.00 94.50 383 ARG A C 1
ATOM 2976 O O . ARG A 1 383 ? -18.414 -1.310 27.028 1.00 94.50 383 ARG A O 1
ATOM 2983 N N . HIS A 1 384 ? -16.211 -0.926 26.992 1.00 96.25 384 HIS A N 1
ATOM 2984 C CA . HIS A 1 384 ? -16.329 0.486 26.653 1.00 96.25 384 HIS A CA 1
ATOM 2985 C C . HIS A 1 384 ? -15.415 0.811 25.476 1.00 96.25 384 HIS A C 1
ATOM 2987 O O . HIS A 1 384 ? -14.196 0.735 25.603 1.00 96.25 384 HIS A O 1
ATOM 2993 N N . LEU A 1 385 ? -16.005 1.196 24.344 1.00 97.56 385 LEU A N 1
ATOM 2994 C CA . LEU A 1 385 ? -15.270 1.764 23.217 1.00 97.56 385 LEU A CA 1
ATOM 2995 C C . LEU A 1 385 ? -15.369 3.283 23.290 1.00 97.56 385 LEU A C 1
ATOM 2997 O O . LEU A 1 385 ? -16.477 3.812 23.319 1.00 97.56 385 LEU A O 1
ATOM 3001 N N . ILE A 1 386 ? -14.236 3.981 23.315 1.00 96.62 386 ILE A N 1
ATOM 3002 C CA . ILE A 1 386 ? -14.205 5.445 23.260 1.00 96.62 386 ILE A CA 1
ATOM 3003 C C . ILE A 1 386 ? -13.660 5.856 21.898 1.00 96.62 386 ILE A C 1
ATOM 3005 O O . ILE A 1 386 ? -12.468 5.724 21.635 1.00 96.62 386 ILE A O 1
ATOM 3009 N N . PHE A 1 387 ? -14.547 6.346 21.039 1.00 95.88 387 PHE A N 1
ATOM 3010 C CA . PHE A 1 387 ? -14.219 6.860 19.719 1.00 95.88 387 PHE A CA 1
ATOM 3011 C C . PHE A 1 387 ? -14.085 8.382 19.771 1.00 95.88 387 PHE A C 1
ATOM 3013 O O . PHE A 1 387 ? -14.985 9.075 20.244 1.00 95.88 387 PHE A O 1
ATOM 3020 N N . MET A 1 388 ? -12.960 8.911 19.296 1.00 91.81 388 MET A N 1
ATOM 3021 C CA . MET A 1 388 ? -12.655 10.340 19.341 1.00 91.81 388 MET A CA 1
ATOM 3022 C C . MET A 1 388 ? -12.251 10.835 17.953 1.00 91.81 388 MET A C 1
ATOM 3024 O O . MET A 1 388 ? -11.447 10.185 17.286 1.00 91.81 388 MET A O 1
ATOM 3028 N N . THR A 1 389 ? -12.799 11.976 17.527 1.00 90.69 389 THR A N 1
ATOM 3029 C CA . THR A 1 389 ? -12.463 12.598 16.238 1.00 90.69 389 THR A CA 1
ATOM 3030 C C . THR A 1 389 ? -12.741 14.109 16.201 1.00 90.69 389 THR A C 1
ATOM 3032 O O . THR A 1 389 ? -13.609 14.606 16.925 1.00 90.69 389 THR A O 1
ATOM 3035 N N . ASP A 1 390 ? -11.981 14.836 15.382 1.00 84.88 390 ASP A N 1
ATOM 3036 C CA . ASP A 1 390 ? -12.038 16.284 15.132 1.00 84.88 390 ASP A CA 1
ATOM 3037 C C . ASP A 1 390 ? -12.546 16.674 13.743 1.00 84.88 390 ASP A C 1
ATOM 3039 O O . ASP A 1 390 ? -12.739 17.863 13.477 1.00 84.88 390 ASP A O 1
ATOM 3043 N N . GLY A 1 391 ? -12.765 15.704 12.861 1.00 82.81 391 GLY A N 1
ATOM 3044 C CA . GLY A 1 391 ? -13.123 15.951 11.472 1.00 82.81 391 GLY A CA 1
ATOM 3045 C C . GLY A 1 391 ? -14.182 14.994 10.948 1.00 82.81 391 GLY A C 1
ATOM 3046 O O . GLY A 1 391 ? -14.510 13.986 11.570 1.00 82.81 391 GLY A O 1
ATOM 3047 N N . GLU A 1 392 ? -14.728 15.338 9.787 1.00 84.50 392 GLU A N 1
ATOM 3048 C CA . GLU A 1 392 ? -15.421 14.365 8.946 1.00 84.50 392 GLU A CA 1
ATOM 3049 C C . GLU A 1 392 ? -14.441 13.380 8.315 1.00 84.50 392 GLU A C 1
ATOM 3051 O O . GLU A 1 392 ? -13.231 13.618 8.266 1.00 84.50 392 GLU A O 1
ATOM 3056 N N . ALA A 1 393 ? -14.991 12.296 7.769 1.00 87.00 393 ALA A N 1
ATOM 3057 C CA . ALA A 1 393 ? -14.234 11.414 6.907 1.00 87.00 393 ALA A CA 1
ATOM 3058 C C . ALA A 1 393 ? -13.670 12.203 5.713 1.00 87.00 393 ALA A C 1
ATOM 3060 O O . ALA A 1 393 ? -14.418 12.767 4.912 1.00 87.00 393 ALA A O 1
ATOM 3061 N N . ASN A 1 394 ? -12.346 12.213 5.596 1.00 87.19 394 ASN A N 1
ATOM 3062 C CA . ASN A 1 394 ? -11.621 12.882 4.525 1.00 87.19 394 ASN A CA 1
ATOM 3063 C C . ASN A 1 394 ? -10.922 11.812 3.693 1.00 87.19 394 ASN A C 1
ATOM 3065 O O . ASN A 1 394 ? -9.962 11.195 4.158 1.00 87.19 394 ASN A O 1
ATOM 3069 N N . ALA A 1 395 ? -11.449 11.558 2.499 1.00 86.94 395 ALA A N 1
ATOM 3070 C CA . ALA A 1 395 ? -10.989 10.491 1.634 1.00 86.94 395 ALA A CA 1
ATOM 3071 C C . ALA A 1 395 ? -10.253 11.055 0.417 1.00 86.94 395 ALA A C 1
ATOM 3073 O O . ALA A 1 395 ? -10.654 12.065 -0.153 1.00 86.94 395 ALA A O 1
ATOM 3074 N N . GLU A 1 396 ? -9.197 10.358 0.009 1.00 88.44 396 GLU A N 1
ATOM 3075 C CA . GLU A 1 396 ? -8.361 10.722 -1.131 1.00 88.44 396 GLU A CA 1
ATOM 3076 C C . GLU A 1 396 ? -8.198 9.501 -2.027 1.00 88.44 396 GLU A C 1
ATOM 3078 O O . GLU A 1 396 ? -7.612 8.488 -1.635 1.00 88.44 396 GLU A O 1
ATOM 3083 N N . VAL A 1 397 ? -8.688 9.590 -3.259 1.00 88.00 397 VAL A N 1
ATOM 3084 C CA . VAL A 1 397 ? -8.762 8.432 -4.159 1.00 88.00 397 VAL A CA 1
ATOM 3085 C C . VAL A 1 397 ? -7.420 7.938 -4.680 1.00 88.00 397 VAL A C 1
ATOM 3087 O O . VAL A 1 397 ? -7.353 6.840 -5.232 1.00 88.00 397 VAL A O 1
ATOM 3090 N N . ASP A 1 398 ? -6.363 8.723 -4.482 1.00 87.00 398 ASP A N 1
ATOM 3091 C CA . ASP A 1 398 ? -4.993 8.416 -4.894 1.00 87.00 398 ASP A CA 1
ATOM 3092 C C . ASP A 1 398 ? -4.082 7.959 -3.750 1.00 87.00 398 ASP A C 1
ATOM 3094 O O . ASP A 1 398 ? -2.890 7.696 -3.973 1.00 87.00 398 ASP A O 1
ATOM 3098 N N . THR A 1 399 ? -4.616 7.906 -2.534 1.00 89.88 399 THR A N 1
ATOM 3099 C CA . THR A 1 399 ? -3.877 7.503 -1.342 1.00 89.88 399 THR A CA 1
ATOM 3100 C C . THR A 1 399 ? -4.082 6.011 -1.110 1.00 89.88 399 THR A C 1
ATOM 3102 O O . THR A 1 399 ? -5.196 5.493 -1.173 1.00 89.88 399 THR A O 1
ATOM 3105 N N . TYR A 1 400 ? -2.973 5.297 -0.919 1.00 93.94 400 TYR A N 1
ATOM 3106 C CA . TYR A 1 400 ? -2.984 3.875 -0.619 1.00 93.94 400 TYR A CA 1
ATOM 3107 C C . TYR A 1 400 ? -3.416 3.675 0.829 1.00 93.94 400 TYR A C 1
ATOM 3109 O O . TYR A 1 400 ? -2.785 4.189 1.750 1.00 93.94 400 TYR A O 1
ATOM 3117 N N . GLN A 1 401 ? -4.499 2.932 1.003 1.00 93.19 401 GLN A N 1
ATOM 3118 C CA . GLN A 1 401 ? -5.205 2.770 2.268 1.00 93.19 401 GLN A CA 1
ATOM 3119 C C . GLN A 1 401 ? -5.553 1.291 2.495 1.00 93.19 401 GLN A C 1
ATOM 3121 O O . GLN A 1 401 ? -5.169 0.428 1.700 1.00 93.19 401 GLN A O 1
ATOM 3126 N N . ALA A 1 402 ? -6.302 0.976 3.555 1.00 95.69 402 ALA A N 1
ATOM 3127 C CA . ALA A 1 402 ? -6.633 -0.410 3.908 1.00 95.69 402 ALA A CA 1
ATOM 3128 C C . ALA A 1 402 ? -7.380 -1.192 2.804 1.00 95.69 402 ALA A C 1
ATOM 3130 O O . ALA A 1 402 ? -7.461 -2.412 2.866 1.00 95.69 402 ALA A O 1
ATOM 3131 N N . TYR A 1 403 ? -7.898 -0.540 1.761 1.00 95.56 403 TYR A N 1
ATOM 3132 C CA . TYR A 1 403 ? -8.613 -1.193 0.656 1.00 95.56 403 TYR A CA 1
ATOM 3133 C C . TYR A 1 403 ? -7.934 -1.005 -0.710 1.00 95.56 403 TYR A C 1
ATOM 3135 O O . TYR A 1 403 ? -8.604 -1.040 -1.745 1.00 95.56 403 TYR A O 1
ATOM 3143 N N . GLY A 1 404 ? -6.614 -0.811 -0.729 1.00 94.88 404 GLY A N 1
ATOM 3144 C CA . GLY A 1 404 ? -5.859 -0.528 -1.950 1.00 94.88 404 GLY A CA 1
ATOM 3145 C C . GLY A 1 404 ? -5.797 0.969 -2.253 1.00 94.88 404 GLY A C 1
ATOM 3146 O O . GLY A 1 404 ? -5.927 1.798 -1.357 1.00 94.88 404 GLY A O 1
ATOM 3147 N N . ILE A 1 405 ? -5.598 1.340 -3.515 1.00 92.88 405 ILE A N 1
ATOM 3148 C CA . ILE A 1 405 ? -5.769 2.718 -3.975 1.00 92.88 405 ILE A CA 1
ATOM 3149 C C . ILE A 1 405 ? -7.171 2.868 -4.584 1.00 92.88 405 ILE A C 1
ATOM 3151 O O . ILE A 1 405 ? -7.447 2.246 -5.617 1.00 92.88 405 ILE A O 1
ATOM 3155 N N . PRO A 1 406 ? -8.061 3.698 -4.010 1.00 90.44 406 PRO A N 1
ATOM 3156 C CA . PRO A 1 406 ? -9.469 3.733 -4.399 1.00 90.44 406 PRO A CA 1
ATOM 3157 C C . PRO A 1 406 ? -9.724 3.941 -5.895 1.00 90.44 406 PRO A C 1
ATOM 3159 O O . PRO A 1 406 ? -10.602 3.278 -6.448 1.00 90.44 406 PRO A O 1
ATOM 3162 N N . TYR A 1 407 ? -8.954 4.808 -6.565 1.00 89.31 407 TYR A N 1
ATOM 3163 C CA . TYR A 1 407 ? -9.121 5.057 -7.998 1.00 89.31 407 TYR A CA 1
ATOM 3164 C C . TYR A 1 407 ? -8.851 3.809 -8.856 1.00 89.31 407 TYR A C 1
ATOM 3166 O O . TYR A 1 407 ? -9.595 3.544 -9.805 1.00 89.31 407 TYR A O 1
ATOM 3174 N N . TRP A 1 408 ? -7.807 3.037 -8.543 1.00 90.19 408 TRP A N 1
ATOM 3175 C CA . TRP A 1 408 ? -7.383 1.901 -9.371 1.00 90.19 408 TRP A CA 1
ATOM 3176 C C . TRP A 1 408 ? -8.026 0.578 -8.955 1.00 90.19 408 TRP A C 1
ATOM 3178 O O . TRP A 1 408 ? -8.411 -0.203 -9.829 1.00 90.19 408 TRP A O 1
ATOM 3188 N N . ASP A 1 409 ? -8.150 0.336 -7.649 1.00 92.62 409 ASP A N 1
ATOM 3189 C CA . ASP A 1 409 ? -8.607 -0.944 -7.104 1.00 92.62 409 ASP A CA 1
ATOM 3190 C C . ASP A 1 409 ? -10.128 -1.053 -6.988 1.00 92.62 409 ASP A C 1
ATOM 3192 O O . ASP A 1 409 ? -10.653 -2.159 -7.052 1.00 92.62 409 ASP A O 1
ATOM 3196 N N . ARG A 1 410 ? -10.843 0.070 -6.816 1.00 88.69 410 ARG A N 1
ATOM 3197 C CA . ARG A 1 410 ? -12.319 0.112 -6.763 1.00 88.69 410 ARG A CA 1
ATOM 3198 C C . ARG A 1 410 ? -12.948 -0.896 -5.788 1.00 88.69 410 ARG A C 1
ATOM 3200 O O . ARG A 1 410 ? -14.056 -1.363 -6.003 1.00 88.69 410 ARG A O 1
ATOM 3207 N N . ARG A 1 411 ? -12.282 -1.215 -4.672 1.00 92.56 411 ARG A N 1
ATOM 3208 C CA . ARG A 1 411 ? -12.819 -2.195 -3.705 1.00 92.56 411 ARG A CA 1
ATOM 3209 C C . ARG A 1 411 ? -14.046 -1.664 -2.957 1.00 92.56 411 ARG A C 1
ATOM 3211 O O . ARG A 1 411 ? -15.006 -2.390 -2.746 1.00 92.56 411 ARG A O 1
ATOM 3218 N N . GLN A 1 412 ? -14.034 -0.384 -2.586 1.00 91.38 412 GLN A N 1
ATOM 3219 C CA . GLN A 1 412 ? -15.131 0.251 -1.841 1.00 91.38 412 GLN A CA 1
ATOM 3220 C C . GLN A 1 412 ? -16.121 1.022 -2.726 1.00 91.38 412 GLN A C 1
ATOM 3222 O O . GLN A 1 412 ? -17.115 1.529 -2.222 1.00 91.38 412 GLN A O 1
ATOM 3227 N N . THR A 1 413 ? -15.869 1.147 -4.031 1.00 87.31 413 THR A N 1
ATOM 3228 C CA . THR A 1 413 ? -16.713 1.926 -4.955 1.00 87.31 413 THR A CA 1
ATOM 3229 C C . THR A 1 413 ? -17.082 1.079 -6.171 1.00 87.31 413 THR A C 1
ATO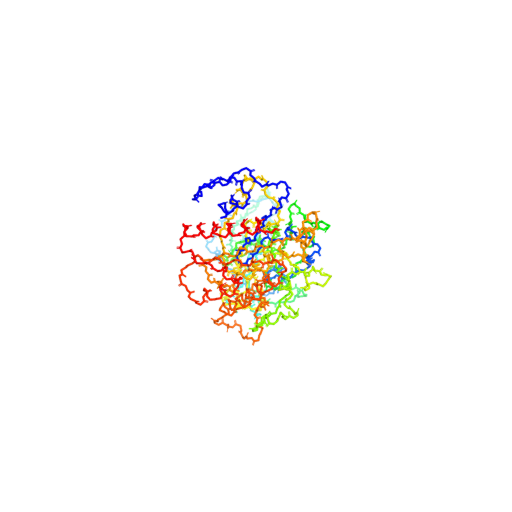M 3231 O O . THR A 1 413 ? -16.349 0.172 -6.536 1.00 87.31 413 THR A O 1
ATOM 3234 N N . THR A 1 414 ? -18.238 1.314 -6.791 1.00 72.62 414 THR A N 1
ATOM 3235 C CA . THR A 1 414 ? -18.712 0.487 -7.916 1.00 72.62 414 THR A CA 1
ATOM 3236 C C . THR A 1 414 ? -17.887 0.694 -9.192 1.00 72.62 414 THR A C 1
ATOM 3238 O O . THR A 1 414 ? -17.504 1.822 -9.500 1.00 72.62 414 THR A O 1
ATOM 3241 N N . ASP A 1 415 ? -17.720 -0.369 -9.985 1.00 63.50 415 ASP A N 1
ATOM 3242 C CA . ASP A 1 415 ? -16.975 -0.390 -11.262 1.00 63.50 415 ASP A CA 1
ATOM 3243 C C . ASP A 1 415 ? -17.788 0.124 -12.475 1.00 63.50 415 ASP A C 1
ATOM 3245 O O . ASP A 1 415 ? -17.340 0.085 -13.614 1.00 63.50 415 ASP A O 1
ATOM 3249 N N . THR A 1 416 ? -19.025 0.588 -12.269 1.00 53.03 416 THR A N 1
ATOM 3250 C CA . THR A 1 416 ? -19.988 0.821 -13.362 1.00 53.03 416 THR A CA 1
ATOM 3251 C C . THR A 1 416 ? -19.836 2.162 -14.088 1.00 53.03 416 THR A C 1
ATOM 3253 O O . THR A 1 416 ? -20.755 2.549 -14.808 1.00 53.03 416 THR A O 1
ATOM 3256 N N . GLN A 1 417 ? -18.755 2.922 -13.884 1.00 49.66 417 GLN A N 1
ATOM 3257 C CA . GLN A 1 417 ? -18.654 4.295 -14.400 1.00 49.66 417 GLN A CA 1
ATOM 3258 C C . GLN A 1 417 ? -17.301 4.586 -15.058 1.00 49.66 417 GLN A C 1
ATOM 3260 O O . GLN A 1 417 ? -16.255 4.130 -14.601 1.00 49.66 417 GLN A O 1
ATOM 3265 N N . THR A 1 418 ? -17.364 5.343 -16.156 1.00 49.69 418 THR A N 1
ATOM 3266 C CA . THR A 1 418 ? -16.248 5.799 -16.995 1.00 49.69 418 THR A CA 1
ATOM 3267 C C . THR A 1 418 ? -15.135 6.455 -16.173 1.00 49.69 418 THR A C 1
ATOM 3269 O O . THR A 1 418 ? -15.403 7.058 -15.139 1.00 49.69 418 THR A O 1
ATOM 3272 N N . GLU A 1 419 ? -13.889 6.343 -16.646 1.00 54.62 419 GLU A N 1
ATOM 3273 C CA . GLU A 1 419 ? -12.637 6.648 -15.924 1.00 54.62 419 GLU A CA 1
ATOM 3274 C C . GLU A 1 419 ? -12.512 8.077 -15.342 1.00 54.62 419 GLU A C 1
ATOM 3276 O O . GLU A 1 419 ? -11.654 8.308 -14.487 1.00 54.62 419 GLU A O 1
ATOM 3281 N N . ASP A 1 420 ? -13.412 8.993 -15.710 1.00 51.94 420 ASP A N 1
ATOM 3282 C CA . ASP A 1 420 ? -13.584 10.319 -15.113 1.00 51.94 420 ASP A CA 1
ATOM 3283 C C . ASP A 1 420 ? -14.802 10.365 -14.182 1.00 51.94 420 ASP A C 1
ATOM 3285 O O . ASP A 1 420 ? -15.945 10.564 -14.599 1.00 51.94 420 ASP A O 1
ATOM 3289 N N . LEU A 1 421 ? -14.548 10.227 -12.881 1.00 60.53 421 LEU A N 1
ATOM 3290 C CA . LEU A 1 421 ? -15.511 10.584 -11.844 1.00 60.53 421 LEU A CA 1
ATOM 3291 C C . LEU A 1 421 ? -15.052 11.881 -11.179 1.00 60.53 421 LEU A C 1
ATOM 3293 O O . LEU A 1 421 ? -14.201 11.818 -10.290 1.00 60.53 421 LEU A O 1
ATOM 3297 N N . PRO A 1 422 ? -15.645 13.042 -11.510 1.00 58.84 422 PRO A N 1
ATOM 3298 C CA . PRO A 1 422 ? -15.350 14.291 -10.809 1.00 58.84 422 PRO A CA 1
ATOM 3299 C C . PRO A 1 422 ? -15.690 14.259 -9.302 1.00 58.84 422 PRO A C 1
ATOM 3301 O O . PRO A 1 422 ? -15.341 15.193 -8.595 1.00 58.84 422 PRO A O 1
ATOM 3304 N N . ASN A 1 423 ? -16.322 13.188 -8.790 1.00 77.62 423 ASN A N 1
ATOM 3305 C CA . ASN A 1 423 ? -16.798 13.064 -7.405 1.00 77.62 423 ASN A CA 1
ATOM 3306 C C . ASN A 1 423 ? -16.408 11.738 -6.714 1.00 77.62 423 ASN A C 1
ATOM 3308 O O . ASN A 1 423 ? -17.113 11.287 -5.803 1.00 77.62 423 ASN A O 1
ATOM 3312 N N . LEU A 1 424 ? -15.341 11.054 -7.149 1.00 84.94 424 LEU A N 1
ATOM 3313 C CA . LEU A 1 424 ? -14.976 9.772 -6.529 1.00 84.94 424 LEU A CA 1
ATOM 3314 C C . LEU A 1 424 ? -14.567 9.930 -5.056 1.00 84.94 424 LEU A C 1
ATOM 3316 O O . LEU A 1 424 ? -14.957 9.085 -4.257 1.00 84.94 424 LEU A O 1
ATOM 3320 N N . ASP A 1 425 ? -13.878 11.017 -4.688 1.00 89.00 425 ASP A N 1
ATOM 3321 C CA . ASP A 1 425 ? -13.545 11.315 -3.285 1.00 89.00 425 ASP A CA 1
ATOM 3322 C C . ASP A 1 425 ? -14.818 11.401 -2.433 1.00 89.00 425 ASP A C 1
ATOM 3324 O O . ASP A 1 425 ? -14.951 10.699 -1.437 1.00 89.00 425 ASP A O 1
ATOM 3328 N N . ALA A 1 426 ? -15.826 12.155 -2.887 1.00 89.25 426 ALA A N 1
ATOM 3329 C CA . ALA A 1 426 ? -17.113 12.263 -2.197 1.00 89.25 426 ALA A CA 1
ATOM 3330 C C . ALA A 1 426 ? -17.854 10.915 -2.109 1.00 89.25 426 ALA A C 1
ATOM 3332 O O . ALA A 1 426 ? -18.466 10.597 -1.088 1.00 89.25 426 ALA A O 1
ATOM 3333 N N . THR A 1 427 ? -17.781 10.098 -3.164 1.00 89.69 427 THR A N 1
ATOM 3334 C CA . THR A 1 427 ? -18.363 8.745 -3.169 1.00 89.69 427 THR A CA 1
ATOM 3335 C C . THR A 1 427 ? -17.664 7.846 -2.151 1.00 89.69 427 THR A C 1
ATOM 3337 O O . THR A 1 427 ? -18.326 7.109 -1.422 1.00 89.69 427 THR A O 1
ATOM 3340 N N . LEU A 1 428 ? -16.336 7.921 -2.070 1.00 92.38 428 LEU A N 1
ATOM 3341 C CA . LEU A 1 428 ? -15.534 7.180 -1.106 1.00 92.38 428 LEU A CA 1
ATOM 3342 C C . LEU A 1 428 ? -15.814 7.645 0.330 1.00 92.38 428 LEU A C 1
ATOM 3344 O O . LEU A 1 428 ? -16.086 6.806 1.185 1.00 92.38 428 LEU A O 1
ATOM 3348 N N . THR A 1 429 ? -15.860 8.956 0.580 1.00 92.69 429 THR A N 1
ATOM 3349 C CA . THR A 1 429 ? -16.283 9.540 1.863 1.00 92.69 429 THR A CA 1
ATOM 3350 C C . THR A 1 429 ? -17.663 9.029 2.280 1.00 92.69 429 THR A C 1
ATOM 3352 O O . THR A 1 429 ? -17.861 8.636 3.430 1.00 92.69 429 THR A O 1
ATOM 3355 N N . GLN A 1 430 ? -18.619 8.951 1.349 1.00 92.19 430 GLN A N 1
ATOM 3356 C CA . GLN A 1 430 ? -19.940 8.395 1.639 1.00 92.19 430 GLN A CA 1
ATOM 3357 C C . GLN A 1 430 ? -19.872 6.911 2.029 1.00 92.19 430 GLN A C 1
ATOM 3359 O O . GLN A 1 430 ? -20.556 6.495 2.966 1.00 92.19 430 GLN A O 1
ATOM 3364 N N . GLN A 1 431 ? -19.047 6.112 1.349 1.00 94.31 431 GLN A N 1
ATOM 3365 C CA . GLN A 1 431 ? -18.849 4.701 1.691 1.00 94.31 431 GLN A CA 1
ATOM 3366 C C . GLN A 1 431 ? -18.227 4.544 3.082 1.00 94.31 431 GLN A C 1
ATOM 3368 O O . GLN A 1 431 ? -18.753 3.780 3.889 1.00 94.31 431 GLN A O 1
ATOM 3373 N N . ILE A 1 432 ? -17.191 5.322 3.408 1.00 95.06 432 ILE A N 1
ATOM 3374 C CA . ILE A 1 432 ? -16.572 5.353 4.743 1.00 95.06 432 ILE A CA 1
ATOM 3375 C C . ILE A 1 432 ? -17.614 5.698 5.813 1.00 95.06 432 ILE A C 1
ATOM 3377 O O . ILE A 1 432 ? -17.709 5.007 6.826 1.00 95.06 432 ILE A O 1
ATOM 3381 N N . ASN A 1 433 ? -18.459 6.708 5.588 1.00 94.62 433 ASN A N 1
ATOM 3382 C CA . ASN A 1 433 ? -19.501 7.102 6.542 1.00 94.62 433 ASN A CA 1
ATOM 3383 C C . ASN A 1 433 ? -20.567 6.009 6.748 1.00 94.62 433 ASN A C 1
ATOM 3385 O O . ASN A 1 433 ? -20.954 5.729 7.884 1.00 94.62 433 ASN A O 1
ATOM 3389 N N . LEU A 1 434 ? -21.022 5.348 5.678 1.00 95.38 434 LEU A N 1
ATOM 3390 C CA . LEU A 1 434 ? -21.983 4.239 5.779 1.00 95.38 434 LEU A CA 1
ATOM 3391 C C . LEU A 1 434 ? -21.396 3.044 6.551 1.00 95.38 434 LEU A C 1
ATOM 3393 O O . LEU A 1 434 ? -22.076 2.440 7.382 1.00 95.38 434 LEU A O 1
ATOM 3397 N N . ARG A 1 435 ? -20.120 2.730 6.313 1.00 96.75 435 ARG A N 1
ATOM 3398 C CA . ARG A 1 435 ? -19.389 1.648 6.991 1.00 96.75 435 ARG A CA 1
ATOM 3399 C C . ARG A 1 435 ? -19.110 1.979 8.454 1.00 96.75 435 ARG A C 1
ATOM 3401 O O . ARG A 1 435 ? -19.290 1.126 9.315 1.00 96.75 435 ARG A O 1
ATOM 3408 N N . THR A 1 436 ? -18.780 3.237 8.746 1.00 96.44 436 THR A N 1
ATOM 3409 C CA . THR A 1 436 ? -18.660 3.789 10.106 1.00 96.44 436 THR A CA 1
ATOM 3410 C C . THR A 1 436 ? -19.947 3.547 10.895 1.00 96.44 436 THR A C 1
ATOM 3412 O O . THR A 1 436 ? -19.907 2.972 11.980 1.00 96.44 436 THR A O 1
ATOM 3415 N N . GLN A 1 437 ? -21.108 3.915 10.340 1.00 96.25 437 GLN A N 1
ATOM 3416 C CA . GLN A 1 437 ? -22.405 3.699 10.994 1.00 96.25 437 GLN A CA 1
ATOM 3417 C C . GLN A 1 437 ? -22.691 2.213 11.249 1.00 96.25 437 GLN A C 1
ATOM 3419 O O . GLN A 1 437 ? -23.130 1.857 12.345 1.00 96.25 437 GLN A O 1
ATOM 3424 N N . ALA A 1 438 ? -22.412 1.348 10.270 1.00 97.69 438 ALA A N 1
ATOM 3425 C CA . ALA A 1 438 ? -22.609 -0.093 10.407 1.00 97.69 438 ALA A CA 1
ATOM 3426 C C . ALA A 1 438 ? -21.681 -0.716 11.461 1.00 97.69 438 ALA A C 1
ATOM 3428 O O . ALA A 1 438 ? -22.152 -1.488 12.297 1.00 97.69 438 ALA A O 1
ATOM 3429 N N . ALA A 1 439 ? -20.403 -0.325 11.495 1.00 98.00 439 ALA A N 1
ATOM 3430 C CA . ALA A 1 439 ? -19.464 -0.752 12.529 1.00 98.00 439 ALA A CA 1
ATOM 3431 C C . ALA A 1 439 ? -19.945 -0.317 13.923 1.00 98.00 439 ALA A C 1
ATOM 3433 O O . ALA A 1 439 ? -20.014 -1.139 14.834 1.00 98.00 439 ALA A O 1
ATOM 3434 N N . CYS A 1 440 ? -20.383 0.937 14.089 1.00 97.88 440 CYS A N 1
ATOM 3435 C CA . CYS A 1 440 ? -20.945 1.400 15.360 1.00 97.88 440 CYS A CA 1
ATOM 3436 C C . CYS A 1 440 ? -22.190 0.608 15.779 1.00 97.88 440 CYS A C 1
ATOM 3438 O O . CYS A 1 440 ? -22.341 0.270 16.953 1.00 97.88 440 CYS A O 1
ATOM 3440 N N . ALA A 1 441 ? -23.096 0.315 14.842 1.00 97.38 441 ALA A N 1
ATOM 3441 C CA . ALA A 1 441 ? -24.285 -0.485 15.119 1.00 97.38 441 ALA A CA 1
ATOM 3442 C C . ALA A 1 441 ? -23.916 -1.909 15.564 1.00 97.38 441 ALA A C 1
ATOM 3444 O O . ALA A 1 441 ? -24.443 -2.384 16.569 1.00 97.38 441 ALA A O 1
ATOM 3445 N N . ALA A 1 442 ? -22.969 -2.554 14.876 1.00 97.62 442 ALA A N 1
ATOM 3446 C CA . ALA A 1 442 ? -22.473 -3.879 15.237 1.00 97.62 442 ALA A CA 1
ATOM 3447 C C . ALA A 1 442 ? -21.841 -3.893 16.639 1.00 97.62 442 ALA A C 1
ATOM 3449 O O . ALA A 1 442 ? -22.188 -4.739 17.460 1.00 97.62 442 ALA A O 1
ATOM 3450 N N . ILE A 1 443 ? -20.991 -2.910 16.956 1.00 98.25 443 ILE A N 1
ATOM 3451 C CA . ILE A 1 443 ? -20.327 -2.805 18.265 1.00 98.25 443 ILE A CA 1
ATOM 3452 C C . ILE A 1 443 ? -21.346 -2.581 19.388 1.00 98.25 443 ILE A C 1
ATOM 3454 O O . ILE A 1 443 ? -21.250 -3.204 20.442 1.00 98.25 443 ILE A O 1
ATOM 3458 N N . LYS A 1 444 ? -22.357 -1.729 19.174 1.00 97.38 444 LYS A N 1
ATOM 3459 C CA . LYS A 1 444 ? -23.421 -1.488 20.166 1.00 97.38 444 LYS A CA 1
ATOM 3460 C C . LYS A 1 444 ? -24.273 -2.719 20.462 1.00 97.38 444 LYS A C 1
ATOM 3462 O O . LYS A 1 444 ? -24.827 -2.807 21.552 1.00 97.38 444 LYS A O 1
ATOM 3467 N N . ASN A 1 445 ? -24.387 -3.639 19.509 1.00 96.12 445 ASN A N 1
ATOM 3468 C CA . ASN A 1 445 ? -25.140 -4.878 19.680 1.00 96.12 445 ASN A CA 1
ATOM 3469 C C . ASN A 1 445 ? -24.333 -5.975 20.396 1.00 96.12 445 ASN A C 1
ATOM 3471 O O . ASN A 1 445 ? -24.894 -7.022 20.718 1.00 96.12 445 ASN A O 1
ATOM 3475 N N . MET A 1 446 ? -23.041 -5.757 20.669 1.00 96.00 446 MET A N 1
ATOM 3476 C CA . MET A 1 446 ? -22.240 -6.690 21.460 1.00 96.00 446 MET A CA 1
ATOM 3477 C C . MET A 1 446 ? -22.699 -6.703 22.933 1.00 96.00 446 MET A C 1
ATOM 3479 O O . MET A 1 446 ? -23.045 -5.651 23.481 1.00 96.00 446 MET A O 1
ATOM 3483 N N . PRO A 1 447 ? -22.649 -7.861 23.616 1.00 93.62 447 PRO A N 1
ATOM 3484 C CA . PRO A 1 447 ? -23.014 -7.966 25.026 1.00 93.62 447 PRO A CA 1
ATOM 3485 C C . PRO A 1 447 ? -22.219 -7.010 25.922 1.00 93.62 447 PRO A C 1
ATOM 3487 O O . PRO A 1 447 ? -20.987 -6.954 25.850 1.00 93.62 447 PRO A O 1
ATOM 3490 N N . ASN A 1 448 ? -22.926 -6.310 26.813 1.00 93.69 448 ASN A N 1
ATOM 3491 C CA . ASN A 1 448 ? -22.354 -5.400 27.812 1.00 93.69 448 ASN A CA 1
ATOM 3492 C C . ASN A 1 448 ? -21.427 -4.319 27.220 1.00 93.69 448 ASN A C 1
ATOM 3494 O O . ASN A 1 448 ? -20.450 -3.927 27.858 1.00 93.69 448 ASN A O 1
ATOM 3498 N N . THR A 1 449 ? -21.717 -3.838 26.004 1.00 96.62 449 THR A N 1
ATOM 3499 C CA . THR A 1 449 ? -20.887 -2.849 25.304 1.00 96.62 449 THR A CA 1
ATOM 3500 C C . THR A 1 449 ? -21.521 -1.461 25.282 1.00 96.62 449 THR A C 1
ATOM 3502 O O . THR A 1 449 ? -22.675 -1.271 24.907 1.00 96.62 449 THR A O 1
ATOM 3505 N N . THR A 1 450 ? -20.731 -0.449 25.642 1.00 97.38 450 THR A N 1
ATOM 3506 C CA . THR A 1 450 ? -21.081 0.969 25.500 1.00 97.38 450 THR A CA 1
ATOM 3507 C C . THR A 1 450 ? -20.124 1.653 24.530 1.00 97.38 450 THR A C 1
ATOM 3509 O O . THR A 1 450 ? -18.908 1.606 24.724 1.00 97.38 450 THR A O 1
ATOM 3512 N N . VAL A 1 451 ? -20.669 2.340 23.524 1.00 98.12 451 VAL A N 1
ATOM 3513 C CA . VAL A 1 451 ? -19.903 3.171 22.587 1.00 98.12 451 VAL A CA 1
ATOM 3514 C C . VAL A 1 451 ? -20.012 4.632 23.010 1.00 98.12 451 VAL A C 1
ATOM 3516 O O . VAL A 1 451 ? -21.091 5.225 22.979 1.00 98.12 451 VAL A O 1
ATOM 3519 N N . TRP A 1 452 ? -18.886 5.209 23.405 1.00 97.56 452 TRP A N 1
ATOM 3520 C CA . TRP A 1 452 ? -18.722 6.618 23.731 1.00 97.56 452 TRP A CA 1
ATOM 3521 C C . TRP A 1 452 ? -18.141 7.337 22.520 1.00 97.56 452 TRP A C 1
ATOM 3523 O O . TRP A 1 452 ? -17.155 6.872 21.954 1.00 97.56 452 TRP A O 1
ATOM 3533 N N . VAL A 1 453 ? -18.724 8.468 22.132 1.00 96.12 453 VAL A N 1
ATOM 3534 C CA . VAL A 1 453 ? -18.223 9.275 21.013 1.00 96.12 453 VAL A CA 1
ATOM 3535 C C . VAL A 1 453 ? -17.906 10.679 21.498 1.00 96.12 453 VAL A C 1
ATOM 3537 O O . VAL A 1 453 ? -18.752 11.337 22.104 1.00 96.12 453 VAL A O 1
ATOM 3540 N N . VAL A 1 454 ? -16.684 11.129 21.227 1.00 94.31 454 VAL A N 1
ATOM 3541 C CA . VAL A 1 454 ? -16.182 12.451 21.600 1.00 94.31 454 VAL A CA 1
ATOM 3542 C C . VAL A 1 454 ? -15.799 13.217 20.338 1.00 94.31 454 VAL A C 1
ATOM 3544 O O . VAL A 1 454 ? -14.794 12.922 19.692 1.00 94.31 454 VAL A O 1
ATOM 3547 N N . TRP A 1 455 ? -16.615 14.208 19.999 1.00 91.81 455 TRP A N 1
ATOM 3548 C CA . TRP A 1 455 ? -16.353 15.175 18.941 1.00 91.81 455 TRP A CA 1
ATOM 3549 C C . TRP A 1 455 ? -15.530 16.333 19.500 1.00 91.81 455 TRP A C 1
ATOM 3551 O O . TRP A 1 455 ? -15.965 16.962 20.463 1.00 91.81 455 TRP A O 1
ATOM 3561 N N . PHE A 1 456 ? -14.372 16.643 18.919 1.00 89.94 456 PHE A N 1
ATOM 3562 C CA . PHE A 1 456 ? -13.553 17.787 19.351 1.00 89.94 456 PHE A CA 1
ATOM 3563 C C . PHE A 1 456 ? -13.237 18.795 18.238 1.00 89.94 456 PHE A C 1
ATOM 3565 O O . PHE A 1 456 ? -12.423 19.698 18.422 1.00 89.94 456 PHE A O 1
ATOM 3572 N N . GLY A 1 457 ? -13.929 18.665 17.105 1.00 84.62 457 GLY A N 1
ATOM 3573 C CA . GLY A 1 457 ? -13.827 19.567 15.966 1.00 84.62 457 GLY A CA 1
ATOM 3574 C C . GLY A 1 457 ? -14.698 20.820 16.071 1.00 84.62 457 GLY A C 1
ATOM 3575 O O . GLY A 1 457 ? -15.410 21.068 17.050 1.00 84.62 457 GLY A O 1
ATOM 3576 N N . THR A 1 458 ? -14.668 21.620 15.004 1.00 86.00 458 THR A N 1
ATOM 3577 C CA . THR A 1 458 ? -15.524 22.810 14.866 1.00 86.00 458 THR A CA 1
ATOM 3578 C C . THR A 1 458 ? -16.990 22.399 14.727 1.00 86.00 458 THR A C 1
ATOM 3580 O O . THR A 1 458 ? -17.292 21.427 14.051 1.00 86.00 458 THR A O 1
ATOM 3583 N N . LYS A 1 459 ? -17.928 23.140 15.330 1.00 85.81 459 LYS A N 1
ATOM 3584 C CA . LYS A 1 459 ? -19.366 22.815 15.281 1.00 85.81 459 LYS A CA 1
ATOM 3585 C C . LYS A 1 459 ? -19.853 22.513 13.852 1.00 85.81 459 LYS A C 1
ATOM 3587 O O . LYS A 1 459 ? -19.805 23.389 12.991 1.00 85.81 459 LYS A O 1
ATOM 3592 N N . ASN A 1 460 ? -20.393 21.314 13.634 1.00 87.75 460 ASN A N 1
ATOM 3593 C CA . ASN A 1 460 ? -20.981 20.890 12.362 1.00 87.75 460 ASN A CA 1
ATOM 3594 C C . ASN A 1 460 ? -22.129 19.912 12.631 1.00 87.75 460 ASN A C 1
ATOM 3596 O O . ASN A 1 460 ? -21.919 18.754 12.977 1.00 87.75 460 ASN A O 1
ATOM 3600 N N . THR A 1 461 ? -23.363 20.376 12.446 1.00 89.44 461 THR A N 1
ATOM 3601 C CA . THR A 1 461 ? -24.563 19.616 12.818 1.00 89.44 461 THR A CA 1
ATOM 3602 C C . THR A 1 461 ? -24.727 18.314 12.033 1.00 89.44 461 THR A C 1
ATOM 3604 O O . THR A 1 461 ? -25.227 17.339 12.589 1.00 89.44 461 THR A O 1
ATOM 3607 N N . THR A 1 462 ? -24.296 18.259 10.772 1.00 87.62 462 THR A N 1
ATOM 3608 C CA . THR A 1 462 ? -24.393 17.038 9.958 1.00 87.62 462 THR A CA 1
ATOM 3609 C C . THR A 1 462 ? -23.466 15.953 10.501 1.00 87.62 462 THR A C 1
ATOM 3611 O O . THR A 1 462 ? -23.914 14.834 10.758 1.00 87.62 462 THR A O 1
ATOM 3614 N N . ILE A 1 463 ? -22.202 16.306 10.754 1.00 86.75 463 ILE A N 1
ATOM 3615 C CA . ILE A 1 463 ? -21.200 15.389 11.313 1.00 86.75 463 ILE A CA 1
ATOM 3616 C C . ILE A 1 463 ? -21.595 14.985 12.736 1.00 86.75 463 ILE A C 1
ATOM 3618 O O . ILE A 1 463 ? -21.628 13.800 13.060 1.00 86.75 463 ILE A O 1
ATOM 3622 N N . GLU A 1 464 ? -21.968 15.951 13.578 1.00 90.94 464 GLU A N 1
ATOM 3623 C CA . GLU A 1 464 ? -22.392 15.696 14.957 1.00 90.94 464 GLU A CA 1
ATOM 3624 C C . GLU A 1 464 ? -23.591 14.744 15.018 1.00 90.94 464 GLU A C 1
ATOM 3626 O O . GLU A 1 464 ? -23.602 13.841 15.848 1.00 90.94 464 GLU A O 1
ATOM 3631 N N . ASN A 1 465 ? -24.581 14.880 14.127 1.00 92.81 465 ASN A N 1
ATOM 3632 C CA . ASN A 1 465 ? -25.723 13.963 14.078 1.00 92.81 465 ASN A CA 1
ATOM 3633 C C . ASN A 1 465 ? -25.305 12.539 13.690 1.00 92.81 465 ASN A C 1
ATOM 3635 O O . ASN A 1 465 ? -25.769 11.576 14.308 1.00 92.81 465 ASN A O 1
ATOM 3639 N N . MET A 1 466 ? -24.407 12.394 12.711 1.00 91.81 466 MET A N 1
ATOM 3640 C CA . MET A 1 466 ? -23.847 11.094 12.339 1.00 91.81 466 MET A CA 1
ATOM 3641 C C . MET A 1 466 ? -23.097 10.460 13.519 1.00 91.81 466 MET A C 1
ATOM 3643 O O . MET A 1 466 ? -23.389 9.327 13.903 1.00 91.81 466 MET A O 1
ATOM 3647 N N . LEU A 1 467 ? -22.181 11.198 14.145 1.00 93.69 467 LEU A N 1
ATOM 3648 C CA . LEU A 1 467 ? -21.396 10.734 15.290 1.00 93.69 467 LEU A CA 1
ATOM 3649 C C . LEU A 1 467 ? -22.273 10.430 16.514 1.00 93.69 467 LEU A C 1
ATOM 3651 O O . LEU A 1 467 ? -22.062 9.438 17.213 1.00 93.69 467 LEU A O 1
ATOM 3655 N N . LYS A 1 468 ? -23.320 11.222 16.745 1.00 95.06 468 LYS A N 1
ATOM 3656 C CA . LYS A 1 468 ? -24.312 10.969 17.793 1.00 95.06 468 LYS A CA 1
ATOM 3657 C C . LYS A 1 468 ? -25.092 9.680 17.544 1.00 95.06 468 LYS A C 1
ATOM 3659 O O . LYS A 1 468 ? -25.386 8.971 18.500 1.00 95.06 468 LYS A O 1
ATOM 3664 N N . SER A 1 469 ? -25.395 9.350 16.286 1.00 94.62 469 SER A N 1
ATOM 3665 C CA . SER A 1 469 ? -26.039 8.076 15.932 1.00 94.62 469 SER A CA 1
ATOM 3666 C C . SER A 1 469 ? -25.121 6.863 16.140 1.00 94.62 469 SER A C 1
ATOM 3668 O O . SER A 1 469 ? -25.605 5.770 16.447 1.00 94.62 469 SER A O 1
ATOM 3670 N N . CYS A 1 470 ? -23.801 7.052 16.034 1.00 96.38 470 CYS A N 1
ATOM 3671 C CA . CYS A 1 470 ? -22.807 6.025 16.339 1.00 96.38 470 CYS A CA 1
ATOM 3672 C C . CYS A 1 470 ? -22.761 5.711 17.846 1.00 96.38 470 CYS A C 1
ATOM 3674 O O . CYS A 1 470 ? -22.719 4.540 18.224 1.00 96.38 470 CYS A O 1
ATOM 3676 N N . ALA A 1 471 ? -22.852 6.729 18.706 1.00 97.44 471 ALA A N 1
ATOM 3677 C CA . ALA A 1 471 ? -22.807 6.567 20.158 1.00 97.44 471 ALA A CA 1
ATOM 3678 C C . ALA A 1 471 ? -23.965 5.720 20.722 1.00 97.44 471 ALA A C 1
ATOM 3680 O O . ALA A 1 471 ? -25.059 5.626 20.152 1.00 97.44 471 ALA A O 1
ATOM 3681 N N . SER A 1 472 ? -23.734 5.117 21.889 1.00 97.25 472 SER A N 1
ATOM 3682 C CA . SER A 1 472 ? -24.801 4.603 22.750 1.00 97.25 472 SER A CA 1
ATOM 3683 C C . SER A 1 472 ? -25.629 5.767 23.326 1.00 97.25 472 SER A C 1
ATOM 3685 O O . SER A 1 472 ? -25.198 6.924 23.330 1.00 97.25 472 SER A O 1
ATOM 3687 N N . LYS A 1 473 ? -26.839 5.473 23.820 1.00 95.12 473 LYS A N 1
ATOM 3688 C CA . LYS A 1 473 ? -27.760 6.485 24.367 1.00 95.12 473 LYS A CA 1
ATOM 3689 C C . LYS A 1 473 ? -27.073 7.348 25.435 1.00 95.12 473 LYS A C 1
ATOM 3691 O O . LYS A 1 473 ? -26.546 6.811 26.400 1.00 95.12 473 LYS A O 1
ATOM 3696 N N . ASP A 1 474 ? -27.119 8.671 25.265 1.00 93.81 474 ASP A N 1
ATOM 3697 C CA . ASP A 1 474 ? -26.513 9.666 26.165 1.00 93.81 474 ASP A CA 1
ATOM 3698 C C . ASP A 1 474 ? -24.979 9.525 26.321 1.00 93.81 474 ASP A C 1
ATOM 3700 O O . ASP A 1 474 ? -24.410 9.859 27.363 1.00 93.81 474 ASP A O 1
ATOM 3704 N N . ARG A 1 475 ? -24.289 9.005 25.290 1.00 96.50 475 ARG A N 1
ATOM 3705 C CA . ARG A 1 475 ? -22.823 8.787 25.269 1.00 96.50 475 ARG A CA 1
ATOM 3706 C C . ARG A 1 475 ? -22.085 9.574 24.183 1.00 96.50 475 ARG A C 1
ATOM 3708 O O . ARG A 1 475 ? -20.942 9.256 23.863 1.00 96.50 475 ARG A O 1
ATOM 3715 N N . PHE A 1 476 ? -22.726 10.597 23.625 1.00 95.44 476 PHE A N 1
ATOM 3716 C CA . PHE A 1 476 ? -22.104 11.552 22.709 1.00 95.44 476 PHE A CA 1
ATOM 3717 C C . PHE A 1 476 ? -21.719 12.833 23.455 1.00 95.44 476 PHE A C 1
ATOM 3719 O O . PHE A 1 476 ? -22.546 13.400 24.171 1.00 95.44 476 PHE A O 1
ATOM 3726 N N . PHE A 1 477 ? -20.495 13.307 23.241 1.00 93.56 477 PHE A N 1
ATOM 3727 C CA . PHE A 1 477 ? -19.958 14.527 23.837 1.00 93.56 477 PHE A CA 1
ATOM 3728 C C . PHE A 1 477 ? -19.319 15.408 22.765 1.00 93.56 477 PHE A C 1
ATOM 3730 O O . PHE A 1 477 ? -18.670 14.906 21.852 1.00 93.56 477 PHE A O 1
ATOM 3737 N N . SER A 1 478 ? -19.467 16.725 22.914 1.00 90.50 478 SER A N 1
ATOM 3738 C CA . SER A 1 478 ? -18.790 17.730 22.091 1.00 90.50 478 SER A CA 1
ATOM 3739 C C . SER A 1 478 ? -17.841 18.545 22.969 1.00 90.50 478 SER A C 1
ATOM 3741 O O . SER A 1 478 ? -18.275 19.153 23.947 1.00 90.50 478 SER A O 1
ATOM 3743 N N . ALA A 1 479 ? -16.559 18.570 22.617 1.00 88.44 479 ALA A N 1
ATOM 3744 C CA . ALA A 1 479 ? -15.468 19.137 23.397 1.00 88.44 479 ALA A CA 1
ATOM 3745 C C . ALA A 1 479 ? -14.545 19.995 22.516 1.00 88.44 479 ALA A C 1
ATOM 3747 O O . ALA A 1 479 ? -13.537 19.528 22.011 1.00 88.44 479 ALA A O 1
ATOM 3748 N N . GLN A 1 480 ? -14.864 21.278 22.355 1.00 85.25 480 GLN A N 1
ATOM 3749 C CA . GLN A 1 480 ? -14.204 22.176 21.387 1.00 85.25 480 GLN A CA 1
ATOM 3750 C C . GLN A 1 480 ? -12.895 22.814 21.897 1.00 85.25 480 GLN A C 1
ATOM 3752 O O . GLN A 1 480 ? -12.446 23.835 21.382 1.00 85.25 480 GLN A O 1
ATOM 3757 N N . SER A 1 481 ? -12.302 22.270 22.961 1.00 84.00 481 SER A N 1
ATOM 3758 C CA . SER A 1 481 ? -11.032 22.739 23.522 1.00 84.00 481 SER A CA 1
ATOM 3759 C C . SER A 1 481 ? -10.337 21.625 24.296 1.00 84.00 481 SER A C 1
ATOM 3761 O O . SER A 1 481 ? -10.991 20.705 24.789 1.00 84.00 481 SER A O 1
ATOM 3763 N N . SER A 1 482 ? -9.020 21.734 24.481 1.00 83.12 482 SER A N 1
ATOM 3764 C CA . SER A 1 482 ? -8.247 20.761 25.263 1.00 83.12 482 SER A CA 1
ATOM 3765 C C . SER A 1 482 ? -8.774 20.609 26.695 1.00 83.12 482 SER A C 1
ATOM 3767 O O . SER A 1 482 ? -8.866 19.493 27.198 1.00 83.12 482 SER A O 1
ATOM 3769 N N . ALA A 1 483 ? -9.189 21.708 27.336 1.00 84.31 483 ALA A N 1
ATOM 3770 C CA . ALA A 1 483 ? -9.773 21.676 28.678 1.00 84.31 483 ALA A CA 1
ATOM 3771 C C . ALA A 1 483 ? -11.138 20.961 28.698 1.00 84.31 483 ALA A C 1
ATOM 3773 O O . ALA A 1 483 ? -11.383 20.103 29.547 1.00 84.31 483 ALA A O 1
ATOM 3774 N N . ALA A 1 484 ? -12.016 21.250 27.728 1.00 86.62 484 ALA A N 1
ATOM 3775 C CA . ALA A 1 484 ? -13.304 20.564 27.601 1.00 86.62 484 ALA A CA 1
ATOM 3776 C C . ALA A 1 484 ? -13.129 19.068 27.285 1.00 86.62 484 ALA A C 1
ATOM 3778 O O . ALA A 1 484 ? -13.901 18.231 27.761 1.00 86.62 484 ALA A O 1
ATOM 3779 N N . LEU A 1 485 ? -12.096 18.724 26.514 1.00 86.12 485 LEU A N 1
ATOM 3780 C CA . LEU A 1 485 ? -11.760 17.349 26.169 1.00 86.12 485 LEU A CA 1
ATOM 3781 C C . LEU A 1 485 ? -11.292 16.576 27.401 1.00 86.12 485 LEU A C 1
ATOM 3783 O O . LEU A 1 485 ? -11.804 15.490 27.673 1.00 86.12 485 LEU A O 1
ATOM 3787 N N . GLN A 1 486 ? -10.387 17.156 28.194 1.00 84.56 486 GLN A N 1
ATOM 3788 C CA . GLN A 1 486 ? -9.978 16.575 29.472 1.00 84.56 486 GLN A CA 1
ATOM 3789 C C . GLN A 1 486 ? -11.184 16.372 30.395 1.00 84.56 486 GLN A C 1
ATOM 3791 O O . GLN A 1 486 ? -11.377 15.267 30.899 1.00 84.56 486 GLN A O 1
ATOM 3796 N N . GLN A 1 487 ? -12.055 17.377 30.539 1.00 86.81 487 GLN A N 1
ATOM 3797 C CA . GLN A 1 487 ? -13.267 17.251 31.350 1.00 86.81 487 GLN A CA 1
ATOM 3798 C C . GLN A 1 487 ? -14.200 16.139 30.852 1.00 86.81 487 GLN A C 1
ATOM 3800 O O . GLN A 1 487 ? -14.759 15.394 31.654 1.00 86.81 487 GLN A O 1
ATOM 3805 N N . THR A 1 488 ? -14.346 15.993 29.536 1.00 90.19 488 THR A N 1
ATOM 3806 C CA . THR A 1 488 ? -15.155 14.930 28.927 1.00 90.19 488 THR A CA 1
ATOM 3807 C C . THR A 1 488 ? -14.598 13.552 29.268 1.00 90.19 488 THR A C 1
ATOM 3809 O O . THR A 1 488 ? -15.337 12.702 29.760 1.00 90.19 488 THR A O 1
ATOM 3812 N N . PHE A 1 489 ? -13.292 13.336 29.093 1.00 88.69 489 PHE A N 1
ATOM 3813 C CA . PHE A 1 489 ? -12.660 12.069 29.463 1.00 88.69 489 PHE A CA 1
ATOM 3814 C C . PHE A 1 489 ? -12.797 11.766 30.958 1.00 88.69 489 PHE A C 1
ATOM 3816 O O . PHE A 1 489 ? -13.088 10.624 31.308 1.00 88.69 489 PHE A O 1
ATOM 3823 N N . ARG A 1 490 ? -12.668 12.771 31.835 1.00 85.56 490 ARG A N 1
ATOM 3824 C CA . ARG A 1 490 ? -12.925 12.603 33.275 1.00 85.56 490 ARG A CA 1
ATOM 3825 C C . ARG A 1 490 ? -14.364 12.170 33.550 1.00 85.56 490 ARG A C 1
ATOM 3827 O O . ARG A 1 490 ? -14.590 11.231 34.306 1.00 85.56 490 ARG A O 1
ATOM 3834 N N . ASN A 1 491 ? -15.340 12.810 32.908 1.00 88.00 491 ASN A N 1
ATOM 3835 C CA . ASN A 1 491 ? -16.754 12.464 33.064 1.00 88.00 491 ASN A CA 1
ATOM 3836 C C . ASN A 1 491 ? -17.045 11.023 32.618 1.00 88.00 491 ASN A C 1
ATOM 3838 O O . ASN A 1 491 ? -17.802 10.321 33.288 1.00 88.00 491 ASN A O 1
ATOM 3842 N N . ILE A 1 492 ? -16.439 10.576 31.513 1.00 90.31 492 ILE A N 1
ATOM 3843 C CA . ILE A 1 492 ? -16.556 9.191 31.034 1.00 90.31 492 ILE A CA 1
ATOM 3844 C C . ILE A 1 492 ? -15.913 8.231 32.042 1.00 90.31 492 ILE A C 1
ATOM 3846 O O . ILE A 1 492 ? -16.552 7.267 32.457 1.00 90.31 492 ILE A O 1
ATOM 3850 N N . ALA A 1 493 ? -14.684 8.516 32.484 1.00 87.31 493 ALA A N 1
ATOM 3851 C CA . ALA A 1 493 ? -13.962 7.690 33.450 1.00 87.31 493 ALA A CA 1
ATOM 3852 C C . ALA A 1 493 ? -14.742 7.524 34.764 1.00 87.31 493 ALA A C 1
ATOM 3854 O O . ALA A 1 493 ? -14.884 6.411 35.263 1.00 87.31 493 ALA A O 1
ATOM 3855 N N . ASN A 1 494 ? -15.328 8.606 35.281 1.00 84.62 494 ASN A N 1
ATOM 3856 C CA . ASN A 1 494 ? -16.151 8.569 36.489 1.00 84.62 494 ASN A CA 1
ATOM 3857 C C . ASN A 1 494 ? -17.414 7.718 36.314 1.00 84.62 494 ASN A C 1
ATOM 3859 O O . ASN A 1 494 ? -17.755 6.956 37.215 1.00 84.62 494 ASN A O 1
ATOM 3863 N N . GLN A 1 495 ? -18.092 7.799 35.164 1.00 87.94 495 GLN A N 1
ATOM 3864 C CA . GLN A 1 495 ? -19.267 6.962 34.889 1.00 87.94 495 GLN A CA 1
ATOM 3865 C C . GLN A 1 495 ? -18.905 5.475 34.805 1.00 87.94 495 GLN A C 1
ATOM 3867 O O . GLN A 1 495 ? -19.619 4.642 35.360 1.00 87.94 495 GLN A O 1
ATOM 3872 N N . ILE A 1 496 ? -17.777 5.142 34.170 1.00 87.31 496 ILE A N 1
ATOM 3873 C CA . ILE A 1 496 ? -17.259 3.767 34.114 1.00 87.31 496 ILE A CA 1
ATOM 3874 C C . ILE A 1 496 ? -16.918 3.267 35.529 1.00 87.31 496 ILE A C 1
ATOM 3876 O O . ILE A 1 496 ? -17.314 2.170 35.918 1.00 87.31 496 ILE A O 1
ATOM 3880 N N . SER A 1 497 ? -16.247 4.089 36.339 1.00 79.56 497 SER A N 1
ATOM 3881 C CA . SER A 1 497 ? -15.877 3.739 37.715 1.00 79.56 497 SER A CA 1
ATOM 3882 C C . SER A 1 497 ? -17.078 3.609 38.663 1.00 79.56 497 SER A C 1
ATOM 3884 O O . SER A 1 497 ? -17.049 2.770 39.560 1.00 79.56 497 SER A O 1
ATOM 3886 N N . GLN A 1 498 ? -18.146 4.395 38.484 1.00 70.75 498 GLN A N 1
ATOM 3887 C CA . GLN A 1 498 ? -19.377 4.278 39.282 1.00 70.75 498 GLN A CA 1
ATOM 3888 C C . GLN A 1 498 ? -20.151 2.992 38.980 1.00 70.75 498 GLN A C 1
ATOM 3890 O O . GLN A 1 498 ? -20.637 2.342 39.906 1.00 70.75 498 GLN A O 1
ATOM 3895 N N . LEU A 1 499 ? -20.229 2.597 37.704 1.00 62.59 499 LEU A N 1
ATOM 3896 C CA . LEU A 1 499 ? -20.844 1.327 37.304 1.00 62.59 499 LEU A CA 1
ATOM 3897 C C . LEU A 1 499 ? -20.180 0.147 38.025 1.00 62.59 499 LEU A C 1
ATOM 3899 O O . LEU A 1 499 ? -20.875 -0.720 38.538 1.00 62.59 499 LEU A O 1
ATOM 3903 N N . ARG A 1 500 ? -18.853 0.182 38.185 1.00 66.44 500 ARG A N 1
ATOM 3904 C CA . ARG A 1 500 ? -18.099 -0.831 38.937 1.00 66.44 500 ARG A CA 1
ATOM 3905 C C . ARG A 1 500 ? -18.457 -0.920 40.426 1.00 66.44 500 ARG A C 1
ATOM 3907 O O . ARG A 1 500 ? -18.323 -1.987 41.004 1.00 66.44 500 ARG A O 1
ATOM 3914 N N . LEU A 1 501 ? -18.835 0.182 41.076 1.00 58.62 501 LEU A N 1
ATOM 3915 C CA . LEU A 1 501 ? -19.166 0.173 42.511 1.00 58.62 501 LEU A CA 1
ATOM 3916 C C . LEU A 1 501 ? -20.588 -0.333 42.794 1.00 58.62 501 LEU A C 1
ATOM 3918 O O . LEU A 1 501 ? -20.939 -0.532 43.954 1.00 58.62 501 LEU A O 1
ATOM 3922 N N . THR A 1 502 ? -21.411 -0.475 41.754 1.00 51.78 502 THR A N 1
ATOM 3923 C CA . THR A 1 502 ? -22.841 -0.799 41.872 1.00 51.78 502 THR A CA 1
ATOM 3924 C C . THR A 1 502 ? -23.225 -2.137 41.238 1.00 51.78 502 THR A C 1
ATOM 3926 O O . THR A 1 502 ? -24.326 -2.618 41.499 1.00 51.78 502 THR A O 1
ATOM 3929 N N . SER A 1 503 ? -22.330 -2.730 40.441 1.00 50.53 503 SER A N 1
ATOM 3930 C CA . SER A 1 503 ? -22.379 -4.113 39.940 1.00 50.53 503 SER A CA 1
ATOM 3931 C C . SER A 1 503 ? -21.784 -5.089 40.943 1.00 50.53 503 SER A C 1
ATOM 3933 O O . SER A 1 503 ? -22.357 -6.187 41.100 1.00 50.53 503 SER A O 1
#

Organism: Sphingobium fuliginis (strain ATCC 27551) (NCBI:txid336203)

Radius of gyration: 33.57 Å; chains: 1; bounding box: 96×44×92 Å

pLDDT: mean 88.52, std 10.47, range [49.66, 98.56]

Secondary structure (DSSP, 8-state):
-HHHHHHHH----SS--SS----S---TT----EEE---SSS---GGGS-GGGB-SEEEEEEEEEEEEEEEEEEEEEET---GGGS--EEEEEE-SSHHHHHHHS-S-S-EEEE-SPPPPPEE-TT--TTTT--EEEEEEEEEEEEEEEEEEGGGTEEEEEEEEEEEEEEEEEEE--TT-TT-EEEEEEEEEEEEEE-GGGEETTEE-SS-EEEE----SS---SS---GGGG--EEEE--S-EEPSP----S--SSPPTT-GGG-SSPPP-SSGGGSBEE--GGG-B--BSSSS-SSSB--S-EEESS--SPBPEE---SSPPEEEE----HHHHHHHHTT----S-B-HHHHHHHHHHHH-SSSTTHHHHSS-TTS----EEEEEEESS--B--TTEEBTTB-HHHH-SSS-S-S-S--TTHHHHHHHHHHHHHHHHHHHHHTSTTEEEEEEE-SS--HHHHHHHHHHSPTT-EEE--SHHHHHHHHHHHHHHHHHHHHH-

InterPro domains:
  IPR036465 von Willebrand factor A-like domain superfamily [G3DSA:3.40.50.410] (291-500)
  IPR036465 von Willebrand factor A-like domain superfamily [SSF53300] (31-496)